Protein AF-A0A927W5B1-F1 (afdb_monomer)

Foldseek 3Di:
DDDDDDDDDDPPVVVVVVVPPDPPVQFAEWDWQLVQKQKQKPVGRGDVQQSPPDLVGKDWFAAFIKIKIATPDWFQKKWWAFLFQQPWKWKDFDPDIDIDSPLSDRIDIDGDPDTHRMMMITGHNRTTMTRYMITIDDHHYDLQRAPADAQDQAFQEEEEAAFLLSCLQQQFLVLLVVCQQVVGRYAYEYNAAQCQPDPQFHHDSVSVVLSVSLNSLSRNRHDYHHDPHTHHFDLAQVVVQVVCCVVPNPCPLLLVLLLVCLRHQHLEYEAEDCCRLVRTNSSVNNVVSNVVSLVPQQPCVPPVVSCVPRNGHHHAWYKYGQDDALKAFEDQCAFGVSNVGHGSNVSSQVSSVSSVVCVVPGGRACDDSSRSRIIHTPDHPQDGADVRHDSCHRGDDPVVVCDPDPPPDPPDDDDDDDDDDDDDDDDDDDDPVVVVVVVVVVVVVVVVVPPPDDDDDDDD

Mean predicted aligned error: 11.05 Å

Secondary structure (DSSP, 8-state):
----------SSSSSSTTS-S-----PPBPPB-GGG-EEEESS-S--GGGGSS-SSS-EEE-TT-EEEEEEEEEEEEEEEEESS---SEEEEETTEEEEE-TT--SEEEEEEEEEEEEEEEE--TT-EEEEEEEEE-SSBPPTTS--PBPPPSS-SEEE--SSTTHHHHTTTTHHIIIIIIT---EEEEES-BSS--STTS---THHHHHHHHHHHHTT--BPPEE-SPBP---SSHHHHHHHHHHHH-TTHHHHHHHHHHHHH--SEEEE--TT-TTT-HHHHHHHHHHHHHHHHTT-TTSSHHHHHHH-----SEEEEET--TTEEE--TTSBPGGGTT-BHHHHHHHHHTT-GGGTTT----SSSTT-TTEEEEEEESS---SSSS-TTTT---GGGG-PPPP----------------PPPP----SHHHHHHHHHHHHHHHHHTTSS--------

pLDDT: mean 85.64, std 22.39, range [27.52, 98.94]

Sequence (460 aa):
MKNRTRWLRPAVLFLLVWMLSCTAAFAGDAEEVTKELKLTLSTEQTVKVLTDSKYTTKRILEGGTVLTIEAPEEISTLYMVWDQIPGRWALRYGDRVELCGQNGFLHEAVFLKEPAKTLTVIIPDGGSVLCDVRAFTEGELPKDVHVWQPPYEDADMLLLPTHADDEHLFFGGTMPTYAGQLGMKVQVAYLTNHWGLREGSWHEPYRVHELLNGLWTVGVKAYPIISEFDDWYSKELDHAKGLYDNAYGEDALLEFQVELLRRFKPEVVIGHDVNGEYGHGVHKLNTYYLQKALELSDDPAAYPESAQKYGLWEVQKCYLHLWKENHVIMDWDQPLSAFDGKTAFQMAEEGYSKHVSQQEYFSVRRTGVHDCRSFGLYWTTVGPDTEQKDFMEHVVFSDAKKEPEPEQEPQQDPQQGTAAEPEPENGFPGVVTAAIAAVLVLLLILAAGKVRGGRKGKRG

Solvent-accessible surface area (backbone atoms only — not comparable to full-atom values): 25638 Å² total; per-residue (Å²): 136,83,87,89,78,89,92,78,84,85,85,72,69,74,71,62,69,74,67,72,64,77,77,71,72,78,62,52,70,28,51,76,50,36,87,64,48,47,42,30,43,78,88,44,80,70,57,70,58,37,49,66,85,35,75,85,41,72,43,83,39,57,43,64,38,37,40,36,42,36,43,94,55,53,33,24,32,43,33,41,32,32,70,42,68,40,47,59,28,38,44,32,40,89,95,47,75,44,83,41,44,82,85,43,55,37,59,39,60,44,75,51,96,62,65,38,39,49,40,36,40,36,36,24,78,88,22,37,35,41,8,24,46,43,34,22,30,74,43,48,71,58,94,87,63,55,75,65,39,72,58,65,74,62,18,58,26,36,38,46,30,41,53,75,51,40,56,21,32,51,42,18,22,49,51,30,42,42,23,34,54,66,64,43,45,54,42,43,38,29,56,30,27,33,66,29,83,53,92,88,34,45,70,42,46,57,45,58,53,17,39,53,50,13,42,49,68,22,41,43,47,49,42,64,46,63,40,94,39,59,31,60,92,36,66,39,44,70,61,31,48,54,55,47,32,75,73,67,37,76,60,47,66,36,52,50,40,24,41,51,42,17,45,26,49,27,44,27,37,42,40,44,20,76,61,15,76,94,32,35,3,48,33,20,42,54,28,54,29,43,62,52,18,66,71,36,21,56,34,73,85,48,60,48,69,52,33,72,74,48,35,66,29,77,58,36,32,31,36,21,29,72,34,78,52,70,57,28,59,47,76,33,77,52,63,27,75,74,55,84,52,43,23,19,42,57,36,17,46,58,15,41,64,38,32,65,92,48,59,89,80,59,71,65,28,87,60,74,95,59,24,20,35,38,28,5,53,77,43,61,75,64,60,82,68,88,84,43,64,58,92,64,58,77,62,77,65,70,73,77,70,65,66,77,73,78,78,75,73,81,81,86,75,93,78,90,80,84,90,80,89,81,84,86,86,85,84,88,87,90,70,72,66,62,60,58,51,52,55,54,53,54,55,52,55,63,63,59,65,74,76,79,80,86,80,92,80,88,90,134

Structure (mmCIF, N/CA/C/O backbone):
data_AF-A0A927W5B1-F1
#
_entry.id   AF-A0A927W5B1-F1
#
loop_
_atom_site.group_PDB
_atom_site.id
_atom_site.type_symbol
_atom_site.label_atom_id
_atom_site.label_alt_id
_atom_site.label_comp_id
_atom_site.label_asym_id
_atom_site.label_entity_id
_atom_site.label_seq_id
_atom_site.pdbx_PDB_ins_code
_atom_site.Cartn_x
_atom_site.Cartn_y
_atom_site.Cartn_z
_atom_site.occupancy
_atom_site.B_iso_or_equiv
_atom_site.auth_seq_id
_atom_site.auth_comp_id
_atom_site.auth_asym_id
_atom_site.auth_atom_id
_atom_site.pdbx_PDB_model_num
ATOM 1 N N . MET A 1 1 ? -58.214 -56.579 -28.109 1.00 37.88 1 MET A N 1
ATOM 2 C CA . MET A 1 1 ? -56.785 -56.907 -28.314 1.00 37.88 1 MET A CA 1
ATOM 3 C C . MET A 1 1 ? -55.949 -55.654 -28.091 1.00 37.88 1 MET A C 1
ATOM 5 O O . MET A 1 1 ? -56.185 -54.672 -28.771 1.00 37.88 1 MET A O 1
ATOM 9 N N . LYS A 1 2 ? -55.001 -55.746 -27.147 1.00 36.94 2 LYS A N 1
ATOM 10 C CA . LYS A 1 2 ? -53.823 -54.886 -26.901 1.00 36.94 2 LYS A CA 1
ATOM 11 C C . LYS A 1 2 ? -54.033 -53.422 -26.456 1.00 36.94 2 LYS A C 1
ATOM 13 O O . LYS A 1 2 ? -54.144 -52.504 -27.254 1.00 36.94 2 LYS A O 1
ATOM 18 N N . ASN A 1 3 ? -53.969 -53.281 -25.128 1.00 40.81 3 ASN A N 1
ATOM 19 C CA . ASN A 1 3 ? -53.430 -52.198 -24.293 1.00 40.81 3 ASN A CA 1
ATOM 20 C C . ASN A 1 3 ? -52.654 -51.074 -24.998 1.00 40.81 3 ASN A C 1
ATOM 22 O O . ASN A 1 3 ? -51.691 -51.358 -25.710 1.00 40.81 3 ASN A O 1
ATOM 26 N N . ARG A 1 4 ? -52.900 -49.827 -24.567 1.00 40.47 4 ARG A N 1
ATOM 27 C CA . ARG A 1 4 ? -51.839 -48.945 -24.051 1.00 40.47 4 ARG A CA 1
ATOM 28 C C . ARG A 1 4 ? -52.399 -47.866 -23.122 1.00 40.47 4 ARG A C 1
ATOM 30 O O . ARG A 1 4 ? -53.492 -47.345 -23.302 1.00 40.47 4 ARG A O 1
ATOM 37 N N . THR A 1 5 ? -51.630 -47.642 -22.074 1.00 41.59 5 THR A N 1
ATOM 38 C CA . THR A 1 5 ? -51.975 -47.084 -20.771 1.00 41.59 5 THR A CA 1
ATOM 39 C C . THR A 1 5 ? -51.475 -45.640 -20.664 1.00 41.59 5 THR A C 1
ATOM 41 O O . THR A 1 5 ? -50.439 -45.319 -21.233 1.00 41.59 5 THR A O 1
ATOM 44 N N . ARG A 1 6 ? -52.190 -44.825 -19.874 1.00 44.03 6 ARG A N 1
ATOM 45 C CA . ARG A 1 6 ? -51.700 -43.732 -19.004 1.00 44.03 6 ARG A CA 1
ATOM 46 C C . ARG A 1 6 ? -50.523 -42.866 -19.497 1.00 44.03 6 ARG A C 1
ATOM 48 O O . ARG A 1 6 ? -49.375 -43.267 -19.367 1.00 44.03 6 ARG A O 1
ATOM 55 N N . TRP A 1 7 ? -50.818 -41.599 -19.794 1.00 34.50 7 TRP A N 1
ATOM 56 C CA . TRP A 1 7 ? -49.922 -40.472 -19.498 1.00 34.50 7 TRP A CA 1
ATOM 57 C C . TRP A 1 7 ? -50.725 -39.377 -18.791 1.00 34.50 7 TRP A C 1
ATOM 59 O O . TRP A 1 7 ? -51.429 -38.586 -19.407 1.00 34.50 7 TRP A O 1
ATOM 69 N N . LEU A 1 8 ? -50.661 -39.394 -17.463 1.00 42.31 8 LEU A N 1
ATOM 70 C CA . LEU A 1 8 ? -51.132 -38.336 -16.577 1.00 42.31 8 LEU A CA 1
ATOM 71 C C . LEU A 1 8 ? -49.919 -37.938 -15.731 1.00 42.31 8 LEU A C 1
ATOM 73 O O . LEU A 1 8 ? -49.445 -38.767 -14.960 1.00 42.31 8 LEU A O 1
ATOM 77 N N . ARG A 1 9 ? -49.512 -36.662 -15.854 1.00 44.91 9 ARG A N 1
ATOM 78 C CA . ARG A 1 9 ? -48.539 -35.908 -15.025 1.00 44.91 9 ARG A CA 1
ATOM 79 C C . ARG A 1 9 ? -47.060 -36.244 -15.314 1.00 44.91 9 ARG A C 1
ATOM 81 O O . ARG A 1 9 ? -46.675 -37.398 -15.180 1.00 44.91 9 ARG A O 1
ATOM 88 N N . PRO A 1 10 ? -46.243 -35.248 -15.726 1.00 40.88 10 PRO A N 1
ATOM 89 C CA . PRO A 1 10 ? -45.794 -34.208 -14.795 1.00 40.88 10 PRO A CA 1
ATOM 90 C C . PRO A 1 10 ? -45.654 -32.816 -15.453 1.00 40.88 10 PRO A C 1
ATOM 92 O O . PRO A 1 10 ? -44.653 -32.515 -16.087 1.00 40.88 10 PRO A O 1
ATOM 95 N N . ALA A 1 11 ? -46.635 -31.933 -15.261 1.00 42.69 11 ALA A N 1
ATOM 96 C CA . ALA A 1 11 ? -46.506 -30.504 -15.598 1.00 42.69 11 ALA A CA 1
ATOM 97 C C . ALA A 1 11 ? -46.522 -29.600 -14.348 1.00 42.69 11 ALA A C 1
ATOM 99 O O . ALA A 1 11 ? -46.569 -28.384 -14.455 1.00 42.69 11 ALA A O 1
ATOM 100 N N . VAL A 1 12 ? -46.479 -30.194 -13.149 1.00 46.75 12 VAL A N 1
ATOM 101 C CA . VAL A 1 12 ? -46.551 -29.474 -11.860 1.00 46.75 12 VAL A CA 1
ATOM 102 C C . VAL A 1 12 ? -45.221 -29.534 -11.091 1.00 46.75 12 VAL A C 1
ATOM 104 O O . VAL A 1 12 ? -45.063 -28.862 -10.082 1.00 46.75 12 VAL A O 1
ATOM 107 N N . LEU A 1 13 ? -44.217 -30.267 -11.591 1.00 40.28 13 LEU A N 1
ATOM 108 C CA . LEU A 1 13 ? -42.900 -30.366 -10.942 1.00 40.28 13 LEU A CA 1
ATOM 109 C C . LEU A 1 13 ? -41.846 -29.388 -11.495 1.00 40.28 13 LEU A C 1
ATOM 111 O O . LEU A 1 13 ? -40.755 -29.314 -10.948 1.00 40.28 13 LEU A O 1
ATOM 115 N N . PHE A 1 14 ? -42.162 -28.624 -12.546 1.00 38.19 14 PHE A N 1
ATOM 116 C CA . PHE A 1 14 ? -41.239 -27.641 -13.142 1.00 38.19 14 PHE A CA 1
ATOM 117 C C . PHE A 1 14 ? -41.417 -26.210 -12.600 1.00 38.19 14 PHE A C 1
ATOM 119 O O . PHE A 1 14 ? -40.596 -25.347 -12.876 1.00 38.19 14 PHE A O 1
ATOM 126 N N . LEU A 1 15 ? -42.456 -25.964 -11.792 1.00 36.47 15 LEU A N 1
ATOM 127 C CA . LEU A 1 15 ? -42.748 -24.658 -11.175 1.00 36.47 15 LEU A CA 1
ATOM 128 C C . LEU A 1 15 ? -42.372 -24.577 -9.683 1.00 36.47 15 LEU A C 1
ATOM 130 O O . LEU A 1 15 ? -42.452 -23.507 -9.095 1.00 36.47 15 LEU A O 1
ATOM 134 N N . LEU A 1 16 ? -41.934 -25.686 -9.075 1.00 35.75 16 LEU A N 1
ATOM 135 C CA . LEU A 1 16 ? -41.485 -25.741 -7.673 1.00 35.75 16 LEU A CA 1
ATOM 136 C C . LEU A 1 16 ? -39.956 -25.797 -7.518 1.00 35.75 16 LEU A C 1
ATOM 138 O O . LEU A 1 16 ? -39.452 -25.548 -6.431 1.00 35.75 16 LEU A O 1
ATOM 142 N N . VAL A 1 17 ? -39.212 -26.061 -8.598 1.00 38.66 17 VAL A N 1
ATOM 143 C CA . VAL A 1 17 ? -37.732 -26.068 -8.601 1.00 38.66 17 VAL A CA 1
ATOM 144 C C . VAL A 1 17 ? -37.153 -24.697 -8.999 1.00 38.66 17 VAL A C 1
ATOM 146 O O . VAL A 1 17 ? -35.970 -24.445 -8.822 1.00 38.66 17 VAL A O 1
ATOM 149 N N . TRP A 1 18 ? -38.002 -23.761 -9.436 1.00 36.25 18 TRP A N 1
ATOM 150 C CA . TRP A 1 18 ? -37.657 -22.356 -9.719 1.00 36.25 18 TRP A CA 1
ATOM 151 C C . TRP A 1 18 ? -38.145 -21.389 -8.619 1.00 36.25 18 TRP A C 1
ATOM 153 O O . TRP A 1 18 ? -38.341 -20.203 -8.860 1.00 36.25 18 TRP A O 1
ATOM 163 N N . MET A 1 19 ? -38.399 -21.912 -7.412 1.00 35.06 19 MET A N 1
ATOM 164 C CA . MET A 1 19 ? -38.649 -21.128 -6.188 1.00 35.06 19 MET A CA 1
ATOM 165 C C . MET A 1 19 ? -37.715 -21.520 -5.027 1.00 35.06 19 MET A C 1
ATOM 167 O O . MET A 1 19 ? -37.920 -21.092 -3.898 1.00 35.06 19 MET A O 1
ATOM 171 N N . LEU A 1 20 ? -36.653 -22.282 -5.316 1.00 39.38 20 LEU A N 1
ATOM 172 C CA . LEU A 1 20 ? -35.427 -22.328 -4.508 1.00 39.38 20 LEU A CA 1
ATOM 173 C C . LEU A 1 20 ? -34.320 -21.527 -5.212 1.00 39.38 20 LEU A C 1
ATOM 175 O O . LEU A 1 20 ? -33.167 -21.935 -5.294 1.00 39.38 20 LEU A O 1
ATOM 179 N N . SER A 1 21 ? -34.689 -20.371 -5.755 1.00 41.56 21 SER A N 1
ATOM 180 C CA . SER A 1 21 ? -33.731 -19.297 -5.983 1.00 41.56 21 SER A CA 1
ATOM 181 C C . SER A 1 21 ? -33.414 -18.744 -4.604 1.00 41.56 21 SER A C 1
ATOM 183 O O . SER A 1 21 ? -34.326 -18.282 -3.918 1.00 41.56 21 SER A O 1
ATOM 185 N N . CYS A 1 22 ? -32.158 -18.882 -4.187 1.00 41.47 22 CYS A N 1
ATOM 186 C CA . CYS A 1 22 ? -31.604 -18.339 -2.959 1.00 41.47 22 CYS A CA 1
ATOM 187 C C . CYS A 1 22 ? -32.291 -17.025 -2.582 1.00 41.47 22 CYS A C 1
ATOM 189 O O . CYS A 1 22 ? -32.067 -15.994 -3.214 1.00 41.47 22 CYS A O 1
ATOM 191 N N . THR A 1 23 ? -33.083 -17.037 -1.513 1.00 38.53 23 THR A N 1
ATOM 192 C CA . THR A 1 23 ? -33.164 -15.849 -0.680 1.00 38.53 23 THR A CA 1
ATOM 193 C C . THR A 1 23 ? -31.769 -15.710 -0.085 1.00 38.53 23 THR A C 1
ATOM 195 O O . THR A 1 23 ? -31.493 -16.238 0.990 1.00 38.53 23 THR A O 1
ATOM 198 N N . ALA A 1 24 ? -30.859 -15.056 -0.812 1.00 43.41 24 ALA A N 1
ATOM 199 C CA . ALA A 1 24 ? -29.892 -14.224 -0.129 1.00 43.41 24 ALA A CA 1
ATOM 200 C C . ALA A 1 24 ? -30.772 -13.317 0.729 1.00 43.41 24 ALA A C 1
ATOM 202 O O . ALA A 1 24 ? -31.505 -12.476 0.204 1.00 43.41 24 ALA A O 1
ATOM 203 N N . ALA A 1 25 ? -30.867 -13.628 2.022 1.00 43.19 25 ALA A N 1
ATOM 204 C CA . ALA A 1 25 ? -31.399 -12.670 2.961 1.00 43.19 25 ALA A CA 1
ATOM 205 C C . ALA A 1 25 ? -30.532 -11.437 2.725 1.00 43.19 25 ALA A C 1
ATOM 207 O O . ALA A 1 25 ? -29.320 -11.510 2.915 1.00 43.19 25 ALA A O 1
ATOM 208 N N . PHE A 1 26 ? -31.120 -10.377 2.173 1.00 47.75 26 PHE A N 1
ATOM 209 C CA . PHE A 1 26 ? -30.476 -9.078 2.172 1.00 47.75 26 PHE A CA 1
ATOM 210 C C . PHE A 1 26 ? -30.285 -8.760 3.651 1.00 47.75 26 PHE A C 1
ATOM 212 O O . PHE A 1 26 ? -31.237 -8.366 4.327 1.00 47.75 26 PHE A O 1
ATOM 219 N N . ALA A 1 27 ? -29.101 -9.068 4.181 1.00 63.66 27 ALA A N 1
ATOM 220 C CA . ALA A 1 27 ? -28.667 -8.484 5.429 1.00 63.66 27 ALA A CA 1
ATOM 221 C C . ALA A 1 27 ? -28.748 -6.973 5.192 1.00 63.66 27 ALA A C 1
ATOM 223 O O . ALA A 1 27 ? -28.298 -6.497 4.149 1.00 63.66 27 ALA A O 1
ATOM 224 N N . GLY A 1 28 ? -29.447 -6.249 6.067 1.00 86.88 28 GLY A N 1
ATOM 225 C CA . GLY A 1 28 ? -29.509 -4.793 5.958 1.00 86.88 28 GLY A CA 1
ATOM 226 C C . GLY A 1 28 ? -28.114 -4.181 6.085 1.00 86.88 28 GLY A C 1
ATOM 227 O O . GLY A 1 28 ? -27.149 -4.879 6.397 1.00 86.88 28 GLY A O 1
ATOM 228 N N . ASP A 1 29 ? -28.006 -2.875 5.869 1.00 94.12 29 ASP A N 1
ATOM 229 C CA . ASP A 1 29 ? -26.767 -2.155 6.165 1.00 94.12 29 ASP A CA 1
ATOM 230 C C . ASP A 1 29 ? -26.439 -2.295 7.659 1.00 94.12 29 ASP A C 1
ATOM 232 O O . ASP A 1 29 ? -27.327 -2.179 8.512 1.00 94.12 29 ASP A O 1
ATOM 236 N N . ALA A 1 30 ? -25.170 -2.546 7.977 1.00 95.44 30 ALA A N 1
ATOM 237 C CA . ALA A 1 30 ? -24.710 -2.589 9.355 1.00 95.44 30 ALA A CA 1
ATOM 238 C C . ALA A 1 30 ? -24.775 -1.183 9.967 1.00 95.44 30 ALA A C 1
ATOM 240 O O . ALA A 1 30 ? -24.283 -0.208 9.392 1.00 95.44 30 ALA A O 1
ATOM 241 N N . GLU A 1 31 ? -25.338 -1.075 11.167 1.00 95.50 31 GLU A N 1
ATOM 242 C CA . GLU A 1 31 ? -25.373 0.180 11.914 1.00 95.50 31 GLU A CA 1
ATOM 243 C C . GLU A 1 31 ? -24.063 0.379 12.680 1.00 95.50 31 GLU A C 1
ATOM 245 O O . GLU A 1 31 ? -23.587 -0.522 13.375 1.00 95.50 31 GLU A O 1
ATOM 250 N N . GLU A 1 32 ? -23.481 1.575 12.574 1.00 96.25 32 GLU A N 1
ATOM 251 C CA . GLU A 1 32 ? -22.303 1.954 13.349 1.00 96.25 32 GLU A CA 1
ATOM 252 C C . GLU A 1 32 ? -22.699 2.434 14.754 1.00 96.25 32 GLU A C 1
ATOM 254 O O . GLU A 1 32 ? -23.218 3.537 14.930 1.00 96.25 32 GLU A O 1
ATOM 259 N N . VAL A 1 33 ? -22.361 1.645 15.775 1.00 95.69 33 VAL A N 1
ATOM 260 C CA . VAL A 1 33 ? -22.694 1.915 17.188 1.00 95.69 33 VAL A CA 1
ATOM 261 C C . VAL A 1 33 ? -21.547 2.582 17.963 1.00 95.69 33 VAL A C 1
ATOM 263 O O . VAL A 1 33 ? -21.609 2.740 19.183 1.00 95.69 33 VAL A O 1
ATOM 266 N N . THR A 1 34 ? -20.494 3.024 17.264 1.00 94.31 34 THR A N 1
ATOM 267 C CA . THR A 1 34 ? -19.247 3.579 17.827 1.00 94.31 34 THR A CA 1
ATOM 268 C C . THR A 1 34 ? -19.466 4.689 18.864 1.00 94.31 34 THR A C 1
ATOM 270 O O . THR A 1 34 ? -18.818 4.711 19.910 1.00 94.31 34 THR A O 1
ATOM 273 N N . LYS A 1 35 ? -20.404 5.613 18.615 1.00 92.25 35 LYS A N 1
ATOM 274 C CA . LYS A 1 35 ? -20.654 6.777 19.495 1.00 92.25 35 LYS A CA 1
ATOM 275 C C . LYS A 1 35 ? -21.284 6.412 20.837 1.00 92.25 35 LYS A C 1
ATOM 277 O O . LYS A 1 35 ? -21.267 7.225 21.761 1.00 92.25 35 LYS A O 1
ATOM 282 N N . GLU A 1 36 ? -21.858 5.221 20.927 1.00 93.50 36 GLU A N 1
ATOM 283 C CA . GLU A 1 36 ? -22.576 4.730 22.101 1.00 93.50 36 GLU A CA 1
ATOM 284 C C . GLU A 1 36 ? -21.725 3.762 22.927 1.00 93.50 36 GLU A C 1
ATOM 286 O O . GLU A 1 36 ? -22.135 3.333 24.008 1.00 93.50 36 GLU A O 1
ATOM 291 N N . LEU A 1 37 ? -20.522 3.444 22.439 1.00 94.81 37 LEU A N 1
ATOM 292 C CA . LEU A 1 37 ? -19.592 2.574 23.128 1.00 94.81 37 LEU A CA 1
ATOM 293 C C . LEU A 1 37 ? -19.097 3.216 24.425 1.00 94.81 37 LEU A C 1
ATOM 295 O O . LEU A 1 37 ? -18.696 4.383 24.489 1.00 94.81 37 LEU A O 1
ATOM 299 N N . LYS A 1 38 ? -19.034 2.399 25.471 1.00 95.19 38 LYS A N 1
ATOM 300 C CA . LYS A 1 38 ? -18.330 2.710 26.708 1.00 95.19 38 LYS A CA 1
ATOM 301 C C . LYS A 1 38 ? -17.011 1.946 26.729 1.00 95.19 38 LYS A C 1
ATOM 303 O O . LYS A 1 38 ? -16.988 0.727 26.878 1.00 95.19 38 LYS A O 1
ATOM 308 N N . LEU A 1 39 ? -15.917 2.693 26.588 1.00 95.62 39 LEU A N 1
ATOM 309 C CA . LEU A 1 39 ? -14.554 2.164 26.593 1.00 95.62 39 LEU A CA 1
ATOM 310 C C . LEU A 1 39 ? -13.911 2.391 27.960 1.00 95.62 39 LEU A C 1
ATOM 312 O O . LEU A 1 39 ? -13.861 3.521 28.456 1.00 95.62 39 LEU A O 1
ATOM 316 N N . THR A 1 40 ? -13.375 1.326 28.549 1.00 95.19 40 THR A N 1
ATOM 317 C CA . THR A 1 40 ? -12.649 1.365 29.823 1.00 95.19 40 THR A CA 1
ATOM 318 C C . THR A 1 40 ? -11.342 0.595 29.695 1.00 95.19 40 THR A C 1
ATOM 320 O O . THR A 1 40 ? -11.350 -0.570 29.301 1.00 95.19 40 THR A O 1
ATOM 323 N N . LEU A 1 41 ? -10.225 1.225 30.054 1.00 94.25 41 LEU A N 1
ATOM 324 C CA . LEU A 1 41 ? -8.938 0.547 30.175 1.00 94.25 41 LEU A CA 1
ATOM 325 C C . LEU A 1 41 ? -8.760 0.023 31.602 1.00 94.25 41 LEU A C 1
ATOM 327 O O . LEU A 1 41 ? -9.290 0.577 32.565 1.00 94.25 41 LEU A O 1
ATOM 331 N N . SER A 1 42 ? -7.946 -1.014 31.773 1.00 92.19 42 SER A N 1
ATOM 332 C CA . SER A 1 42 ? -7.508 -1.469 33.100 1.00 92.19 42 SER A CA 1
ATOM 333 C C . SER A 1 42 ? -6.758 -0.391 33.891 1.00 92.19 42 SER A C 1
ATOM 335 O O . SER A 1 42 ? -6.682 -0.473 35.115 1.00 92.19 42 SER A O 1
ATOM 337 N N . THR A 1 43 ? -6.209 0.609 33.200 1.00 83.12 43 THR A N 1
ATOM 338 C CA . THR A 1 43 ? -5.427 1.717 33.760 1.00 83.12 43 THR A CA 1
ATOM 339 C C . THR A 1 43 ? -6.243 2.998 33.969 1.00 83.12 43 THR A C 1
ATOM 341 O O . THR A 1 43 ? -5.903 3.790 34.846 1.00 83.12 43 THR A O 1
ATOM 344 N N . GLU A 1 44 ? -7.335 3.208 33.223 1.00 83.56 44 GLU A N 1
ATOM 345 C CA . GLU A 1 44 ? -8.166 4.416 33.304 1.00 83.56 44 GLU A CA 1
ATOM 346 C C . GLU A 1 44 ? -9.632 4.181 32.897 1.00 83.56 44 GLU A C 1
ATOM 348 O O . GLU A 1 44 ? -9.959 3.322 32.082 1.00 83.56 44 GLU A O 1
ATOM 353 N N . GLN A 1 45 ? -10.552 4.971 33.460 1.00 72.12 45 GLN A N 1
ATOM 354 C CA . GLN A 1 45 ? -11.990 4.686 33.361 1.00 72.12 45 GLN A CA 1
ATOM 355 C C . GLN A 1 45 ? -12.661 5.091 32.038 1.00 72.12 45 GLN A C 1
ATOM 357 O O . GLN A 1 45 ? -13.753 4.597 31.755 1.00 72.12 45 GLN A O 1
ATOM 362 N N . THR A 1 46 ? -12.096 6.002 31.238 1.00 76.62 46 THR A N 1
ATOM 363 C CA . THR A 1 46 ? -12.746 6.476 29.998 1.00 76.62 46 THR A CA 1
ATOM 364 C C . THR A 1 46 ? -11.736 6.969 28.971 1.00 76.62 46 THR A C 1
ATOM 366 O O . THR A 1 46 ? -10.901 7.809 29.294 1.00 76.62 46 THR A O 1
ATOM 369 N N . VAL A 1 47 ? -11.882 6.526 27.716 1.00 85.44 47 VAL A N 1
ATOM 370 C CA . VAL A 1 47 ? -10.915 6.803 26.638 1.00 85.44 47 VAL A CA 1
ATOM 371 C C . VAL A 1 47 ? -11.601 7.300 25.365 1.00 85.44 47 VAL A C 1
ATOM 373 O O . VAL A 1 47 ? -11.695 6.599 24.367 1.00 85.44 47 VAL A O 1
ATOM 376 N N . LYS A 1 48 ? -12.085 8.547 25.387 1.00 87.38 48 LYS A N 1
ATOM 377 C CA . LYS A 1 48 ? -12.854 9.134 24.266 1.00 87.38 48 LYS A CA 1
ATOM 378 C C . LYS A 1 48 ? -12.081 9.293 22.958 1.00 87.38 48 LYS A C 1
ATOM 380 O O . LYS A 1 48 ? -12.693 9.458 21.914 1.00 87.38 48 LYS A O 1
ATOM 385 N N . VAL A 1 49 ? -10.754 9.322 23.033 1.00 91.38 49 VAL A N 1
ATOM 386 C CA . VAL A 1 49 ? -9.904 9.514 21.855 1.00 91.38 49 VAL A CA 1
ATOM 387 C C . VAL A 1 49 ? -9.940 8.311 20.911 1.00 91.38 49 VAL A C 1
ATOM 389 O O . VAL A 1 49 ? -9.661 8.477 19.744 1.00 91.38 49 VAL A O 1
ATOM 392 N N . LEU A 1 50 ? -10.328 7.129 21.406 1.00 94.56 50 LEU A N 1
ATOM 393 C CA . LEU A 1 50 ? -10.408 5.893 20.623 1.00 94.56 50 LEU A CA 1
ATOM 394 C C . LEU A 1 50 ? -11.754 5.711 19.903 1.00 94.56 50 LEU A C 1
ATOM 396 O O . LEU A 1 50 ? -12.047 4.616 19.446 1.00 94.56 50 LEU A O 1
ATOM 400 N N . THR A 1 51 ? -12.612 6.728 19.899 1.00 94.62 51 THR A N 1
ATOM 401 C CA . THR A 1 51 ? -13.931 6.700 19.241 1.00 94.62 51 THR A CA 1
ATOM 402 C C . THR A 1 51 ? -14.223 8.039 18.561 1.00 94.62 51 THR A C 1
ATOM 404 O O . THR A 1 51 ? -15.377 8.468 18.491 1.00 94.62 51 THR A O 1
ATOM 407 N N . ASP A 1 52 ? -13.182 8.785 18.184 1.00 93.56 52 ASP A N 1
ATOM 408 C CA . ASP A 1 52 ? -13.317 10.102 17.556 1.00 93.56 52 ASP A CA 1
ATOM 409 C C . ASP A 1 52 ? -13.228 10.042 16.021 1.00 93.56 52 ASP A C 1
ATOM 411 O O . ASP A 1 52 ? -13.346 11.087 15.369 1.00 93.56 52 ASP A O 1
ATOM 415 N N . SER A 1 53 ? -13.087 8.830 15.463 1.00 91.44 53 SER A N 1
ATOM 416 C CA . SER A 1 53 ? -12.984 8.557 14.029 1.00 91.44 53 SER A CA 1
ATOM 417 C C . SER A 1 53 ? -11.766 9.209 13.372 1.00 91.44 53 SER A C 1
ATOM 419 O O . SER A 1 53 ? -11.808 9.559 12.189 1.00 91.44 53 SER A O 1
ATOM 421 N N . LYS A 1 54 ? -10.674 9.408 14.125 1.00 93.44 54 LYS A N 1
ATOM 422 C CA . LYS A 1 54 ? -9.426 9.980 13.613 1.00 93.44 54 LYS A CA 1
ATOM 423 C C . LYS A 1 54 ? -8.262 9.020 13.793 1.00 93.44 54 LYS A C 1
ATOM 425 O O . LYS A 1 54 ? -7.995 8.514 14.869 1.00 93.44 54 LYS A O 1
ATOM 430 N N . TYR A 1 55 ? -7.476 8.879 12.732 1.00 93.56 55 TYR A N 1
ATOM 431 C CA . TYR A 1 55 ? -6.201 8.163 12.777 1.00 93.56 55 TYR A CA 1
ATOM 432 C C . TYR A 1 55 ? -5.036 9.024 13.302 1.00 93.56 55 TYR A C 1
ATOM 434 O O . TYR A 1 55 ? -3.931 8.527 13.481 1.00 93.56 55 TYR A O 1
ATOM 442 N N . THR A 1 56 ? -5.252 10.327 13.525 1.00 93.81 56 THR A N 1
ATOM 443 C CA . THR A 1 56 ? -4.221 11.275 13.994 1.00 93.81 56 THR A CA 1
ATOM 444 C C . THR A 1 56 ? -4.203 11.462 15.509 1.00 93.81 56 THR A C 1
ATOM 446 O O . THR A 1 56 ? -3.263 12.039 16.060 1.00 93.81 56 THR A O 1
ATOM 449 N N . THR A 1 57 ? -5.236 10.992 16.200 1.00 94.44 57 THR A N 1
ATOM 450 C CA . THR A 1 57 ? -5.310 10.957 17.656 1.00 94.44 57 THR A CA 1
ATOM 451 C C . THR A 1 57 ? -5.072 9.519 18.115 1.00 94.44 57 THR A C 1
ATOM 453 O O . THR A 1 57 ? -5.399 8.577 17.403 1.00 94.44 57 THR A O 1
ATOM 456 N N . LYS A 1 58 ? -4.398 9.326 19.260 1.00 94.62 58 LYS A N 1
ATOM 457 C CA . LYS A 1 58 ? -3.947 7.985 19.665 1.00 94.62 58 LYS A CA 1
ATOM 458 C C . LYS A 1 58 ? -3.763 7.774 21.161 1.00 94.62 58 LYS A C 1
ATOM 460 O O . LYS A 1 58 ? -3.682 8.718 21.964 1.00 94.62 58 LYS A O 1
ATOM 465 N N . ARG A 1 59 ? -3.669 6.497 21.532 1.00 94.81 59 ARG A N 1
ATOM 466 C CA . ARG A 1 59 ? -3.295 6.003 22.858 1.00 94.81 59 ARG A CA 1
ATOM 467 C C . ARG A 1 59 ? -2.194 4.967 22.760 1.00 94.81 59 ARG A C 1
ATOM 469 O O . ARG A 1 59 ? -2.314 3.980 22.044 1.00 94.81 59 ARG A O 1
ATOM 476 N N . ILE A 1 60 ? -1.147 5.200 23.541 1.00 94.81 60 ILE A N 1
ATOM 477 C CA . ILE A 1 60 ? -0.098 4.221 23.802 1.00 94.81 60 ILE A CA 1
ATOM 478 C C . ILE A 1 60 ? -0.617 3.302 24.903 1.00 94.81 60 ILE A C 1
ATOM 480 O O . ILE A 1 60 ? -1.018 3.776 25.968 1.00 94.81 60 ILE A O 1
ATOM 484 N N . LEU A 1 61 ? -0.643 2.005 24.627 1.00 94.94 61 LEU A N 1
ATOM 485 C CA . LEU A 1 61 ? -1.139 0.979 25.528 1.00 94.94 61 LEU A CA 1
ATOM 486 C C . LEU A 1 61 ? 0.033 0.084 25.927 1.00 94.94 61 LEU A C 1
ATOM 488 O O . LEU A 1 61 ? 0.665 -0.539 25.075 1.00 94.94 61 LEU A O 1
ATOM 492 N N . GLU A 1 62 ? 0.325 0.032 27.225 1.00 95.00 62 GLU A N 1
ATOM 493 C CA . GLU A 1 62 ? 1.358 -0.852 27.767 1.00 95.00 62 GLU A CA 1
ATOM 494 C C . GLU A 1 62 ? 0.954 -2.322 27.613 1.00 95.00 62 GLU A C 1
ATOM 496 O O . GLU A 1 62 ? -0.237 -2.652 27.537 1.00 95.00 62 GLU A O 1
ATOM 501 N N . GLY A 1 63 ? 1.938 -3.219 27.603 1.00 95.62 63 GLY A N 1
ATOM 502 C CA . GLY A 1 63 ? 1.669 -4.642 27.458 1.00 95.62 63 GLY A CA 1
ATOM 503 C C . GLY A 1 63 ? 0.792 -5.213 28.568 1.00 95.62 63 GLY A C 1
ATOM 504 O O . GLY A 1 63 ? 0.908 -4.841 29.736 1.00 95.62 63 GLY A O 1
ATOM 505 N N . GLY A 1 64 ? -0.138 -6.091 28.191 1.00 94.25 64 GLY A N 1
ATOM 506 C CA . GLY A 1 64 ? -1.130 -6.655 29.105 1.00 94.25 64 GLY A CA 1
ATOM 507 C C . GLY A 1 64 ? -2.265 -5.698 29.487 1.00 94.25 64 GLY A C 1
ATOM 508 O O . GLY A 1 64 ? -3.153 -6.093 30.248 1.00 94.25 64 GLY A O 1
ATOM 509 N N . THR A 1 65 ? -2.284 -4.464 28.964 1.00 96.19 65 THR A N 1
ATOM 510 C CA . THR A 1 65 ? -3.429 -3.560 29.128 1.00 96.19 65 THR A CA 1
ATOM 511 C C . THR A 1 65 ? -4.700 -4.225 28.604 1.00 96.19 65 THR A C 1
ATOM 513 O O . THR A 1 65 ? -4.708 -4.854 27.545 1.00 96.19 65 THR A O 1
ATOM 516 N N . VAL A 1 66 ? -5.793 -4.073 29.351 1.00 97.00 66 VAL A N 1
ATOM 517 C CA . VAL A 1 66 ? -7.098 -4.624 28.987 1.00 97.00 66 VAL A CA 1
ATOM 518 C C . VAL A 1 66 ? -8.038 -3.486 28.612 1.00 97.00 66 VAL A C 1
ATOM 520 O O . VAL A 1 66 ? -8.383 -2.671 29.467 1.00 97.00 66 VAL A O 1
ATOM 523 N N . LEU A 1 67 ? -8.483 -3.453 27.358 1.00 97.38 67 LEU A N 1
ATOM 524 C CA . LEU A 1 67 ? -9.536 -2.564 26.872 1.00 97.38 67 LEU A CA 1
ATOM 525 C C . LEU A 1 67 ? -10.875 -3.307 26.894 1.00 97.38 67 LEU A C 1
ATOM 527 O O . LEU A 1 67 ? -11.071 -4.295 26.194 1.00 97.38 67 LEU A O 1
ATOM 531 N N . THR A 1 68 ? -11.807 -2.829 27.711 1.00 97.50 68 THR A N 1
ATOM 532 C CA . THR A 1 68 ? -13.193 -3.309 27.740 1.00 97.50 68 THR A CA 1
ATOM 533 C C . THR A 1 68 ? -14.059 -2.386 26.897 1.00 97.50 68 THR A C 1
ATOM 535 O O . THR A 1 68 ? -14.025 -1.170 27.090 1.00 97.50 68 THR A O 1
ATOM 538 N N . ILE A 1 69 ? -14.833 -2.973 25.987 1.00 97.50 69 ILE A N 1
ATOM 539 C CA . ILE A 1 69 ? -15.757 -2.281 25.087 1.00 97.50 69 ILE A CA 1
ATOM 540 C C . ILE A 1 69 ? -17.161 -2.776 25.421 1.00 97.50 69 ILE A C 1
ATOM 542 O O . ILE A 1 69 ? -17.447 -3.965 25.280 1.00 97.50 69 ILE A O 1
ATOM 546 N N . GLU A 1 70 ? -18.024 -1.882 25.891 1.00 96.94 70 GLU A N 1
ATOM 547 C CA . GLU A 1 70 ? -19.432 -2.173 26.175 1.00 96.94 70 GLU A CA 1
ATOM 548 C C . GLU A 1 70 ? -20.326 -1.382 25.212 1.00 96.94 70 GLU A C 1
ATOM 550 O O . GLU A 1 70 ? -20.164 -0.168 25.089 1.00 96.94 70 GLU A O 1
ATOM 555 N N . ALA A 1 71 ? -21.277 -2.053 24.563 1.00 96.19 71 ALA A N 1
ATOM 556 C CA . ALA A 1 71 ? -22.237 -1.456 23.636 1.00 96.19 71 ALA A CA 1
ATOM 557 C C . ALA A 1 71 ? -23.688 -1.659 24.108 1.00 96.19 71 ALA A C 1
ATOM 559 O O . ALA A 1 71 ? -23.994 -2.654 24.778 1.00 96.19 71 ALA A O 1
ATOM 560 N N . PRO A 1 72 ? -24.610 -0.742 23.763 1.00 92.31 72 PRO A N 1
ATOM 561 C CA . PRO A 1 72 ? -26.036 -0.938 24.023 1.00 92.31 72 PRO A CA 1
ATOM 562 C C . PRO A 1 72 ? -26.643 -2.039 23.139 1.00 92.31 72 PRO A C 1
ATOM 564 O O . PRO A 1 72 ? -27.561 -2.746 23.574 1.00 92.31 72 PRO A O 1
ATOM 567 N N . GLU A 1 73 ? -26.088 -2.230 21.943 1.00 94.25 73 GLU A N 1
ATOM 568 C CA . GLU A 1 73 ? -26.491 -3.222 20.946 1.00 94.25 73 GLU A CA 1
ATOM 569 C C . GLU A 1 73 ? -25.435 -4.313 20.758 1.00 94.25 73 GLU A C 1
ATOM 571 O O . GLU A 1 73 ? -24.316 -4.214 21.265 1.00 94.25 73 GLU A O 1
ATOM 576 N N . GLU A 1 74 ? -25.818 -5.405 20.098 1.00 96.69 74 GLU A N 1
ATOM 577 C CA . GLU A 1 74 ? -24.889 -6.496 19.811 1.00 96.69 74 GLU A CA 1
ATOM 578 C C . GLU A 1 74 ? -23.952 -6.110 18.665 1.00 96.69 74 GLU A C 1
ATOM 580 O O . GLU A 1 74 ? -24.383 -5.777 17.564 1.00 96.69 74 GLU A O 1
ATOM 585 N N . ILE A 1 75 ? -22.651 -6.171 18.939 1.00 97.94 75 ILE A N 1
ATOM 586 C CA . ILE A 1 75 ? -21.601 -5.947 17.953 1.00 97.94 75 ILE A CA 1
ATOM 587 C C . ILE A 1 75 ? -21.397 -7.248 17.184 1.00 97.94 75 ILE A C 1
ATOM 589 O O . ILE A 1 75 ? -21.221 -8.294 17.807 1.00 97.94 75 ILE A O 1
ATOM 593 N N . SER A 1 76 ? -21.355 -7.167 15.856 1.00 97.88 76 SER A N 1
ATOM 594 C CA . SER A 1 76 ? -20.965 -8.274 14.972 1.00 97.88 76 SER A CA 1
ATOM 595 C C . SER A 1 76 ? -19.606 -8.046 14.315 1.00 97.88 76 SER A C 1
ATOM 597 O O . SER A 1 76 ? -18.904 -9.009 14.020 1.00 97.88 76 SER A O 1
ATOM 599 N N . THR A 1 77 ? -19.193 -6.788 14.137 1.00 98.31 77 THR A N 1
ATOM 600 C CA . THR A 1 77 ? -17.865 -6.451 13.608 1.00 98.31 77 THR A CA 1
ATOM 601 C C . THR A 1 77 ? -17.194 -5.394 14.471 1.00 98.31 77 THR A C 1
ATOM 603 O O . THR A 1 77 ? -17.786 -4.356 14.769 1.00 98.31 77 THR A O 1
ATOM 606 N N . LEU A 1 78 ? -15.941 -5.642 14.845 1.00 98.12 78 LEU A N 1
ATOM 607 C CA . LEU A 1 78 ? -15.058 -4.673 15.485 1.00 98.12 78 LEU A CA 1
ATOM 608 C C . LEU A 1 78 ? -14.009 -4.214 14.471 1.00 98.12 78 LEU A C 1
ATOM 610 O O . LEU A 1 78 ? -13.315 -5.045 13.899 1.00 98.12 78 LEU A O 1
ATOM 614 N N . TYR A 1 79 ? -13.869 -2.912 14.260 1.00 98.31 79 TYR A N 1
ATOM 615 C CA . TYR A 1 79 ? -12.860 -2.335 13.378 1.00 98.31 79 TYR A CA 1
ATOM 616 C C . TYR A 1 79 ? -11.843 -1.541 14.193 1.00 98.31 79 TYR A C 1
ATOM 618 O O . TYR A 1 79 ? -12.199 -0.598 14.899 1.00 98.31 79 TYR A O 1
ATOM 626 N N . MET A 1 80 ? -10.582 -1.947 14.110 1.00 97.81 80 MET A N 1
ATOM 627 C CA . MET A 1 80 ? -9.476 -1.412 14.900 1.00 97.81 80 MET A CA 1
ATOM 628 C C . MET A 1 80 ? -8.514 -0.647 13.991 1.00 97.81 80 MET A C 1
ATOM 630 O O . MET A 1 80 ? -8.107 -1.166 12.951 1.00 97.81 80 MET A O 1
ATOM 634 N N . VAL A 1 81 ? -8.123 0.562 14.395 1.00 98.12 81 VAL A N 1
ATOM 635 C CA . VAL A 1 81 ? -7.130 1.382 13.687 1.00 98.12 81 VAL A CA 1
ATOM 636 C C . VAL A 1 81 ? -5.908 1.580 14.576 1.00 98.12 81 VAL A C 1
ATOM 638 O O . VAL A 1 81 ? -5.979 2.291 15.574 1.00 98.12 81 VAL A O 1
ATOM 641 N N . TRP A 1 82 ? -4.785 0.972 14.212 1.00 97.38 82 TRP A N 1
ATOM 642 C CA . TRP A 1 82 ? -3.510 0.977 14.932 1.00 97.38 82 TRP A CA 1
ATOM 643 C C . TRP A 1 82 ? -2.497 1.923 14.283 1.00 97.38 82 TRP A C 1
ATOM 645 O O . TRP A 1 82 ? -2.309 1.853 13.080 1.00 97.38 82 TRP A O 1
ATOM 655 N N . ASP A 1 83 ? -1.781 2.738 15.059 1.00 95.06 83 ASP A N 1
ATOM 656 C CA . ASP A 1 83 ? -0.744 3.674 14.559 1.00 95.06 83 ASP A CA 1
ATOM 657 C C . ASP A 1 83 ? 0.519 2.939 14.066 1.00 95.06 83 ASP A C 1
ATOM 659 O O . ASP A 1 83 ? 1.259 3.420 13.209 1.00 95.06 83 ASP A O 1
ATOM 663 N N . GLN A 1 84 ? 0.775 1.758 14.631 1.00 89.69 84 GLN A N 1
ATOM 664 C CA . GLN A 1 84 ? 1.900 0.878 14.315 1.00 89.69 84 GLN A CA 1
ATOM 665 C C . GLN A 1 84 ? 1.419 -0.570 14.284 1.00 89.69 84 GLN A C 1
ATOM 667 O O . GLN A 1 84 ? 0.366 -0.882 14.842 1.00 89.69 84 GLN A O 1
ATOM 672 N N . ILE A 1 85 ? 2.200 -1.458 13.659 1.00 92.19 85 ILE A N 1
ATOM 673 C CA . ILE A 1 85 ? 1.877 -2.887 13.581 1.00 92.19 85 ILE A CA 1
ATOM 674 C C . ILE A 1 85 ? 1.659 -3.409 15.013 1.00 92.19 85 ILE A C 1
ATOM 676 O O . ILE A 1 85 ? 2.604 -3.415 15.804 1.00 92.19 85 ILE A O 1
ATOM 680 N N . PRO A 1 86 ? 0.437 -3.838 15.378 1.00 91.44 86 PRO A N 1
ATOM 681 C CA . PRO A 1 86 ? 0.068 -4.009 16.784 1.00 91.44 86 PRO A CA 1
ATOM 682 C C . PRO A 1 86 ? 0.692 -5.242 17.438 1.00 91.44 86 PRO A C 1
ATOM 684 O O . PRO A 1 86 ? 0.632 -5.380 18.656 1.00 91.44 86 PRO A O 1
ATOM 687 N N . GLY A 1 87 ? 1.264 -6.156 16.652 1.00 91.56 87 GLY A N 1
ATOM 688 C CA . GLY A 1 87 ? 1.540 -7.517 17.098 1.00 91.56 87 GLY A CA 1
ATOM 689 C C . GLY A 1 87 ? 0.248 -8.322 17.284 1.00 91.56 87 GLY A C 1
ATOM 690 O O . GLY A 1 87 ? -0.848 -7.883 16.936 1.00 91.56 87 GLY A O 1
ATOM 691 N N . ARG A 1 88 ? 0.369 -9.539 17.824 1.00 95.25 88 ARG A N 1
ATOM 692 C CA . ARG A 1 88 ? -0.791 -10.413 18.054 1.00 95.25 88 ARG A CA 1
ATOM 693 C C . ARG A 1 88 ? -1.502 -10.027 19.344 1.00 95.25 88 ARG A C 1
ATOM 695 O O . ARG A 1 88 ? -0.905 -10.103 20.412 1.00 95.25 88 ARG A O 1
ATOM 702 N N . TRP A 1 89 ? -2.779 -9.692 19.257 1.00 97.00 89 TRP A N 1
ATOM 703 C CA . TRP A 1 89 ? -3.610 -9.289 20.392 1.00 97.00 89 TRP A CA 1
ATOM 704 C C . TRP A 1 89 ? -4.796 -10.246 20.545 1.00 97.00 89 TRP A C 1
ATOM 706 O O . TRP A 1 89 ? -5.148 -10.957 19.604 1.00 97.00 89 TRP A O 1
ATOM 716 N N . ALA A 1 90 ? -5.396 -10.323 21.735 1.00 97.62 90 ALA A N 1
ATOM 717 C CA . ALA A 1 90 ? -6.507 -11.247 21.979 1.00 97.62 90 ALA A CA 1
ATOM 718 C C . ALA A 1 90 ? -7.838 -10.507 22.132 1.00 97.62 90 ALA A C 1
ATOM 720 O O . ALA A 1 90 ? -7.932 -9.545 22.893 1.00 97.62 90 ALA A O 1
ATOM 721 N N . LEU A 1 91 ? -8.875 -11.000 21.458 1.00 98.38 91 LEU A N 1
ATOM 722 C CA . LEU A 1 91 ? -10.255 -10.548 21.593 1.00 98.38 91 LEU A CA 1
ATOM 723 C C . LEU A 1 91 ? -11.059 -11.598 22.361 1.00 98.38 91 LEU A C 1
ATOM 725 O O . LEU A 1 91 ? -11.140 -12.752 21.946 1.00 98.38 91 LEU A O 1
ATOM 729 N N . ARG A 1 92 ? -11.687 -11.210 23.470 1.00 98.12 92 ARG A N 1
ATOM 730 C CA . ARG A 1 92 ? -12.595 -12.070 24.238 1.00 98.12 92 ARG A CA 1
ATOM 731 C C . ARG A 1 92 ? -14.012 -11.521 24.221 1.00 98.12 92 ARG A C 1
ATOM 733 O O . ARG A 1 92 ? -14.220 -10.341 24.495 1.00 98.12 92 ARG A O 1
ATOM 740 N N . TYR A 1 93 ? -14.975 -12.401 23.986 1.00 97.19 93 TYR A N 1
ATOM 741 C CA . TYR A 1 93 ? -16.405 -12.107 24.006 1.00 97.19 93 TYR A CA 1
ATOM 742 C C . TYR A 1 93 ? -17.180 -13.385 24.334 1.00 97.19 93 TYR A C 1
ATOM 744 O O . TYR A 1 93 ? -16.845 -14.463 23.844 1.00 97.19 93 TYR A O 1
ATOM 752 N N . GLY A 1 94 ? -18.170 -13.293 25.226 1.00 91.88 94 GLY A N 1
ATOM 753 C CA . GLY A 1 94 ? -18.801 -14.486 25.804 1.00 91.88 94 GLY A CA 1
ATOM 754 C C . GLY A 1 94 ? -17.756 -15.442 26.403 1.00 91.88 94 GLY A C 1
ATOM 755 O O . GLY A 1 94 ? -16.892 -15.015 27.171 1.00 91.88 94 GLY A O 1
ATOM 756 N N . ASP A 1 95 ? -17.808 -16.711 25.995 1.00 92.19 95 ASP A N 1
ATOM 757 C CA . ASP A 1 95 ? -16.840 -17.754 26.372 1.00 92.19 95 ASP A CA 1
ATOM 758 C C . ASP A 1 95 ? -15.709 -17.942 25.335 1.00 92.19 95 ASP A C 1
ATOM 760 O O . ASP A 1 95 ? -14.900 -18.867 25.444 1.00 92.19 95 ASP A O 1
ATOM 764 N N . ARG A 1 96 ? -15.639 -17.083 24.308 1.00 94.81 96 ARG A N 1
ATOM 765 C CA . ARG A 1 96 ? -14.684 -17.188 23.196 1.00 94.81 96 ARG A CA 1
ATOM 766 C C . ARG A 1 96 ? -13.468 -16.302 23.413 1.00 94.81 96 ARG A C 1
ATOM 768 O O . ARG A 1 96 ? -13.566 -15.204 23.959 1.00 94.81 96 ARG A O 1
ATOM 775 N N . VAL A 1 97 ? -12.326 -16.780 22.928 1.00 96.12 97 VAL A N 1
ATOM 776 C CA . VAL A 1 97 ? -11.082 -16.016 22.808 1.00 96.12 97 VAL A CA 1
ATOM 777 C C . VAL A 1 97 ? -10.547 -16.221 21.399 1.00 96.12 97 VAL A C 1
ATOM 779 O O . VAL A 1 97 ? -10.377 -17.360 20.963 1.00 96.12 97 VAL A O 1
ATOM 782 N N . GLU A 1 98 ? -10.281 -15.128 20.699 1.00 95.88 98 GLU A N 1
ATOM 783 C CA . GLU A 1 98 ? -9.723 -15.119 19.350 1.00 95.88 98 GLU A CA 1
ATOM 784 C C . GLU A 1 98 ? -8.400 -14.366 19.333 1.00 95.88 98 GLU A C 1
ATOM 786 O O . GLU A 1 98 ? -8.217 -13.389 20.058 1.00 95.88 98 GLU A O 1
ATOM 791 N N . LEU A 1 99 ? -7.460 -14.861 18.528 1.00 95.94 99 LEU A N 1
ATOM 792 C CA . LEU A 1 99 ? -6.156 -14.241 18.346 1.00 95.94 99 LEU A CA 1
ATOM 793 C C . LEU A 1 99 ? -6.178 -13.418 17.059 1.00 95.94 99 LEU A C 1
ATOM 795 O O . LEU A 1 99 ? -6.250 -13.985 15.968 1.00 95.94 99 LEU A O 1
ATOM 799 N N . CYS A 1 100 ? -6.092 -12.106 17.209 1.00 96.81 100 CYS A N 1
ATOM 800 C CA . CYS A 1 100 ? -6.154 -11.111 16.147 1.00 96.81 100 CYS A CA 1
ATOM 801 C C . CYS A 1 100 ? -4.758 -10.516 15.879 1.00 96.81 100 CYS A C 1
ATOM 803 O O . CYS A 1 100 ? -3.770 -10.894 16.521 1.00 96.81 100 CYS A O 1
ATOM 805 N N . GLY A 1 101 ? -4.646 -9.628 14.891 1.00 94.50 101 GLY A N 1
ATOM 806 C CA . GLY A 1 101 ? -3.389 -8.981 14.507 1.00 94.50 101 GLY A CA 1
ATOM 807 C C . GLY A 1 101 ? -2.397 -9.908 13.800 1.00 94.50 101 GLY A C 1
ATOM 808 O O . GLY A 1 101 ? -1.221 -9.576 13.673 1.00 94.50 101 GLY A O 1
ATOM 809 N N . GLN A 1 102 ? -2.834 -11.088 13.339 1.00 91.44 102 GLN A N 1
ATOM 810 C CA . GLN A 1 102 ? -1.945 -12.100 12.747 1.00 91.44 102 GLN A CA 1
ATOM 811 C C . GLN A 1 102 ? -1.278 -11.620 11.455 1.00 91.44 102 GLN A C 1
ATOM 813 O O . GLN A 1 102 ? -0.125 -11.966 11.208 1.00 91.44 102 GLN A O 1
ATOM 818 N N . ASN A 1 103 ? -1.989 -10.802 10.676 1.00 92.81 103 ASN A N 1
ATOM 819 C CA . ASN A 1 103 ? -1.500 -10.253 9.414 1.00 92.81 103 ASN A CA 1
ATOM 820 C C . ASN A 1 103 ? -0.771 -8.909 9.581 1.00 92.81 103 ASN A C 1
ATOM 822 O O . ASN A 1 103 ? -0.255 -8.376 8.606 1.00 92.81 103 ASN A O 1
ATOM 826 N N . GLY A 1 104 ? -0.746 -8.340 10.793 1.00 94.50 104 GLY A N 1
ATOM 827 C CA . GLY A 1 104 ? -0.098 -7.052 11.055 1.00 94.50 104 GLY A CA 1
ATOM 828 C C . GLY A 1 104 ? -0.774 -5.842 10.398 1.00 94.50 104 GLY A C 1
ATOM 829 O O . GLY A 1 104 ? -0.115 -4.831 10.173 1.00 94.50 104 GLY A O 1
ATOM 830 N N . PHE A 1 105 ? -2.068 -5.927 10.079 1.00 97.31 105 PHE A N 1
ATOM 831 C CA . PHE A 1 105 ? -2.801 -4.818 9.471 1.00 97.31 105 PHE A CA 1
ATOM 832 C C . PHE A 1 105 ? -2.990 -3.669 10.459 1.00 97.31 105 PHE A C 1
ATOM 834 O O . PHE A 1 105 ? -3.388 -3.879 11.604 1.00 97.31 105 PHE A O 1
ATOM 841 N N . LEU A 1 106 ? -2.753 -2.441 9.993 1.00 97.69 106 LEU A N 1
ATOM 842 C CA . LEU A 1 106 ? -3.040 -1.246 10.785 1.00 97.69 106 LEU A CA 1
ATOM 843 C C . LEU A 1 106 ? -4.540 -0.984 10.874 1.00 97.69 106 LEU A C 1
ATOM 845 O O . LEU A 1 106 ? -5.021 -0.467 11.870 1.00 97.69 106 LEU A O 1
ATOM 849 N N . HIS A 1 107 ? -5.281 -1.314 9.823 1.00 98.12 107 HIS A N 1
ATOM 850 C CA . HIS A 1 107 ? -6.734 -1.205 9.766 1.00 98.12 107 HIS A CA 1
ATOM 851 C C . HIS A 1 107 ? -7.292 -2.626 9.748 1.00 98.12 107 HIS A C 1
ATOM 853 O O . HIS A 1 107 ? -7.138 -3.326 8.753 1.00 98.12 107 HIS A O 1
ATOM 859 N N . GLU A 1 108 ? -7.873 -3.089 10.850 1.00 97.50 108 GLU A N 1
ATOM 860 C CA . GLU A 1 108 ? -8.266 -4.490 11.020 1.00 97.50 108 GLU A CA 1
ATOM 861 C C . GLU A 1 108 ? -9.762 -4.607 11.328 1.00 97.50 108 GLU A C 1
ATOM 863 O O . GLU A 1 108 ? -10.216 -4.202 12.398 1.00 97.50 108 GLU A O 1
ATOM 868 N N . ALA A 1 109 ? -10.525 -5.194 10.401 1.00 97.62 109 ALA A N 1
ATOM 869 C CA . ALA A 1 109 ? -11.899 -5.628 10.640 1.00 97.62 109 ALA A CA 1
ATOM 870 C C . ALA A 1 109 ? -11.915 -7.053 11.213 1.00 97.62 109 ALA A C 1
ATOM 872 O O . ALA A 1 109 ? -11.474 -8.004 10.567 1.00 97.62 109 ALA A O 1
ATOM 873 N N . VAL A 1 110 ? -12.454 -7.205 12.421 1.00 97.56 110 VAL A N 1
ATOM 874 C CA . VAL A 1 110 ? -12.635 -8.482 13.113 1.00 97.56 110 VAL A CA 1
ATOM 875 C C . VAL A 1 110 ? -14.121 -8.820 13.151 1.00 97.56 110 VAL A C 1
ATOM 877 O O . VAL A 1 110 ? -14.905 -8.154 13.829 1.00 97.56 110 VAL A O 1
ATOM 880 N N . PHE A 1 111 ? -14.500 -9.873 12.432 1.00 97.31 111 PHE A N 1
ATOM 881 C CA . PHE A 1 111 ? -15.863 -10.399 12.405 1.00 97.31 111 PHE A CA 1
ATOM 882 C C . PHE A 1 111 ? -16.059 -11.383 13.554 1.00 97.31 111 PHE A C 1
ATOM 884 O O . PHE A 1 111 ? -15.380 -12.410 13.628 1.00 97.31 111 PHE A O 1
ATOM 891 N N . LEU A 1 112 ? -16.986 -11.075 14.454 1.00 97.25 112 LEU A N 1
ATOM 892 C CA . LEU A 1 112 ? -17.303 -11.944 15.575 1.00 97.25 112 LEU A CA 1
ATOM 893 C C . LEU A 1 112 ? -18.094 -13.150 15.073 1.00 97.25 112 LEU A C 1
ATOM 895 O O . LEU A 1 112 ? -19.010 -13.026 14.264 1.00 97.25 112 LEU A O 1
ATOM 899 N N . LYS A 1 113 ? -17.778 -14.333 15.602 1.00 95.62 113 LYS A N 1
ATOM 900 C CA . LYS A 1 113 ? -18.522 -15.561 15.273 1.00 95.62 113 LYS A CA 1
ATOM 901 C C . LYS A 1 113 ? -19.928 -15.573 15.859 1.00 95.62 113 LYS A C 1
ATOM 903 O O . LYS A 1 113 ? -20.792 -16.284 15.360 1.00 95.62 113 LYS A O 1
ATOM 908 N N . GLU A 1 114 ? -20.117 -14.834 16.945 1.00 94.56 114 GLU A N 1
ATOM 909 C CA . GLU A 1 114 ? -21.380 -14.656 17.648 1.00 94.56 114 GLU A CA 1
ATOM 910 C C . GLU A 1 114 ? -21.454 -13.196 18.109 1.00 94.56 114 GLU A C 1
ATOM 912 O O . GLU A 1 114 ? -20.490 -12.729 18.731 1.00 94.56 114 GLU A O 1
ATOM 917 N N . PRO A 1 115 ? -22.557 -12.478 17.829 1.00 96.56 115 PRO A N 1
ATOM 918 C CA . PRO A 1 115 ? -22.700 -11.094 18.252 1.00 96.56 115 PRO A CA 1
ATOM 919 C C . PRO A 1 115 ? -22.598 -10.934 19.774 1.00 96.56 115 PRO A C 1
ATOM 921 O O . PRO A 1 115 ? -23.033 -11.798 20.541 1.00 96.56 115 PRO A O 1
ATOM 924 N N . ALA A 1 116 ? -22.016 -9.826 20.236 1.00 97.81 116 ALA A N 1
ATOM 925 C CA . ALA A 1 116 ? -21.809 -9.592 21.664 1.00 97.81 116 ALA A CA 1
ATOM 926 C C . ALA A 1 116 ? -21.879 -8.110 22.049 1.00 97.81 116 ALA A C 1
ATOM 928 O O . ALA A 1 116 ? -21.424 -7.233 21.323 1.00 97.81 116 ALA A O 1
ATOM 929 N N . LYS A 1 117 ? -22.397 -7.829 23.251 1.00 97.69 117 LYS A N 1
ATOM 930 C CA . LYS A 1 117 ? -22.459 -6.465 23.819 1.00 97.69 117 LYS A CA 1
ATOM 931 C C . LYS A 1 117 ? -21.223 -6.061 24.618 1.00 97.69 117 LYS A C 1
ATOM 933 O O . LYS A 1 117 ? -21.069 -4.897 24.980 1.00 97.69 117 LYS A O 1
ATOM 938 N N . THR A 1 118 ? -20.374 -7.022 24.970 1.00 98.06 118 THR A N 1
ATOM 939 C CA . THR A 1 118 ? -19.181 -6.783 25.785 1.00 98.06 118 THR A CA 1
ATOM 940 C C . THR A 1 118 ? -18.001 -7.521 25.192 1.00 98.06 118 THR A C 1
ATOM 942 O O . THR A 1 118 ? -17.992 -8.752 25.150 1.00 98.06 118 THR A O 1
ATOM 945 N N . LEU A 1 119 ? -16.997 -6.753 24.788 1.00 98.38 119 LEU A N 1
ATOM 946 C CA . LEU A 1 119 ? -15.741 -7.247 24.249 1.00 98.38 119 LEU A CA 1
ATOM 947 C C . LEU A 1 119 ? -14.603 -6.878 25.197 1.00 98.38 119 LEU A C 1
ATOM 949 O O . LEU A 1 119 ? -14.635 -5.859 25.890 1.00 98.38 119 LEU A O 1
ATOM 953 N N . THR A 1 120 ? -13.581 -7.719 25.247 1.00 98.12 120 THR A N 1
ATOM 954 C CA . THR A 1 120 ? -12.339 -7.452 25.968 1.00 98.12 120 THR A CA 1
ATOM 955 C C . THR A 1 120 ? -11.171 -7.645 25.012 1.00 98.12 120 THR A C 1
ATOM 957 O O . THR A 1 120 ? -10.917 -8.765 24.581 1.00 98.12 120 THR A O 1
ATOM 960 N N . VAL A 1 121 ? -10.454 -6.570 24.713 1.00 98.06 121 VAL A N 1
ATOM 961 C CA . VAL A 1 121 ? -9.205 -6.572 23.951 1.00 98.06 121 VAL A CA 1
ATOM 962 C C . VAL A 1 121 ? -8.039 -6.624 24.938 1.00 98.06 121 VAL A C 1
ATOM 964 O O . VAL A 1 121 ? -7.969 -5.814 25.863 1.00 98.06 121 VAL A O 1
ATOM 967 N N . ILE A 1 122 ? -7.136 -7.585 24.764 1.00 97.56 122 ILE A N 1
ATOM 968 C CA . ILE A 1 122 ? -5.922 -7.745 25.571 1.00 97.56 122 ILE A CA 1
ATOM 969 C C . ILE A 1 122 ? -4.726 -7.389 24.694 1.00 97.56 122 ILE A C 1
ATOM 971 O O . ILE A 1 122 ? -4.476 -8.049 23.681 1.00 97.56 122 ILE A O 1
ATOM 975 N N . ILE A 1 123 ? -4.007 -6.346 25.099 1.00 97.12 123 ILE A N 1
ATOM 976 C CA . ILE A 1 123 ? -2.854 -5.804 24.380 1.00 97.12 123 ILE A CA 1
ATOM 977 C C . ILE A 1 123 ? -1.633 -6.721 24.576 1.00 97.12 123 ILE A C 1
ATOM 979 O O . ILE A 1 123 ? -1.400 -7.169 25.704 1.00 97.12 123 ILE A O 1
ATOM 983 N N . PRO A 1 124 ? -0.856 -7.014 23.515 1.00 95.12 124 PRO A N 1
ATOM 984 C CA . PRO A 1 124 ? 0.330 -7.865 23.591 1.00 95.12 124 PRO A CA 1
ATOM 985 C C . PRO A 1 124 ? 1.374 -7.325 24.557 1.00 95.12 124 PRO A C 1
ATOM 987 O O . PRO A 1 124 ? 1.460 -6.123 24.763 1.00 95.12 124 PRO A O 1
ATOM 990 N N . ASP A 1 125 ? 2.236 -8.201 25.073 1.00 93.81 125 ASP A N 1
ATOM 991 C CA . ASP A 1 125 ? 3.280 -7.849 26.048 1.00 93.81 125 ASP A CA 1
ATOM 992 C C . ASP A 1 125 ? 4.220 -6.722 25.577 1.00 93.81 125 ASP A C 1
ATOM 994 O O . ASP A 1 125 ? 4.715 -5.951 26.397 1.00 93.81 125 ASP A O 1
ATOM 998 N N . GLY A 1 126 ? 4.439 -6.591 24.263 1.00 93.38 126 GLY A N 1
ATOM 999 C CA . GLY A 1 126 ? 5.233 -5.507 23.669 1.00 93.38 126 GLY A CA 1
ATOM 1000 C C . GLY A 1 126 ? 4.556 -4.130 23.678 1.00 93.38 126 GLY A C 1
ATOM 1001 O O . GLY A 1 126 ? 5.200 -3.140 23.343 1.00 93.38 126 GLY A O 1
ATOM 1002 N N . GLY A 1 127 ? 3.283 -4.053 24.074 1.00 95.31 127 GLY A N 1
ATOM 1003 C CA . GLY A 1 127 ? 2.451 -2.865 23.932 1.00 95.31 127 GLY A CA 1
ATOM 1004 C C . GLY A 1 127 ? 1.971 -2.647 22.496 1.00 95.31 127 GLY A C 1
ATOM 1005 O O . GLY A 1 127 ? 2.389 -3.326 21.558 1.00 95.31 127 GLY A O 1
ATOM 1006 N N . SER A 1 128 ? 1.066 -1.687 22.330 1.00 96.00 128 SER A N 1
ATOM 1007 C CA . SER A 1 128 ? 0.558 -1.264 21.020 1.00 96.00 128 SER A CA 1
ATOM 1008 C C . SER A 1 128 ? 0.142 0.203 21.062 1.00 96.00 128 SER A C 1
ATOM 1010 O O . SER A 1 128 ? -0.067 0.777 22.133 1.00 96.00 128 SER A O 1
ATOM 1012 N N . VAL A 1 129 ? -0.026 0.812 19.890 1.00 95.69 129 VAL A N 1
ATOM 1013 C CA . VAL A 1 129 ? -0.532 2.181 19.769 1.00 95.69 129 VAL A CA 1
ATOM 1014 C C . VAL A 1 129 ? -1.816 2.155 18.949 1.00 95.69 129 VAL A C 1
ATOM 1016 O O . VAL A 1 129 ? -1.805 1.778 17.781 1.00 95.69 129 VAL A O 1
ATOM 1019 N N . LEU A 1 130 ? -2.929 2.517 19.582 1.00 96.56 130 LEU A N 1
ATOM 1020 C CA . LEU A 1 130 ? -4.268 2.456 19.002 1.00 96.56 130 LEU A CA 1
ATOM 1021 C C . LEU A 1 130 ? -4.777 3.873 18.727 1.00 96.56 130 LEU A C 1
ATOM 1023 O O . LEU A 1 130 ? -4.703 4.733 19.610 1.00 96.56 130 LEU A O 1
ATOM 1027 N N . CYS A 1 131 ? -5.284 4.105 17.522 1.00 97.25 131 CYS A N 1
ATOM 1028 C CA . CYS A 1 131 ? -5.868 5.376 17.109 1.00 97.25 131 CYS A CA 1
ATOM 1029 C C . CYS A 1 131 ? -7.377 5.393 17.331 1.00 97.25 131 CYS A C 1
ATOM 1031 O O . CYS A 1 131 ? -7.876 6.270 18.025 1.00 97.25 131 CYS A O 1
ATOM 1033 N N . ASP A 1 132 ? -8.090 4.396 16.805 1.00 97.00 132 ASP A N 1
ATOM 1034 C CA . ASP A 1 132 ? -9.554 4.405 16.786 1.00 97.00 132 ASP A CA 1
ATOM 1035 C C . ASP A 1 132 ? -10.141 2.991 16.865 1.00 97.00 132 ASP A C 1
ATOM 1037 O O . ASP A 1 132 ? -9.506 1.998 16.493 1.00 97.00 132 ASP A O 1
ATOM 1041 N N . VAL A 1 133 ? -11.368 2.917 17.370 1.00 97.50 133 VAL A N 1
ATOM 1042 C CA . VAL A 1 133 ? -12.182 1.712 17.485 1.00 97.50 133 VAL A CA 1
ATOM 1043 C C . VAL A 1 133 ? -13.575 2.045 16.990 1.00 97.50 133 VAL A C 1
ATOM 1045 O O . VAL A 1 133 ? -14.252 2.910 17.544 1.00 97.50 133 VAL A O 1
ATOM 1048 N N . ARG A 1 134 ? -14.032 1.296 15.990 1.00 97.88 134 ARG A N 1
ATOM 1049 C CA . ARG A 1 134 ? -15.402 1.359 15.484 1.00 97.88 134 ARG A CA 1
ATOM 1050 C C . ARG A 1 134 ? -16.077 0.012 15.669 1.00 97.88 134 ARG A C 1
ATOM 1052 O O . ARG A 1 134 ? -15.424 -1.029 15.628 1.00 97.88 134 ARG A O 1
ATOM 1059 N N . ALA A 1 135 ? -17.382 0.021 15.898 1.00 97.81 135 ALA A N 1
ATOM 1060 C CA . ALA A 1 135 ? -18.151 -1.201 16.089 1.00 97.81 135 ALA A CA 1
ATOM 1061 C C . ALA A 1 135 ? -19.445 -1.145 15.289 1.00 97.81 135 ALA A C 1
ATOM 1063 O O . ALA A 1 135 ? -20.102 -0.104 15.232 1.00 97.81 135 ALA A O 1
ATOM 1064 N N . PHE A 1 136 ? -19.804 -2.283 14.706 1.00 98.19 136 PHE A N 1
ATOM 1065 C CA . PHE A 1 136 ? -20.936 -2.401 13.799 1.00 98.19 136 PHE A CA 1
ATOM 1066 C C . PHE A 1 136 ? -21.821 -3.582 14.182 1.00 98.19 136 PHE A C 1
ATOM 1068 O O . PHE A 1 136 ? -21.322 -4.624 14.629 1.00 98.19 136 PHE A O 1
ATOM 1075 N N . THR A 1 137 ? -23.129 -3.421 13.991 1.00 97.50 137 THR A N 1
ATOM 1076 C CA . THR A 1 137 ? -24.108 -4.513 14.078 1.00 97.50 137 THR A CA 1
ATOM 1077 C C . THR A 1 137 ? -23.965 -5.475 12.886 1.00 97.50 137 THR A C 1
ATOM 1079 O O . THR A 1 137 ? -23.046 -5.352 12.072 1.00 97.50 137 THR A O 1
ATOM 1082 N N . GLU A 1 138 ? -24.802 -6.512 12.814 1.00 96.38 138 GLU A N 1
ATOM 1083 C CA . GLU A 1 138 ? -24.811 -7.433 11.670 1.00 96.38 138 GLU A CA 1
ATOM 1084 C C . GLU A 1 138 ? -25.340 -6.725 10.414 1.00 96.38 138 GLU A C 1
ATOM 1086 O O . GLU A 1 138 ? -26.391 -6.086 10.470 1.00 96.38 138 GLU A O 1
ATOM 1091 N N . GLY A 1 139 ? -24.640 -6.853 9.284 1.00 95.44 139 GLY A N 1
ATOM 1092 C CA . GLY A 1 139 ? -25.065 -6.242 8.027 1.00 95.44 139 GLY A CA 1
ATOM 1093 C C . GLY A 1 139 ? -23.937 -5.999 7.029 1.00 95.44 139 GLY A C 1
ATOM 1094 O O . GLY A 1 139 ? -22.791 -6.397 7.253 1.00 95.44 139 GLY A O 1
ATOM 1095 N N . GLU A 1 140 ? -24.266 -5.331 5.923 1.00 96.31 140 GLU A N 1
ATOM 1096 C CA . GLU A 1 140 ? -23.277 -4.830 4.963 1.00 96.31 140 GLU A CA 1
ATOM 1097 C C . GLU A 1 140 ? -22.503 -3.652 5.574 1.00 96.31 140 GLU A C 1
ATOM 1099 O O . GLU A 1 140 ? -23.090 -2.668 6.025 1.00 96.31 140 GLU A O 1
ATOM 1104 N N . LEU A 1 141 ? -21.174 -3.763 5.630 1.00 97.00 141 LEU A N 1
ATOM 1105 C CA . LEU A 1 141 ? -20.326 -2.729 6.220 1.00 97.00 141 LEU A CA 1
ATOM 1106 C C . LEU A 1 141 ? -20.230 -1.495 5.306 1.00 97.00 141 LEU A C 1
ATOM 1108 O O . LEU A 1 141 ? -20.168 -1.640 4.082 1.00 97.00 141 LEU A O 1
ATOM 1112 N N . PRO A 1 142 ? -20.121 -0.282 5.878 1.00 96.06 142 PRO A N 1
ATOM 1113 C CA . PRO A 1 142 ? -19.844 0.926 5.109 1.00 96.06 142 PRO A CA 1
ATOM 1114 C C . PRO A 1 142 ? -18.582 0.811 4.241 1.00 96.06 142 PRO A C 1
ATOM 1116 O O . PRO A 1 142 ? -17.601 0.166 4.617 1.00 96.06 142 PRO A O 1
ATOM 1119 N N . LYS A 1 143 ? -18.575 1.497 3.088 1.00 94.31 143 LYS A N 1
ATOM 1120 C CA . LYS A 1 143 ? -17.480 1.427 2.097 1.00 94.31 143 LYS A CA 1
ATOM 1121 C C . LYS A 1 143 ? -16.109 1.852 2.647 1.00 94.31 143 LYS A C 1
ATOM 1123 O O . LYS A 1 143 ? -15.098 1.473 2.065 1.00 94.31 143 LYS A O 1
ATOM 1128 N N . ASP A 1 144 ? -16.061 2.635 3.722 1.00 94.56 144 ASP A N 1
ATOM 1129 C CA . ASP A 1 144 ? -14.839 3.103 4.389 1.00 94.56 144 ASP A CA 1
ATOM 1130 C C . ASP A 1 144 ? -14.294 2.130 5.453 1.00 94.56 144 ASP A C 1
ATOM 1132 O O . ASP A 1 144 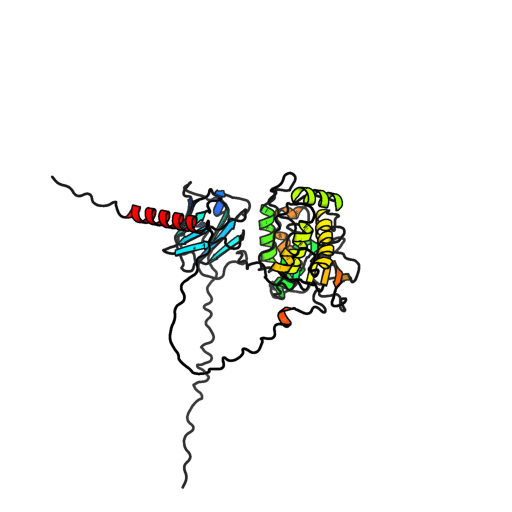? -13.266 2.411 6.064 1.00 94.56 144 ASP A O 1
ATOM 1136 N N . VAL A 1 145 ? -14.949 0.987 5.683 1.00 97.38 145 VAL A N 1
ATOM 1137 C CA . VAL A 1 145 ? -14.425 -0.077 6.550 1.00 97.38 145 VAL A CA 1
ATOM 1138 C C . VAL A 1 145 ? -13.540 -1.009 5.731 1.00 97.38 145 VAL A C 1
ATOM 1140 O O . VAL A 1 145 ? -13.998 -1.673 4.799 1.00 97.38 145 VAL A O 1
ATOM 1143 N N . HIS A 1 146 ? -12.257 -1.072 6.082 1.00 97.69 146 HIS A N 1
ATOM 1144 C CA . HIS A 1 146 ? -11.292 -1.867 5.336 1.00 97.69 146 HIS A CA 1
ATOM 1145 C C . HIS A 1 146 ? -11.318 -3.337 5.762 1.00 97.69 146 HIS A C 1
ATOM 1147 O O . HIS A 1 146 ? -10.954 -3.698 6.881 1.00 97.69 146 HIS A O 1
ATOM 1153 N N . VAL A 1 147 ? -11.696 -4.202 4.827 1.00 97.69 147 VAL A N 1
ATOM 1154 C CA . VAL A 1 147 ? -11.629 -5.661 4.960 1.00 97.69 147 VAL A CA 1
ATOM 1155 C C . VAL A 1 147 ? -10.489 -6.169 4.082 1.00 97.69 147 VAL A C 1
ATOM 1157 O O . VAL A 1 147 ? -10.697 -6.638 2.962 1.00 97.69 147 VAL A O 1
ATOM 1160 N N . TRP A 1 148 ? -9.262 -5.988 4.567 1.00 98.38 148 TRP A N 1
ATOM 1161 C CA . TRP A 1 148 ? -8.054 -6.345 3.829 1.00 98.38 148 TRP A CA 1
ATOM 1162 C C . TRP A 1 148 ? -7.884 -7.854 3.677 1.00 98.38 148 TRP A C 1
ATOM 1164 O O . TRP A 1 148 ? -8.072 -8.628 4.618 1.00 98.38 148 TRP A O 1
ATOM 1174 N N . GLN A 1 149 ? -7.448 -8.256 2.490 1.00 97.81 149 GLN A N 1
ATOM 1175 C CA . GLN A 1 149 ? -6.890 -9.575 2.232 1.00 97.81 149 GLN A CA 1
ATOM 1176 C C . GLN A 1 149 ? -5.376 -9.539 2.489 1.00 97.81 149 GLN A C 1
ATOM 1178 O O . GLN A 1 149 ? -4.755 -8.482 2.335 1.00 97.81 149 GLN A O 1
ATOM 1183 N N . PRO A 1 150 ? -4.751 -10.664 2.878 1.00 97.56 150 PRO A N 1
ATOM 1184 C CA . PRO A 1 150 ? -3.294 -10.764 2.904 1.00 97.56 150 PRO A CA 1
ATOM 1185 C C . PRO A 1 150 ? -2.674 -10.377 1.550 1.00 97.56 150 PRO A C 1
ATOM 1187 O O . PRO A 1 150 ? -3.350 -10.499 0.524 1.00 97.56 150 PRO A O 1
ATOM 1190 N N . PRO A 1 151 ? -1.403 -9.933 1.526 1.00 98.19 151 PRO A N 1
ATOM 1191 C CA . PRO A 1 151 ? -0.666 -9.770 0.277 1.00 98.19 151 PRO A CA 1
ATOM 1192 C C . PRO A 1 151 ? -0.743 -11.043 -0.570 1.00 98.19 151 PRO A C 1
ATOM 1194 O O . PRO A 1 151 ? -0.741 -12.148 -0.019 1.00 98.19 151 PRO A O 1
ATOM 1197 N N . TYR A 1 152 ? -0.797 -10.890 -1.890 1.00 97.38 152 TYR A N 1
ATOM 1198 C CA . TYR A 1 152 ? -0.909 -12.034 -2.790 1.00 97.38 152 TYR A CA 1
ATOM 1199 C C . TYR A 1 152 ? 0.313 -12.963 -2.685 1.00 97.38 152 TYR A C 1
ATOM 1201 O O . TYR A 1 152 ? 1.419 -12.535 -2.367 1.00 97.38 152 TYR A O 1
ATOM 1209 N N . GLU A 1 153 ? 0.128 -14.251 -2.963 1.00 93.69 153 GLU A N 1
ATOM 1210 C CA . GLU A 1 153 ? 1.255 -15.181 -3.164 1.00 93.69 153 GLU A CA 1
ATOM 1211 C C . GLU A 1 153 ? 1.763 -15.163 -4.612 1.00 93.69 153 GLU A C 1
ATOM 1213 O O . GLU A 1 153 ? 2.885 -15.570 -4.879 1.00 93.69 153 GLU A O 1
ATOM 1218 N N . ASP A 1 154 ? 0.915 -14.703 -5.531 1.00 94.38 154 ASP A N 1
ATOM 1219 C CA . ASP A 1 154 ? 1.131 -14.616 -6.971 1.00 94.38 154 ASP A CA 1
ATOM 1220 C C . ASP A 1 154 ? 0.242 -13.473 -7.490 1.00 94.38 154 ASP A C 1
ATOM 1222 O O . ASP A 1 154 ? -0.951 -13.428 -7.159 1.00 94.38 154 ASP A O 1
ATOM 1226 N N . ALA A 1 155 ? 0.827 -12.520 -8.207 1.00 97.38 155 ALA A N 1
ATOM 1227 C CA . ALA A 1 155 ? 0.201 -11.285 -8.648 1.00 97.38 155 ALA A CA 1
ATOM 1228 C C . ALA A 1 155 ? 0.280 -11.154 -10.174 1.00 97.38 155 ALA A C 1
ATOM 1230 O O . ALA A 1 155 ? 1.316 -11.391 -10.776 1.00 97.38 155 ALA A O 1
ATOM 1231 N N . ASP A 1 156 ? -0.786 -10.661 -10.799 1.00 98.44 156 ASP A N 1
ATOM 1232 C CA . ASP A 1 156 ? -0.779 -10.325 -12.227 1.00 98.44 156 ASP A CA 1
ATOM 1233 C C . ASP A 1 156 ? 0.106 -9.094 -12.488 1.00 98.44 156 ASP A C 1
ATOM 1235 O O . ASP A 1 156 ? 0.777 -8.977 -13.516 1.00 98.44 156 ASP A O 1
ATOM 1239 N N . MET A 1 157 ? 0.104 -8.157 -11.531 1.00 98.81 157 MET A N 1
ATOM 1240 C CA . MET A 1 157 ? 0.834 -6.897 -11.605 1.00 98.81 157 MET A CA 1
ATOM 1241 C C . MET A 1 157 ? 1.444 -6.524 -10.255 1.00 98.81 157 MET A C 1
ATOM 1243 O O . MET A 1 157 ? 0.789 -6.637 -9.218 1.00 98.81 157 MET A O 1
ATOM 1247 N N . LEU A 1 158 ? 2.659 -5.979 -10.285 1.00 98.94 158 LEU A N 1
ATOM 1248 C CA . LEU A 1 158 ? 3.297 -5.326 -9.146 1.00 98.94 158 LEU A CA 1
ATOM 1249 C C . LEU A 1 158 ? 3.482 -3.828 -9.420 1.00 98.94 158 LEU A C 1
ATOM 1251 O O . LEU A 1 158 ? 4.117 -3.434 -10.398 1.00 98.94 158 LEU A O 1
ATOM 1255 N N . LEU A 1 159 ? 2.942 -2.993 -8.536 1.00 98.88 159 LEU A N 1
ATOM 1256 C CA . LEU A 1 159 ? 3.084 -1.538 -8.563 1.00 98.88 159 LEU A CA 1
ATOM 1257 C C . LEU A 1 159 ? 4.072 -1.096 -7.477 1.00 98.88 159 LEU A C 1
ATOM 1259 O O . LEU A 1 159 ? 3.904 -1.483 -6.317 1.00 98.88 159 LEU A O 1
ATOM 1263 N N . LEU A 1 160 ? 5.070 -0.282 -7.840 1.00 98.88 160 LEU A N 1
ATOM 1264 C CA . LEU A 1 160 ? 6.194 0.081 -6.963 1.00 98.88 160 LEU A CA 1
ATOM 1265 C C . LEU A 1 160 ? 6.280 1.589 -6.659 1.00 98.88 160 LEU A C 1
ATOM 1267 O O . LEU A 1 160 ? 7.215 2.252 -7.119 1.00 98.88 160 LEU A O 1
ATOM 1271 N N . PRO A 1 161 ? 5.328 2.158 -5.896 1.00 98.81 161 PRO A N 1
ATOM 1272 C CA . PRO A 1 161 ? 5.434 3.531 -5.409 1.00 98.81 161 PRO A CA 1
ATOM 1273 C C . PRO A 1 161 ? 6.609 3.691 -4.446 1.00 98.81 161 PRO A C 1
ATOM 1275 O O . PRO A 1 161 ? 6.997 2.762 -3.737 1.00 98.81 161 PRO A O 1
ATOM 1278 N N . THR A 1 162 ? 7.190 4.885 -4.413 1.00 98.69 162 THR A N 1
ATOM 1279 C CA . THR A 1 162 ? 8.263 5.187 -3.469 1.00 98.69 162 THR A CA 1
ATOM 1280 C C . THR A 1 162 ? 7.673 5.622 -2.136 1.00 98.69 162 THR A C 1
ATOM 1282 O O . THR A 1 162 ? 7.896 4.947 -1.134 1.00 98.69 162 THR A O 1
ATOM 1285 N N . HIS A 1 163 ? 6.884 6.696 -2.143 1.00 98.44 163 HIS A N 1
ATOM 1286 C CA . HIS A 1 163 ? 6.244 7.297 -0.978 1.00 98.44 163 HIS A CA 1
ATOM 1287 C C . HIS A 1 163 ? 4.722 7.123 -1.018 1.00 98.44 163 HIS A C 1
ATOM 1289 O O . HIS A 1 163 ? 4.135 6.696 -2.009 1.00 98.44 163 HIS A O 1
ATOM 1295 N N . ALA A 1 164 ? 4.083 7.464 0.099 1.00 98.12 164 ALA A N 1
ATOM 1296 C CA . ALA A 1 164 ? 2.637 7.493 0.245 1.00 98.12 164 ALA A CA 1
ATOM 1297 C C . ALA A 1 164 ? 2.050 8.722 -0.462 1.00 98.12 164 ALA A C 1
ATOM 1299 O O . ALA A 1 164 ? 2.154 9.810 0.108 1.00 98.12 164 ALA A O 1
ATOM 1300 N N . ASP A 1 165 ? 1.449 8.506 -1.641 1.00 98.25 165 ASP A N 1
ATOM 1301 C CA . ASP A 1 165 ? 0.751 9.439 -2.555 1.00 98.25 165 ASP A CA 1
ATOM 1302 C C . ASP A 1 165 ? 1.135 9.189 -4.025 1.00 98.25 165 ASP A C 1
ATOM 1304 O O . ASP A 1 165 ? 0.302 9.344 -4.931 1.00 98.25 165 ASP A O 1
ATOM 1308 N N . ASP A 1 166 ? 2.377 8.754 -4.252 1.00 98.69 166 ASP A N 1
ATOM 1309 C CA . ASP A 1 166 ? 2.956 8.427 -5.557 1.00 98.69 166 ASP A CA 1
ATOM 1310 C C . ASP A 1 166 ? 2.062 7.496 -6.382 1.00 98.69 166 ASP A C 1
ATOM 1312 O O . ASP A 1 166 ? 1.945 7.656 -7.604 1.00 98.69 166 ASP A O 1
ATOM 1316 N N . GLU A 1 167 ? 1.386 6.551 -5.717 1.00 98.56 167 GLU A N 1
ATOM 1317 C CA . GLU A 1 167 ? 0.526 5.570 -6.369 1.00 98.56 167 GLU A CA 1
ATOM 1318 C C . GLU A 1 167 ? -0.621 6.207 -7.161 1.00 98.56 167 GLU A C 1
ATOM 1320 O O . GLU A 1 167 ? -1.087 5.646 -8.152 1.00 98.56 167 GLU A O 1
ATOM 1325 N N . HIS A 1 168 ? -1.058 7.397 -6.757 1.00 98.50 168 HIS A N 1
ATOM 1326 C CA . HIS A 1 168 ? -2.089 8.149 -7.459 1.00 98.50 168 HIS A CA 1
ATOM 1327 C C . HIS A 1 168 ? -1.486 9.238 -8.343 1.00 98.50 168 HIS A C 1
ATOM 1329 O O . HIS A 1 168 ? -1.963 9.451 -9.459 1.00 98.50 168 HIS A O 1
ATOM 1335 N N . LEU A 1 169 ? -0.431 9.913 -7.877 1.00 98.38 169 LEU A N 1
ATOM 1336 C CA . LEU A 1 169 ? 0.187 11.032 -8.590 1.00 98.38 169 LEU A CA 1
ATOM 1337 C C . LEU A 1 169 ? 0.820 10.610 -9.916 1.00 98.38 169 LEU A C 1
ATOM 1339 O O . LEU A 1 169 ? 0.625 11.294 -10.923 1.00 98.38 169 LEU A O 1
ATOM 1343 N N . PHE A 1 170 ? 1.554 9.497 -9.916 1.00 98.56 170 PHE A N 1
ATOM 1344 C CA . PHE A 1 170 ? 2.346 9.055 -11.066 1.00 98.56 170 PHE A CA 1
ATOM 1345 C C . PHE A 1 170 ? 1.769 7.816 -11.735 1.00 98.56 170 PHE A C 1
ATOM 1347 O O . PHE A 1 170 ? 1.889 7.678 -12.951 1.00 98.56 170 PHE A O 1
ATOM 1354 N N . PHE A 1 171 ? 1.074 6.957 -10.982 1.00 98.38 171 PHE A N 1
ATOM 1355 C CA . PHE A 1 171 ? 0.460 5.752 -11.549 1.00 98.38 171 PHE A CA 1
ATOM 1356 C C . PHE A 1 171 ? -1.027 5.889 -11.878 1.00 98.38 171 PHE A C 1
ATOM 1358 O O . PHE A 1 171 ? -1.586 5.030 -12.566 1.00 98.38 171 PHE A O 1
ATOM 1365 N N . GLY A 1 172 ? -1.652 6.998 -11.473 1.00 97.56 172 GLY A N 1
ATOM 1366 C CA . GLY A 1 172 ? -2.954 7.437 -11.963 1.00 97.56 172 GLY A CA 1
ATOM 1367 C C . GLY A 1 172 ? -4.026 6.349 -11.925 1.00 97.56 172 GLY A C 1
ATOM 1368 O O . GLY A 1 172 ? -4.294 5.734 -10.893 1.00 97.56 172 GLY A O 1
ATOM 1369 N N . GLY A 1 173 ? -4.651 6.116 -13.081 1.00 98.12 173 GLY A N 1
ATOM 1370 C CA . GLY A 1 173 ? -5.763 5.183 -13.246 1.00 98.12 173 GLY A CA 1
ATOM 1371 C C . GLY A 1 173 ? -5.392 3.696 -13.220 1.00 98.12 173 GLY A C 1
ATOM 1372 O O . GLY A 1 173 ? -6.282 2.868 -13.411 1.00 98.12 173 GLY A O 1
ATOM 1373 N N . THR A 1 174 ? -4.129 3.333 -12.972 1.00 98.62 174 THR A N 1
ATOM 1374 C CA . THR A 1 174 ? -3.666 1.934 -13.009 1.00 98.62 174 THR A CA 1
ATOM 1375 C C . THR A 1 174 ? -4.447 1.057 -12.028 1.00 98.62 174 THR A C 1
ATOM 1377 O O . THR A 1 174 ? -5.122 0.116 -12.436 1.00 98.62 174 THR A O 1
ATOM 1380 N N . MET A 1 175 ? -4.435 1.386 -10.734 1.00 98.75 175 MET A N 1
ATOM 1381 C CA . MET A 1 175 ? -5.119 0.581 -9.713 1.00 98.75 175 MET A CA 1
ATOM 1382 C C . MET A 1 175 ? -6.642 0.487 -9.905 1.00 98.75 175 MET A C 1
ATOM 1384 O O . MET A 1 175 ? -7.149 -0.637 -9.907 1.00 98.75 175 MET A O 1
ATOM 1388 N N . PRO A 1 176 ? -7.395 1.588 -10.113 1.00 98.75 176 PRO A N 1
ATOM 1389 C CA . PRO A 1 176 ? -8.835 1.464 -10.326 1.00 98.75 176 PRO A CA 1
ATOM 1390 C C . PRO A 1 176 ? -9.175 0.698 -11.610 1.00 98.75 176 PRO A C 1
ATOM 1392 O O . PRO A 1 176 ? -10.189 0.006 -11.642 1.00 98.75 176 PRO A O 1
ATOM 1395 N N . THR A 1 177 ? -8.328 0.739 -12.642 1.00 98.75 177 THR A N 1
ATOM 1396 C CA . THR A 1 177 ? -8.538 -0.059 -13.859 1.00 98.75 177 THR A CA 1
ATOM 1397 C C . THR A 1 177 ? -8.276 -1.542 -13.604 1.00 98.75 177 THR A C 1
ATOM 1399 O O . THR A 1 177 ? -9.181 -2.362 -13.743 1.00 98.75 177 THR A O 1
ATOM 1402 N N . TYR A 1 178 ? -7.060 -1.911 -13.202 1.00 98.75 178 TYR A N 1
ATOM 1403 C CA . TYR A 1 178 ? -6.665 -3.320 -13.154 1.00 98.75 178 TYR A CA 1
ATOM 1404 C C . TYR A 1 178 ? -7.160 -4.028 -11.889 1.00 98.75 178 TYR A C 1
ATOM 1406 O O . TYR A 1 178 ? -7.739 -5.106 -11.986 1.00 98.75 178 TYR A O 1
ATOM 1414 N N . ALA A 1 179 ? -7.015 -3.416 -10.711 1.00 98.44 179 ALA A N 1
ATOM 1415 C CA . ALA A 1 179 ? -7.477 -4.016 -9.459 1.00 98.44 179 ALA A CA 1
ATOM 1416 C C . ALA A 1 179 ? -8.994 -3.861 -9.295 1.00 98.44 179 ALA A C 1
ATOM 1418 O O . ALA A 1 179 ? -9.709 -4.834 -9.076 1.00 98.44 179 ALA A O 1
ATOM 1419 N N . GLY A 1 180 ? -9.489 -2.627 -9.425 1.00 98.12 180 GLY A N 1
ATOM 1420 C CA . GLY A 1 180 ? -10.880 -2.293 -9.127 1.00 98.12 180 GLY A CA 1
ATOM 1421 C C . GLY A 1 180 ? -11.882 -2.781 -10.175 1.00 98.12 180 GLY A C 1
ATOM 1422 O O . GLY A 1 180 ? -12.858 -3.446 -9.836 1.00 98.12 180 GLY A O 1
ATOM 1423 N N . GLN A 1 181 ? -11.660 -2.439 -11.447 1.00 98.44 181 GLN A N 1
ATOM 1424 C CA . GLN A 1 181 ? -12.591 -2.749 -12.535 1.00 98.44 181 GLN A CA 1
ATOM 1425 C C . GLN A 1 181 ? -12.389 -4.154 -13.108 1.00 98.44 181 GLN A C 1
ATOM 1427 O O . GLN A 1 181 ? -13.376 -4.841 -13.377 1.00 98.44 181 GLN A O 1
ATOM 1432 N N . LEU A 1 182 ? -11.140 -4.564 -13.344 1.00 98.06 182 LEU A N 1
ATOM 1433 C CA . LEU A 1 182 ? -10.829 -5.854 -13.971 1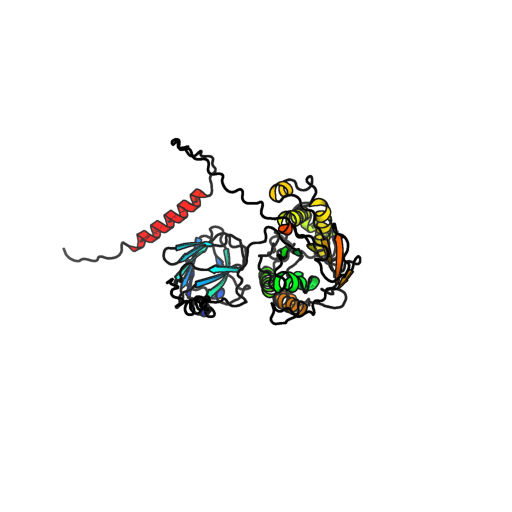.00 98.06 182 LEU A CA 1
ATOM 1434 C C . LEU A 1 182 ? -10.658 -6.995 -12.958 1.00 98.06 182 LEU A C 1
ATOM 1436 O O . LEU A 1 182 ? -10.672 -8.156 -13.361 1.00 98.06 182 LEU A O 1
ATOM 1440 N N . GLY A 1 183 ? -10.533 -6.690 -11.662 1.00 97.31 183 GLY A N 1
ATOM 1441 C CA . GLY A 1 183 ? -10.381 -7.699 -10.612 1.00 97.31 183 GLY A CA 1
ATOM 1442 C C . GLY A 1 183 ? -9.049 -8.452 -10.660 1.00 97.31 183 GLY A C 1
ATOM 1443 O O . GLY A 1 183 ? -8.966 -9.559 -10.133 1.00 97.31 183 GLY A O 1
ATOM 1444 N N . MET A 1 184 ? -8.025 -7.884 -11.304 1.00 98.00 184 MET A N 1
ATOM 1445 C CA . MET A 1 184 ? -6.690 -8.476 -11.373 1.00 98.00 184 MET A CA 1
ATOM 1446 C C . MET A 1 184 ? -5.987 -8.416 -10.017 1.00 98.00 184 MET A C 1
ATOM 1448 O O . MET A 1 184 ? -6.214 -7.514 -9.200 1.00 98.00 184 MET A O 1
ATOM 1452 N N . LYS A 1 185 ? -5.070 -9.357 -9.795 1.00 98.31 185 LYS A N 1
ATOM 1453 C CA . LYS A 1 185 ? -4.225 -9.412 -8.604 1.00 98.31 185 LYS A CA 1
ATOM 1454 C C . LYS A 1 185 ? -3.112 -8.368 -8.701 1.00 98.31 185 LYS A C 1
ATOM 1456 O O . LYS A 1 185 ? -1.972 -8.677 -9.030 1.00 98.31 185 LYS A O 1
ATOM 1461 N N . VAL A 1 186 ? -3.451 -7.110 -8.431 1.00 98.75 186 VAL A N 1
ATOM 1462 C CA . VAL A 1 186 ? -2.478 -6.012 -8.364 1.00 98.75 186 VAL A CA 1
ATOM 1463 C C . VAL A 1 186 ? -1.921 -5.922 -6.946 1.00 98.75 186 VAL A C 1
ATOM 1465 O O . VAL A 1 186 ? -2.625 -5.498 -6.026 1.00 98.75 186 VAL A O 1
ATOM 1468 N N . GLN A 1 187 ? -0.663 -6.316 -6.761 1.00 98.88 187 GLN A N 1
ATOM 1469 C CA . GLN A 1 187 ? 0.065 -6.089 -5.516 1.00 98.88 187 GLN A CA 1
ATOM 1470 C C . GLN A 1 187 ? 0.718 -4.705 -5.552 1.00 98.88 187 GLN A C 1
ATOM 1472 O O . GLN A 1 187 ? 1.352 -4.330 -6.535 1.00 98.88 187 GLN A O 1
ATOM 1477 N N . VAL A 1 188 ? 0.601 -3.953 -4.459 1.00 98.94 188 VAL A N 1
ATOM 1478 C CA . VAL A 1 188 ? 1.305 -2.674 -4.282 1.00 98.94 188 VAL A CA 1
ATOM 1479 C C . VAL A 1 188 ? 2.399 -2.855 -3.235 1.00 98.94 188 VAL A C 1
ATOM 1481 O O . VAL A 1 188 ? 2.142 -3.446 -2.179 1.00 98.94 188 VAL A O 1
ATOM 1484 N N . ALA A 1 189 ? 3.610 -2.382 -3.524 1.00 98.88 189 ALA A N 1
ATOM 1485 C CA . ALA A 1 189 ? 4.739 -2.431 -2.601 1.00 98.88 189 ALA A CA 1
ATOM 1486 C C . ALA A 1 189 ? 5.481 -1.087 -2.565 1.00 98.88 189 ALA A C 1
ATOM 1488 O O . ALA A 1 189 ? 6.080 -0.671 -3.552 1.00 98.88 189 ALA A O 1
ATOM 1489 N N . TYR A 1 190 ? 5.431 -0.423 -1.413 1.00 98.81 190 TYR A N 1
ATOM 1490 C CA . TYR A 1 190 ? 6.054 0.872 -1.171 1.00 98.81 190 TYR A CA 1
ATOM 1491 C C . TYR A 1 190 ? 7.516 0.708 -0.781 1.00 98.81 190 TYR A C 1
ATOM 1493 O O . TYR A 1 190 ? 7.837 -0.096 0.104 1.00 98.81 190 TYR A O 1
ATOM 1501 N N . LEU A 1 191 ? 8.392 1.507 -1.399 1.00 98.56 191 LEU A N 1
ATOM 1502 C CA . LEU A 1 191 ? 9.800 1.521 -1.017 1.00 98.56 191 LEU A CA 1
ATOM 1503 C C . LEU A 1 191 ? 10.007 2.128 0.366 1.00 98.56 191 LEU A C 1
ATOM 1505 O O . LEU A 1 191 ? 10.874 1.625 1.064 1.00 98.56 191 LEU A O 1
ATOM 1509 N N . THR A 1 192 ? 9.273 3.167 0.773 1.00 97.88 192 THR A N 1
ATOM 1510 C CA . THR A 1 192 ? 9.472 3.801 2.085 1.00 97.88 192 THR A CA 1
ATOM 1511 C C . THR A 1 192 ? 8.291 3.597 3.025 1.00 97.88 192 THR A C 1
ATOM 1513 O O . THR A 1 192 ? 7.123 3.586 2.625 1.00 97.88 192 THR A O 1
ATOM 1516 N N . ASN A 1 193 ? 8.599 3.458 4.311 1.00 94.44 193 ASN A N 1
ATOM 1517 C CA . ASN A 1 193 ? 7.659 3.698 5.387 1.00 94.44 193 ASN A CA 1
ATOM 1518 C C . ASN A 1 193 ? 7.725 5.156 5.846 1.00 94.44 193 ASN A C 1
ATOM 1520 O O . ASN A 1 193 ? 8.691 5.876 5.606 1.00 94.44 193 ASN A O 1
ATOM 1524 N N . HIS A 1 194 ? 6.685 5.560 6.568 1.00 95.69 194 HIS A N 1
ATOM 1525 C CA . HIS A 1 194 ? 6.545 6.910 7.117 1.00 95.69 194 HIS A CA 1
ATOM 1526 C C . HIS A 1 194 ? 6.628 6.909 8.649 1.00 95.69 194 HIS A C 1
ATOM 1528 O O . HIS A 1 194 ? 6.160 7.836 9.307 1.00 95.69 194 HIS A O 1
ATOM 1534 N N . TRP A 1 195 ? 7.195 5.853 9.246 1.00 92.88 195 TRP A N 1
ATOM 1535 C CA . TRP A 1 195 ? 7.303 5.727 10.704 1.00 92.88 195 TRP A CA 1
ATOM 1536 C C . TRP A 1 195 ? 8.507 6.460 11.287 1.00 92.88 195 TRP A C 1
ATOM 1538 O O . TRP A 1 195 ? 8.546 6.635 12.502 1.00 92.88 195 TRP A O 1
ATOM 1548 N N . GLY A 1 196 ? 9.460 6.901 10.464 1.00 87.62 196 GLY A N 1
ATOM 1549 C CA . GLY A 1 196 ? 10.586 7.746 10.863 1.00 87.62 196 GLY A CA 1
ATOM 1550 C C . GLY A 1 196 ? 11.362 7.207 12.065 1.00 87.62 196 GLY A C 1
ATOM 1551 O O . GLY A 1 196 ? 11.408 7.851 13.116 1.00 87.62 196 GLY A O 1
ATOM 1552 N N . LEU A 1 197 ? 11.892 5.990 11.944 1.00 87.88 197 LEU A N 1
ATOM 1553 C CA . LEU A 1 197 ? 12.536 5.254 13.033 1.00 87.88 197 LEU A CA 1
ATOM 1554 C C . LEU A 1 197 ? 14.023 5.598 13.185 1.00 87.88 197 LEU A C 1
ATOM 1556 O O . LEU A 1 197 ? 14.588 5.402 14.265 1.00 87.88 197 LEU A O 1
ATOM 1560 N N . ARG A 1 198 ? 14.664 6.114 12.130 1.00 92.69 198 ARG A N 1
ATOM 1561 C CA . ARG A 1 198 ? 16.083 6.508 12.141 1.00 92.69 198 ARG A CA 1
ATOM 1562 C C . ARG A 1 198 ? 16.273 8.019 12.123 1.00 92.69 198 ARG A C 1
ATOM 1564 O O . ARG A 1 198 ? 15.446 8.783 11.627 1.00 92.69 198 ARG A O 1
ATOM 1571 N N . GLU A 1 199 ? 17.415 8.458 12.645 1.00 90.19 199 GLU A N 1
ATOM 1572 C CA . GLU A 1 199 ? 17.786 9.872 12.652 1.00 90.19 199 GLU A CA 1
ATOM 1573 C C . GLU A 1 199 ? 17.809 10.454 11.227 1.00 90.19 199 GLU A C 1
ATOM 1575 O O . GLU A 1 199 ? 18.273 9.824 10.278 1.00 90.19 199 GLU A O 1
ATOM 1580 N N . GLY A 1 200 ? 17.275 11.668 11.075 1.00 89.81 200 GLY A N 1
ATOM 1581 C CA . GLY A 1 200 ? 17.218 12.383 9.799 1.00 89.81 200 GLY A CA 1
ATOM 1582 C C . GLY A 1 200 ? 16.059 11.989 8.881 1.00 89.81 200 GLY A C 1
ATOM 1583 O O . GLY A 1 200 ? 15.838 12.693 7.898 1.00 89.81 200 GLY A O 1
ATOM 1584 N N . SER A 1 201 ? 15.330 10.907 9.182 1.00 93.75 201 SER A N 1
ATOM 1585 C CA . SER A 1 201 ? 14.131 10.513 8.428 1.00 93.75 201 SER A CA 1
ATOM 1586 C C . SER A 1 201 ? 12.900 11.322 8.827 1.00 93.75 201 SER A C 1
ATOM 1588 O O . SER A 1 201 ? 12.827 11.871 9.932 1.00 93.75 201 SER A O 1
ATOM 1590 N N . TRP A 1 202 ? 11.935 11.418 7.916 1.00 92.81 202 TRP A N 1
ATOM 1591 C CA . TRP A 1 202 ? 10.649 12.047 8.195 1.00 92.81 202 TRP A CA 1
ATOM 1592 C C . TRP A 1 202 ? 9.774 11.121 9.045 1.00 92.81 202 TRP A C 1
ATOM 1594 O O . TRP A 1 202 ? 9.609 9.941 8.750 1.00 92.81 202 TRP A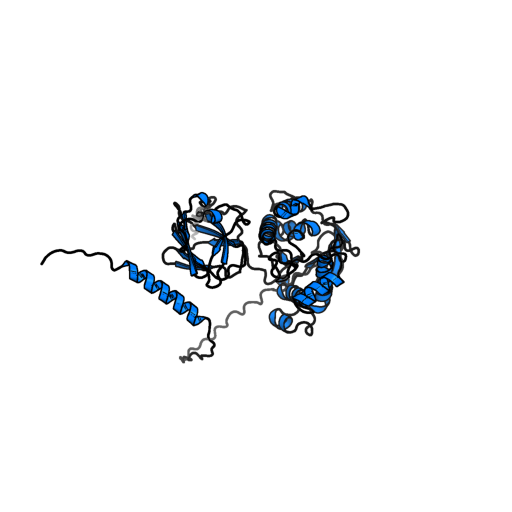 O 1
ATOM 1604 N N . HIS A 1 203 ? 9.201 11.670 10.116 1.00 93.19 203 HIS A N 1
ATOM 1605 C CA . HIS A 1 203 ? 8.297 10.954 11.015 1.00 93.19 203 HIS A CA 1
ATOM 1606 C C . HIS A 1 203 ? 6.854 11.414 10.779 1.00 93.19 203 HIS A C 1
ATOM 1608 O O . HIS A 1 203 ? 6.362 12.328 11.446 1.00 93.19 203 HIS A O 1
ATOM 1614 N N . GLU A 1 204 ? 6.181 10.777 9.822 1.00 94.50 204 GLU A N 1
ATOM 1615 C CA . GLU A 1 204 ? 4.825 11.119 9.376 1.00 94.50 204 GLU A CA 1
ATOM 1616 C C . GLU A 1 204 ? 3.890 9.890 9.377 1.00 94.50 204 GLU A C 1
ATOM 1618 O O . GLU A 1 204 ? 3.280 9.572 8.355 1.00 94.50 204 GLU A O 1
ATOM 1623 N N . PRO A 1 205 ? 3.710 9.180 10.510 1.00 93.31 205 PRO A N 1
ATOM 1624 C CA . PRO A 1 205 ? 2.991 7.899 10.542 1.00 93.31 205 PRO A CA 1
ATOM 1625 C C . PRO A 1 205 ? 1.540 7.995 10.044 1.00 93.31 205 PRO A C 1
ATOM 1627 O O . PRO A 1 205 ? 0.982 7.018 9.548 1.00 93.31 205 PRO A O 1
ATOM 1630 N N . TYR A 1 206 ? 0.941 9.190 10.091 1.00 95.50 206 TYR A N 1
ATOM 1631 C CA . TYR A 1 206 ? -0.375 9.460 9.514 1.00 95.50 206 TYR A CA 1
ATOM 1632 C C . TYR A 1 206 ? -0.442 9.192 8.004 1.00 95.50 206 TYR A C 1
ATOM 1634 O O . TYR A 1 206 ? -1.492 8.767 7.529 1.00 95.50 206 TYR A O 1
ATOM 1642 N N . ARG A 1 207 ? 0.659 9.356 7.256 1.00 97.69 207 ARG A N 1
ATOM 1643 C CA . ARG A 1 207 ? 0.710 9.056 5.815 1.00 97.69 207 ARG A CA 1
ATOM 1644 C C . ARG A 1 207 ? 0.483 7.574 5.528 1.00 97.69 207 ARG A C 1
ATOM 1646 O O . ARG A 1 207 ? -0.079 7.237 4.491 1.00 97.69 207 ARG A O 1
ATOM 1653 N N . VAL A 1 208 ? 0.804 6.692 6.482 1.00 97.31 208 VAL A N 1
ATOM 1654 C CA . VAL A 1 208 ? 0.491 5.258 6.381 1.00 97.31 208 VAL A CA 1
ATOM 1655 C C . VAL A 1 208 ? -1.013 4.990 6.420 1.00 97.31 208 VAL A C 1
ATOM 1657 O O . VAL A 1 208 ? -1.511 4.072 5.780 1.00 97.31 208 VAL A O 1
ATOM 1660 N N . HIS A 1 209 ? -1.784 5.811 7.124 1.00 98.31 209 HIS A N 1
ATOM 1661 C CA . HIS A 1 209 ? -3.241 5.704 7.090 1.00 98.31 209 HIS A CA 1
ATOM 1662 C C . HIS A 1 209 ? -3.829 6.292 5.813 1.00 98.31 209 HIS A C 1
ATOM 1664 O O . HIS A 1 209 ? -4.778 5.740 5.261 1.00 98.31 209 HIS A O 1
ATOM 1670 N N . GLU A 1 210 ? -3.252 7.389 5.335 1.00 98.62 210 GLU A N 1
ATOM 1671 C CA . GLU A 1 210 ? -3.669 8.046 4.101 1.00 98.62 210 GLU A CA 1
ATOM 1672 C C . GLU A 1 210 ? -3.479 7.147 2.876 1.00 98.62 210 GLU A C 1
ATOM 1674 O O . GLU A 1 210 ? -4.427 6.992 2.104 1.00 98.62 210 GLU A O 1
ATOM 1679 N N . LEU A 1 211 ? -2.337 6.452 2.765 1.00 98.31 211 LEU A N 1
ATOM 1680 C CA . LEU A 1 211 ? -2.114 5.477 1.690 1.00 98.31 211 LEU A CA 1
ATOM 1681 C C . LEU A 1 211 ? -3.090 4.297 1.766 1.00 98.31 211 LEU A C 1
ATOM 1683 O O . LEU A 1 211 ? -3.671 3.925 0.753 1.00 98.31 211 LEU A O 1
ATOM 1687 N N . LEU A 1 212 ? -3.360 3.741 2.955 1.00 98.75 212 LEU A N 1
ATOM 1688 C CA . LEU A 1 212 ? -4.328 2.643 3.098 1.00 98.75 212 LEU A CA 1
ATOM 1689 C C . LEU A 1 212 ? -5.739 3.079 2.682 1.00 98.75 212 LEU A C 1
ATOM 1691 O O . LEU A 1 212 ? -6.426 2.353 1.963 1.00 98.75 212 LEU A O 1
ATOM 1695 N N . ASN A 1 213 ? -6.156 4.281 3.087 1.00 98.75 213 ASN A N 1
ATOM 1696 C CA . ASN A 1 213 ? -7.429 4.868 2.673 1.00 98.75 213 ASN A CA 1
ATOM 1697 C C . ASN A 1 213 ? -7.481 5.082 1.148 1.00 98.75 213 ASN A C 1
ATOM 1699 O O . ASN A 1 213 ? -8.511 4.803 0.527 1.00 98.75 213 ASN A O 1
ATOM 1703 N N . GLY A 1 214 ? -6.395 5.576 0.543 1.00 98.75 214 GLY A N 1
ATOM 1704 C CA . GLY A 1 214 ? -6.283 5.811 -0.900 1.00 98.75 214 GLY A CA 1
ATOM 1705 C C . GLY A 1 214 ? -6.411 4.521 -1.708 1.00 98.75 214 GLY A C 1
ATOM 1706 O O . GLY A 1 214 ? -7.290 4.409 -2.567 1.00 98.75 214 GLY A O 1
ATOM 1707 N N . LEU A 1 215 ? -5.626 3.500 -1.349 1.00 98.94 215 LEU A N 1
ATOM 1708 C CA . LEU A 1 215 ? -5.663 2.167 -1.957 1.00 98.94 215 LEU A CA 1
ATOM 1709 C C . LEU A 1 215 ? -7.052 1.526 -1.875 1.00 98.94 215 LEU A C 1
ATOM 1711 O O . LEU A 1 215 ? -7.582 1.047 -2.883 1.00 98.94 215 LEU A O 1
ATOM 1715 N N . TRP A 1 216 ? -7.671 1.551 -0.691 1.00 98.81 216 TRP A N 1
ATOM 1716 C CA . TRP A 1 216 ? -8.998 0.969 -0.500 1.00 98.81 216 TRP A CA 1
ATOM 1717 C C . TRP A 1 216 ? -10.061 1.670 -1.353 1.00 98.81 216 TRP A C 1
ATOM 1719 O O . TRP A 1 216 ? -10.916 1.006 -1.949 1.00 98.81 216 TRP A O 1
ATOM 1729 N N . THR A 1 217 ? -9.971 3.004 -1.454 1.00 98.75 217 THR A N 1
ATOM 1730 C CA . THR A 1 217 ? -10.877 3.852 -2.248 1.00 98.75 217 THR A CA 1
ATOM 1731 C C . THR A 1 217 ? -10.854 3.474 -3.728 1.00 98.75 217 THR A C 1
ATOM 1733 O O . THR A 1 217 ? -11.905 3.450 -4.366 1.00 98.75 217 THR A O 1
ATOM 1736 N N . VAL A 1 218 ? -9.684 3.124 -4.270 1.00 98.69 218 VAL A N 1
ATOM 1737 C CA . VAL A 1 218 ? -9.518 2.766 -5.690 1.00 98.69 218 VAL A CA 1
ATOM 1738 C C . VAL A 1 218 ? -9.651 1.269 -5.975 1.00 98.69 218 VAL A C 1
ATOM 1740 O O . VAL A 1 218 ? -9.323 0.814 -7.067 1.00 98.69 218 VAL A O 1
ATOM 1743 N N . GLY A 1 219 ? -10.158 0.492 -5.016 1.00 98.25 219 GLY A N 1
ATOM 1744 C CA . GLY A 1 219 ? -10.501 -0.915 -5.222 1.00 98.25 219 GLY A CA 1
ATOM 1745 C C . GLY A 1 219 ? -9.372 -1.914 -4.973 1.00 98.25 219 GLY A C 1
ATOM 1746 O O . GLY A 1 219 ? -9.574 -3.097 -5.230 1.00 98.25 219 GLY A O 1
ATOM 1747 N N . VAL A 1 220 ? -8.224 -1.500 -4.426 1.00 98.69 220 VAL A N 1
ATOM 1748 C CA . VAL A 1 220 ? -7.192 -2.448 -3.975 1.00 98.69 220 VAL A CA 1
ATOM 1749 C C . VAL A 1 220 ? -7.671 -3.147 -2.702 1.00 98.69 220 VAL A C 1
ATOM 1751 O O . VAL A 1 220 ? -8.139 -2.495 -1.766 1.00 98.69 220 VAL A O 1
ATOM 1754 N N . LYS A 1 221 ? -7.580 -4.484 -2.676 1.00 97.75 221 LYS A N 1
ATOM 1755 C CA . LYS A 1 221 ? -8.050 -5.326 -1.557 1.00 97.75 221 LYS A CA 1
ATOM 1756 C C . LYS A 1 221 ? -6.964 -6.161 -0.892 1.00 97.75 221 LYS A C 1
ATOM 1758 O O . LYS A 1 221 ? -7.135 -6.514 0.272 1.00 97.75 221 LYS A O 1
ATOM 1763 N N . ALA A 1 222 ? -5.862 -6.445 -1.582 1.00 98.56 222 ALA A N 1
ATOM 1764 C CA . ALA A 1 222 ? -4.676 -7.013 -0.954 1.00 98.56 222 ALA A CA 1
ATOM 1765 C C . ALA A 1 222 ? -3.941 -5.924 -0.168 1.00 98.56 222 ALA A C 1
ATOM 1767 O O . ALA A 1 222 ? -3.772 -4.805 -0.656 1.00 98.56 222 ALA A O 1
ATOM 1768 N N . TYR A 1 223 ? -3.521 -6.244 1.054 1.00 98.75 223 TYR A N 1
ATOM 1769 C CA . TYR A 1 223 ? -2.769 -5.312 1.884 1.00 98.75 223 TYR A CA 1
ATOM 1770 C C . TYR A 1 223 ? -1.435 -4.957 1.204 1.00 98.75 223 TYR A C 1
ATOM 1772 O O . TYR A 1 223 ? -0.761 -5.855 0.678 1.00 98.75 223 TYR A O 1
ATOM 1780 N N . PRO A 1 224 ? -1.031 -3.674 1.184 1.00 98.69 224 PRO A N 1
ATOM 1781 C CA . PRO A 1 224 ? 0.225 -3.288 0.561 1.00 98.69 224 PRO A CA 1
ATOM 1782 C C . PRO A 1 224 ? 1.419 -3.831 1.347 1.00 98.69 224 PRO A C 1
ATOM 1784 O O . PRO A 1 224 ? 1.372 -3.986 2.569 1.00 98.69 224 PRO A O 1
ATOM 1787 N N . ILE A 1 225 ? 2.527 -4.057 0.647 1.00 98.62 225 ILE A N 1
ATOM 1788 C CA . ILE A 1 225 ? 3.824 -4.179 1.307 1.00 98.62 225 ILE A CA 1
ATOM 1789 C C . ILE A 1 225 ? 4.334 -2.770 1.573 1.00 98.62 225 ILE A C 1
ATOM 1791 O O . ILE A 1 225 ? 4.363 -1.937 0.675 1.00 98.62 225 ILE A O 1
ATOM 1795 N N . ILE A 1 226 ? 4.729 -2.505 2.809 1.00 97.75 226 ILE A N 1
ATOM 1796 C CA . ILE A 1 226 ? 5.398 -1.270 3.204 1.00 97.75 226 ILE A CA 1
ATOM 1797 C C . ILE A 1 226 ? 6.729 -1.722 3.777 1.00 97.75 226 ILE A C 1
ATOM 1799 O O . ILE A 1 226 ? 6.743 -2.498 4.735 1.00 97.75 226 ILE A O 1
ATOM 1803 N N . SER A 1 227 ? 7.825 -1.338 3.129 1.00 97.06 227 SER A N 1
ATOM 1804 C CA . SER A 1 227 ? 9.149 -1.811 3.521 1.00 97.06 227 SER A CA 1
ATOM 1805 C C . SER A 1 227 ? 9.549 -1.292 4.916 1.00 97.06 227 SER A C 1
ATOM 1807 O O . SER A 1 227 ? 8.920 -0.410 5.504 1.00 97.06 227 SER A O 1
ATOM 1809 N N . GLU A 1 228 ? 10.656 -1.803 5.445 1.00 95.00 228 GLU A N 1
ATOM 1810 C CA . GLU A 1 228 ? 11.275 -1.259 6.656 1.00 95.00 228 GLU A CA 1
ATOM 1811 C C . GLU A 1 228 ? 12.096 0.020 6.417 1.00 95.00 228 GLU A C 1
ATOM 1813 O O . GLU A 1 228 ? 12.606 0.603 7.378 1.00 95.00 228 GLU A O 1
ATOM 1818 N N . PHE A 1 229 ? 12.227 0.470 5.167 1.00 97.50 229 PHE A N 1
ATOM 1819 C CA . PHE A 1 229 ? 13.074 1.599 4.827 1.00 97.50 229 PHE A CA 1
ATOM 1820 C C . PHE A 1 229 ? 12.411 2.943 5.140 1.00 97.50 229 PHE A C 1
ATOM 1822 O O . PHE A 1 229 ? 11.292 3.215 4.729 1.00 97.50 229 PHE A O 1
ATOM 1829 N N . ASP A 1 230 ? 13.116 3.792 5.870 1.00 96.62 230 ASP A N 1
ATOM 1830 C CA . ASP A 1 230 ? 12.686 5.117 6.305 1.00 96.62 230 ASP A CA 1
ATOM 1831 C C . ASP A 1 230 ? 12.594 6.120 5.138 1.00 96.62 230 ASP A C 1
ATOM 1833 O O . ASP A 1 230 ? 13.414 6.103 4.218 1.00 96.62 230 ASP A O 1
ATOM 1837 N N . ASP A 1 231 ? 11.639 7.052 5.214 1.00 97.06 231 ASP A N 1
ATOM 1838 C CA . ASP A 1 231 ? 11.518 8.154 4.257 1.00 97.06 231 ASP A CA 1
ATOM 1839 C C . ASP A 1 231 ? 12.596 9.235 4.476 1.00 97.06 231 ASP A C 1
ATOM 1841 O O . ASP A 1 231 ? 12.668 9.886 5.526 1.00 97.06 231 ASP A O 1
ATOM 1845 N N . TRP A 1 232 ? 13.411 9.469 3.444 1.00 95.94 232 TRP A N 1
ATOM 1846 C CA . TRP A 1 232 ? 14.415 10.528 3.403 1.00 95.94 232 TRP A CA 1
ATOM 1847 C C . TRP A 1 232 ? 14.289 11.384 2.158 1.00 95.94 232 TRP A C 1
ATOM 1849 O O . TRP A 1 232 ? 14.178 10.904 1.031 1.00 95.94 232 TRP A O 1
ATOM 1859 N N . TYR A 1 233 ? 14.500 12.681 2.348 1.00 94.94 233 TYR A N 1
ATOM 1860 C CA . TYR A 1 233 ? 14.623 13.584 1.222 1.00 94.94 233 TYR A CA 1
ATOM 1861 C C . TYR A 1 233 ? 15.991 13.474 0.537 1.00 94.94 233 TYR A C 1
ATOM 1863 O O . TYR A 1 233 ? 17.044 13.652 1.154 1.00 94.94 233 TYR A O 1
ATOM 1871 N N . SER A 1 234 ? 15.980 13.297 -0.783 1.00 96.88 234 SER A N 1
ATOM 1872 C CA . SER A 1 234 ? 17.160 13.474 -1.631 1.00 96.88 234 SER A CA 1
ATOM 1873 C C . SER A 1 234 ? 16.753 14.004 -3.005 1.00 96.88 234 SER A C 1
ATOM 1875 O O . SER A 1 234 ? 15.656 13.730 -3.480 1.00 96.88 234 SER A O 1
ATOM 1877 N N . LYS A 1 235 ? 17.651 14.732 -3.677 1.00 96.25 235 LYS A N 1
ATOM 1878 C CA . LYS A 1 235 ? 17.515 15.112 -5.101 1.00 96.25 235 LYS A CA 1
ATOM 1879 C C . LYS A 1 235 ? 18.420 14.301 -6.029 1.00 96.25 235 LYS A C 1
ATOM 1881 O O . LYS A 1 235 ? 18.205 14.249 -7.237 1.00 96.25 235 LYS A O 1
ATOM 1886 N N . GLU A 1 236 ? 19.432 13.646 -5.472 1.00 97.38 236 GLU A N 1
ATOM 1887 C CA . GLU A 1 236 ? 20.458 12.952 -6.243 1.00 97.38 236 GLU A CA 1
ATOM 1888 C C . GLU A 1 236 ? 20.470 11.468 -5.905 1.00 97.38 236 GLU A C 1
ATOM 1890 O O . GLU A 1 236 ? 20.321 11.085 -4.740 1.00 97.38 236 GLU A O 1
ATOM 1895 N N . LEU A 1 237 ? 20.666 10.641 -6.933 1.00 98.12 237 LEU A N 1
ATOM 1896 C CA . LEU A 1 237 ? 20.703 9.188 -6.797 1.00 98.12 237 LEU A CA 1
ATOM 1897 C C . LEU A 1 237 ? 21.843 8.748 -5.873 1.00 98.12 237 LEU A C 1
ATOM 1899 O O . LEU A 1 237 ? 21.614 7.955 -4.970 1.00 98.12 237 LEU A O 1
ATOM 1903 N N . ASP A 1 238 ? 23.047 9.291 -6.054 1.00 98.19 238 ASP A N 1
ATOM 1904 C CA . ASP A 1 238 ? 24.219 8.884 -5.267 1.00 98.1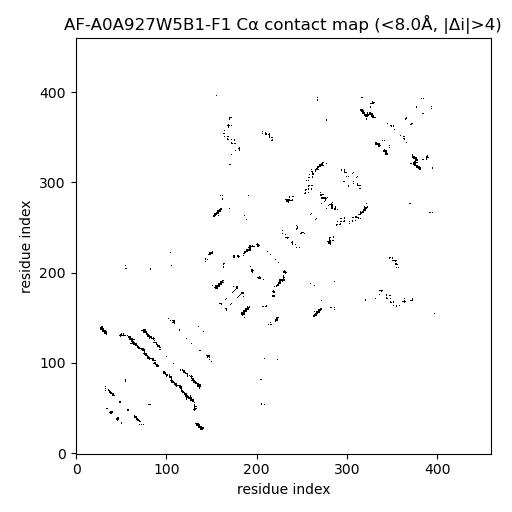9 238 ASP A CA 1
ATOM 1905 C C . ASP A 1 238 ? 24.092 9.276 -3.791 1.00 98.19 238 ASP A C 1
ATOM 1907 O O . ASP A 1 238 ? 24.493 8.521 -2.909 1.00 98.19 238 ASP A O 1
ATOM 1911 N N . HIS A 1 239 ? 23.472 10.426 -3.508 1.00 97.81 239 HIS A N 1
ATOM 1912 C CA . HIS A 1 239 ? 23.158 10.804 -2.132 1.00 97.81 239 HIS A CA 1
ATOM 1913 C C . HIS A 1 239 ? 22.095 9.878 -1.531 1.00 97.81 239 HIS A C 1
ATOM 1915 O O . HIS A 1 239 ? 22.252 9.442 -0.396 1.00 97.81 239 HIS A O 1
ATOM 1921 N N . ALA A 1 240 ? 21.049 9.530 -2.294 1.00 98.00 240 ALA A N 1
ATOM 1922 C CA . ALA A 1 240 ? 20.033 8.585 -1.839 1.00 98.00 240 ALA A CA 1
ATOM 1923 C C . ALA A 1 240 ? 20.647 7.202 -1.555 1.00 98.00 240 ALA A C 1
ATOM 1925 O O . ALA A 1 240 ? 20.446 6.679 -0.470 1.00 98.00 240 ALA A O 1
ATOM 1926 N N . LYS A 1 241 ? 21.479 6.658 -2.454 1.00 98.12 241 LYS A N 1
ATOM 1927 C CA . LYS A 1 241 ? 22.232 5.410 -2.217 1.00 98.12 241 LYS A CA 1
ATOM 1928 C C . LYS A 1 241 ? 23.009 5.466 -0.908 1.00 98.12 241 LYS A C 1
ATOM 1930 O O . LYS A 1 241 ? 22.782 4.642 -0.035 1.00 98.12 241 LYS A O 1
ATOM 1935 N N . GLY A 1 242 ? 23.818 6.511 -0.720 1.00 97.75 242 GLY A N 1
ATOM 1936 C CA . GLY A 1 242 ? 24.603 6.678 0.500 1.00 97.75 242 GLY A CA 1
ATOM 1937 C C . GLY A 1 242 ? 23.762 6.706 1.781 1.00 97.75 242 GLY A C 1
ATOM 1938 O O . GLY A 1 242 ? 24.196 6.162 2.791 1.00 97.75 242 GLY A O 1
ATOM 1939 N N . LEU A 1 243 ? 22.565 7.303 1.774 1.00 96.81 243 LEU A N 1
ATOM 1940 C CA . LEU A 1 243 ? 21.678 7.286 2.947 1.00 96.81 243 LEU A CA 1
ATOM 1941 C C . LEU A 1 243 ? 21.233 5.862 3.303 1.00 96.81 243 LEU A C 1
ATOM 1943 O O . LEU A 1 243 ? 21.348 5.455 4.459 1.00 96.81 243 LEU A O 1
ATOM 1947 N N . TYR A 1 244 ? 20.759 5.106 2.314 1.00 97.62 244 TYR A N 1
ATOM 1948 C CA . TYR A 1 244 ? 20.203 3.775 2.548 1.00 97.62 244 TYR A CA 1
ATOM 1949 C C . TYR A 1 244 ? 21.300 2.731 2.789 1.00 97.62 244 TYR A C 1
ATOM 1951 O O . TYR A 1 244 ? 21.175 1.949 3.728 1.00 97.62 244 TYR A O 1
ATOM 1959 N N . ASP A 1 245 ? 22.414 2.780 2.055 1.00 97.31 245 ASP A N 1
ATOM 1960 C CA . ASP A 1 245 ? 23.553 1.875 2.260 1.00 97.31 245 ASP A CA 1
ATOM 1961 C C . ASP A 1 245 ? 24.121 2.024 3.685 1.00 97.31 245 ASP A C 1
ATOM 1963 O O . ASP A 1 245 ? 24.402 1.037 4.362 1.00 97.31 245 ASP A O 1
ATOM 1967 N N . ASN A 1 246 ? 24.213 3.258 4.201 1.00 95.94 246 ASN A N 1
ATOM 1968 C CA . ASN A 1 246 ? 24.666 3.507 5.574 1.00 95.94 246 ASN A CA 1
ATOM 1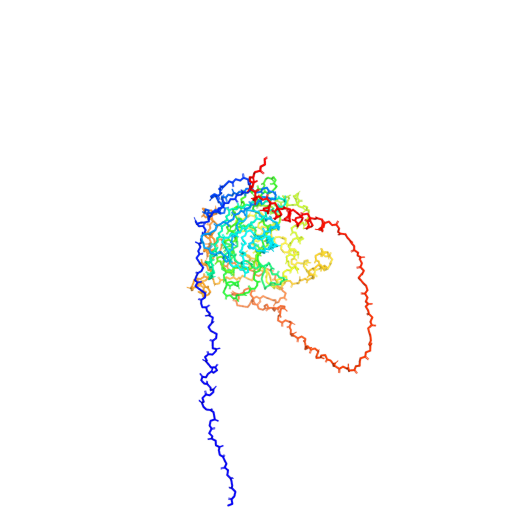969 C C . ASN A 1 246 ? 23.681 3.002 6.642 1.00 95.94 246 ASN A C 1
ATOM 1971 O O . ASN A 1 246 ? 24.098 2.681 7.755 1.00 95.94 246 ASN A O 1
ATOM 1975 N N . ALA A 1 247 ? 22.382 2.983 6.343 1.00 96.44 247 ALA A N 1
ATOM 1976 C CA . ALA A 1 247 ? 21.337 2.690 7.320 1.00 96.44 247 ALA A CA 1
ATOM 1977 C C . ALA A 1 247 ? 20.867 1.228 7.339 1.00 96.44 247 ALA A C 1
ATOM 1979 O O . ALA A 1 247 ? 20.397 0.760 8.383 1.00 96.44 247 ALA A O 1
ATOM 1980 N N . TYR A 1 248 ? 20.975 0.537 6.204 1.00 96.44 248 TYR A N 1
ATOM 1981 C CA . TYR A 1 248 ? 20.466 -0.823 5.990 1.00 96.44 248 TYR A CA 1
ATOM 1982 C C . TYR A 1 248 ? 21.533 -1.794 5.487 1.00 96.44 248 TYR A C 1
ATOM 1984 O O . TYR A 1 248 ? 21.328 -3.002 5.556 1.00 96.44 248 TYR A O 1
ATOM 1992 N N . GLY A 1 249 ? 22.683 -1.281 5.051 1.00 96.88 249 GLY A N 1
ATOM 1993 C CA . GLY A 1 249 ? 23.727 -2.059 4.404 1.00 96.88 249 GLY A CA 1
ATOM 1994 C C . GLY A 1 249 ? 23.659 -1.957 2.885 1.00 96.88 249 GLY A C 1
ATOM 1995 O O . GLY A 1 249 ? 22.609 -1.687 2.297 1.00 96.88 249 GLY A O 1
ATOM 1996 N N . GLU A 1 250 ? 24.816 -2.175 2.262 1.00 91.81 250 GLU A N 1
ATOM 1997 C CA . GLU A 1 250 ? 24.932 -2.299 0.810 1.00 91.81 250 GLU A CA 1
ATOM 1998 C C . GLU A 1 250 ? 23.987 -3.409 0.315 1.00 91.81 250 GLU A C 1
ATOM 2000 O O . GLU A 1 250 ? 23.808 -4.428 0.980 1.00 91.81 250 GLU A O 1
ATOM 2005 N N . ASP A 1 251 ? 23.364 -3.194 -0.841 1.00 93.38 251 ASP A N 1
ATOM 2006 C CA . ASP A 1 251 ? 22.449 -4.125 -1.516 1.00 93.38 251 ASP A CA 1
ATOM 2007 C C . ASP A 1 251 ? 21.087 -4.403 -0.854 1.00 93.38 251 ASP A C 1
ATOM 2009 O O . ASP A 1 251 ? 20.248 -5.014 -1.515 1.00 93.38 251 ASP A O 1
ATOM 2013 N N . ALA A 1 252 ? 20.787 -3.910 0.354 1.00 97.56 252 ALA A N 1
ATOM 2014 C CA . ALA A 1 252 ? 19.511 -4.194 1.037 1.00 97.56 252 ALA A CA 1
ATOM 2015 C C . ALA A 1 252 ? 18.268 -3.863 0.181 1.00 97.56 252 ALA A C 1
ATOM 2017 O O . ALA A 1 252 ? 17.282 -4.599 0.156 1.00 97.56 252 ALA A O 1
ATOM 2018 N N . LEU A 1 253 ? 18.319 -2.766 -0.581 1.00 97.75 253 LEU A N 1
ATOM 2019 C CA . LEU A 1 253 ? 17.217 -2.359 -1.460 1.00 97.75 253 LEU A CA 1
ATOM 2020 C C . LEU A 1 253 ? 17.134 -3.226 -2.713 1.00 97.75 253 LEU A C 1
ATOM 2022 O O . LEU A 1 253 ? 16.039 -3.476 -3.213 1.00 97.75 253 LEU A O 1
ATOM 2026 N N . LEU A 1 254 ? 18.277 -3.674 -3.231 1.00 98.62 254 LEU A N 1
ATOM 2027 C CA . LEU A 1 254 ? 18.306 -4.583 -4.369 1.00 98.62 254 LEU A CA 1
ATOM 2028 C C . LEU A 1 254 ? 17.777 -5.962 -3.968 1.00 98.62 254 LEU A C 1
ATOM 2030 O O . LEU A 1 254 ? 16.973 -6.533 -4.700 1.00 98.62 254 LEU A O 1
ATOM 2034 N N . GLU A 1 255 ? 18.166 -6.452 -2.790 1.00 98.56 255 GLU A N 1
ATOM 2035 C CA . GLU A 1 255 ? 17.636 -7.680 -2.199 1.00 98.56 255 GLU A CA 1
ATOM 2036 C C . GLU A 1 255 ? 16.118 -7.605 -2.053 1.00 98.56 255 GLU A C 1
ATOM 2038 O O . GLU A 1 255 ? 15.413 -8.500 -2.518 1.00 98.56 255 GLU A O 1
ATOM 2043 N N . PHE A 1 256 ? 15.612 -6.502 -1.492 1.00 98.69 256 PHE A N 1
ATOM 2044 C CA . PHE A 1 256 ? 14.179 -6.263 -1.362 1.00 98.69 256 PHE A CA 1
ATOM 2045 C C . PHE A 1 256 ? 13.466 -6.308 -2.719 1.00 98.69 256 PHE A C 1
ATOM 2047 O O . PHE A 1 256 ? 12.480 -7.025 -2.861 1.00 98.69 256 PHE A O 1
ATOM 2054 N N . GLN A 1 257 ? 13.978 -5.611 -3.739 1.00 98.75 257 GLN A N 1
ATOM 2055 C CA . GLN A 1 257 ? 13.379 -5.621 -5.080 1.00 98.75 257 GLN A CA 1
ATOM 2056 C C . GLN A 1 257 ? 13.387 -7.021 -5.709 1.00 98.75 257 GLN A C 1
ATOM 2058 O O . GLN A 1 257 ? 12.370 -7.457 -6.246 1.00 98.75 257 GLN A O 1
ATOM 2063 N N . VAL A 1 258 ? 14.496 -7.763 -5.605 1.00 98.88 258 VAL A N 1
ATOM 2064 C CA . VAL A 1 258 ? 14.575 -9.149 -6.097 1.00 98.88 258 VAL A CA 1
ATOM 2065 C C . VAL A 1 258 ? 13.592 -10.055 -5.355 1.00 98.88 258 VAL A C 1
ATOM 2067 O O . VAL A 1 258 ? 12.911 -10.863 -5.992 1.00 98.88 258 VAL A O 1
ATOM 2070 N N . GLU A 1 259 ? 13.474 -9.915 -4.031 1.00 98.69 259 GLU A N 1
ATOM 2071 C CA . GLU A 1 259 ? 12.467 -10.628 -3.247 1.00 98.69 259 GLU A CA 1
ATOM 2072 C C . GLU A 1 259 ? 11.053 -10.306 -3.734 1.00 98.69 259 GLU A C 1
ATOM 2074 O O . GLU A 1 259 ? 10.288 -11.242 -3.946 1.00 98.69 259 GLU A O 1
ATOM 2079 N N . LEU A 1 260 ? 10.696 -9.035 -3.952 1.00 98.81 260 LEU A N 1
ATOM 2080 C CA . LEU A 1 260 ? 9.360 -8.676 -4.436 1.00 98.81 260 LEU A CA 1
ATOM 2081 C C . LEU A 1 260 ? 9.035 -9.373 -5.767 1.00 98.81 260 LEU A C 1
ATOM 2083 O O . LEU A 1 260 ? 7.957 -9.956 -5.900 1.00 98.81 260 LEU A O 1
ATOM 2087 N N . LEU A 1 261 ? 9.967 -9.368 -6.726 1.00 98.81 261 LEU A N 1
ATOM 2088 C CA . LEU A 1 261 ? 9.760 -10.012 -8.027 1.00 98.81 261 LEU A CA 1
ATOM 2089 C C . LEU A 1 261 ? 9.606 -11.534 -7.900 1.00 98.81 261 LEU A C 1
ATOM 2091 O O . LEU A 1 261 ? 8.691 -12.107 -8.484 1.00 98.81 261 LEU A O 1
ATOM 2095 N N . ARG A 1 262 ? 10.446 -12.197 -7.099 1.00 98.62 262 ARG A N 1
ATOM 2096 C CA . ARG A 1 262 ? 10.377 -13.657 -6.909 1.00 98.62 262 ARG A CA 1
ATOM 2097 C C . ARG A 1 262 ? 9.176 -14.099 -6.085 1.00 98.62 262 ARG A C 1
ATOM 2099 O O . ARG A 1 262 ? 8.590 -15.142 -6.362 1.00 98.62 262 ARG A O 1
ATOM 2106 N N . ARG A 1 263 ? 8.828 -13.326 -5.055 1.00 98.06 263 ARG A N 1
ATOM 2107 C CA . ARG A 1 263 ? 7.729 -13.621 -4.136 1.00 98.06 263 ARG A CA 1
ATOM 2108 C C . ARG A 1 263 ? 6.387 -13.475 -4.824 1.00 98.06 263 ARG A C 1
ATOM 2110 O O . ARG A 1 263 ? 5.576 -14.377 -4.697 1.00 98.06 263 ARG A O 1
ATOM 2117 N N . PHE A 1 264 ? 6.153 -12.344 -5.488 1.00 98.44 264 PHE A N 1
ATOM 2118 C CA . PHE A 1 264 ? 4.848 -12.034 -6.069 1.00 98.44 264 PHE A CA 1
ATOM 2119 C C . PHE A 1 264 ? 4.708 -12.495 -7.512 1.00 98.44 264 PHE A C 1
ATOM 2121 O O . PHE A 1 264 ? 3.592 -12.510 -8.008 1.00 98.44 264 PHE A O 1
ATOM 2128 N N . LYS A 1 265 ? 5.808 -12.862 -8.179 1.00 98.31 265 LYS A N 1
ATOM 2129 C CA . LYS A 1 265 ? 5.807 -13.391 -9.548 1.00 98.31 265 LYS A CA 1
ATOM 2130 C C . LYS A 1 265 ? 4.981 -12.545 -10.529 1.00 98.31 265 LYS A C 1
ATOM 2132 O O . LYS A 1 265 ? 4.156 -13.086 -11.256 1.00 98.31 265 LYS A O 1
ATOM 2137 N N . PRO A 1 266 ? 5.177 -11.212 -10.555 1.00 98.44 266 PRO A N 1
ATOM 2138 C CA . PRO A 1 266 ? 4.382 -10.354 -11.411 1.00 98.44 266 PRO A CA 1
ATOM 2139 C C . PRO A 1 266 ? 4.685 -10.603 -12.881 1.00 98.44 266 PRO A C 1
ATOM 2141 O O . PRO A 1 266 ? 5.850 -10.616 -13.293 1.00 98.44 266 PRO A O 1
ATOM 2144 N N . GLU A 1 267 ? 3.634 -10.700 -13.689 1.00 98.56 267 GLU A N 1
ATOM 2145 C CA . GLU A 1 267 ? 3.789 -10.681 -15.142 1.00 98.56 267 GLU A CA 1
ATOM 2146 C C . GLU A 1 267 ? 4.172 -9.279 -15.626 1.00 98.56 267 GLU A C 1
ATOM 2148 O O . GLU A 1 267 ? 5.018 -9.116 -16.512 1.00 98.56 267 GLU A O 1
ATOM 2153 N N . VAL A 1 268 ? 3.590 -8.258 -14.991 1.00 98.88 268 VAL A N 1
ATOM 2154 C CA . VAL A 1 268 ? 3.852 -6.849 -15.279 1.00 98.88 268 VAL A CA 1
ATOM 2155 C C . VAL A 1 268 ? 4.305 -6.102 -14.031 1.00 98.88 268 VAL A C 1
ATOM 2157 O O . VAL A 1 268 ? 3.664 -6.163 -12.985 1.00 98.88 268 VAL A O 1
ATOM 2160 N N . VAL A 1 269 ? 5.373 -5.317 -14.155 1.00 98.88 269 VAL A N 1
ATOM 2161 C CA . VAL A 1 269 ? 5.843 -4.409 -13.101 1.00 98.88 269 VAL A CA 1
ATOM 2162 C C . VAL A 1 269 ? 5.757 -2.962 -13.569 1.00 98.88 269 VAL A C 1
ATOM 2164 O O . VAL A 1 269 ? 6.199 -2.635 -14.670 1.00 98.88 269 VAL A O 1
ATOM 2167 N N . ILE A 1 270 ? 5.227 -2.078 -12.728 1.00 98.88 270 ILE A N 1
ATOM 2168 C CA . ILE A 1 270 ? 5.111 -0.645 -13.015 1.00 98.88 270 ILE A CA 1
ATOM 2169 C C . ILE A 1 270 ? 5.943 0.149 -12.001 1.00 98.88 270 ILE A C 1
ATOM 2171 O O . ILE A 1 270 ? 5.778 -0.021 -10.790 1.00 98.88 270 ILE A O 1
ATOM 2175 N N . GLY A 1 271 ? 6.828 1.018 -12.495 1.00 98.75 271 GLY A N 1
ATOM 2176 C CA . GLY A 1 271 ? 7.749 1.814 -11.677 1.00 98.75 271 GLY A CA 1
ATOM 2177 C C . GLY A 1 271 ? 7.852 3.288 -12.084 1.00 98.75 271 GLY A C 1
ATOM 2178 O O . GLY A 1 271 ? 7.250 3.741 -13.061 1.00 98.75 271 GLY A O 1
ATOM 2179 N N . HIS A 1 272 ? 8.636 4.041 -11.315 1.00 98.81 272 HIS A N 1
ATOM 2180 C CA . HIS A 1 272 ? 8.876 5.476 -11.500 1.00 98.81 272 HIS A CA 1
ATOM 2181 C C . HIS A 1 272 ? 9.776 5.807 -12.701 1.00 98.81 272 HIS A C 1
ATOM 2183 O O . HIS A 1 272 ? 10.527 4.967 -13.201 1.00 98.81 272 HIS A O 1
ATOM 2189 N N . ASP A 1 273 ? 9.772 7.076 -13.108 1.00 98.44 273 ASP A N 1
ATOM 2190 C CA . ASP A 1 273 ? 10.743 7.647 -14.043 1.00 98.44 273 ASP A CA 1
ATOM 2191 C C . ASP A 1 273 ? 12.181 7.457 -13.538 1.00 98.44 273 ASP A C 1
ATOM 2193 O O . ASP A 1 273 ? 12.502 7.685 -12.370 1.00 98.44 273 ASP A O 1
ATOM 2197 N N . VAL A 1 274 ? 13.094 7.122 -14.451 1.00 98.31 274 VAL A N 1
ATOM 2198 C CA . VAL A 1 274 ? 14.536 7.011 -14.177 1.00 98.31 274 VAL A CA 1
ATOM 2199 C C . VAL A 1 274 ? 15.152 8.327 -13.691 1.00 98.31 274 VAL A C 1
ATOM 2201 O O . VAL A 1 274 ? 16.201 8.316 -13.048 1.00 98.31 274 VAL A O 1
ATOM 2204 N N . ASN A 1 275 ? 14.515 9.468 -13.978 1.00 97.75 275 ASN A N 1
ATOM 2205 C CA . ASN A 1 275 ? 14.922 10.781 -13.470 1.00 97.75 275 ASN A CA 1
ATOM 2206 C C . ASN A 1 275 ? 14.169 11.203 -12.198 1.00 97.75 275 ASN A C 1
ATOM 2208 O O . ASN A 1 275 ? 14.417 12.302 -11.697 1.00 97.75 275 ASN A O 1
ATOM 2212 N N . GLY A 1 276 ? 13.309 10.344 -11.645 1.00 97.44 276 GLY A N 1
ATOM 2213 C CA . GLY A 1 276 ? 12.528 10.613 -10.441 1.00 97.44 276 GLY A CA 1
ATOM 2214 C C . GLY A 1 276 ? 11.540 11.760 -10.605 1.00 97.44 276 GLY A C 1
ATOM 2215 O O . GLY A 1 276 ? 11.417 12.594 -9.705 1.00 97.44 276 GLY A O 1
ATOM 2216 N N . GLU A 1 277 ? 10.923 11.854 -11.786 1.00 96.44 277 GLU A N 1
ATOM 2217 C CA . GLU A 1 277 ? 9.915 12.842 -12.164 1.00 96.44 277 GLU A CA 1
ATOM 2218 C C . GLU A 1 277 ? 10.398 14.283 -11.958 1.00 96.44 277 GLU A C 1
ATOM 2220 O O . GLU A 1 277 ? 11.107 14.850 -12.789 1.00 96.44 277 GLU A O 1
ATOM 2225 N N . TYR A 1 278 ? 10.078 14.875 -10.809 1.00 94.44 278 TYR A N 1
ATOM 2226 C CA . TYR A 1 278 ? 10.535 16.203 -10.406 1.00 94.44 278 TYR A CA 1
ATOM 2227 C C . TYR A 1 278 ? 11.981 16.210 -9.876 1.00 94.44 278 TYR A C 1
ATOM 2229 O O . TYR A 1 278 ? 12.426 17.190 -9.272 1.00 94.44 278 TYR A O 1
ATOM 2237 N N . GLY A 1 279 ? 12.731 15.130 -10.108 1.00 96.62 279 GLY A N 1
ATOM 2238 C CA . GLY A 1 279 ? 14.122 14.976 -9.711 1.00 96.62 279 GLY A CA 1
ATOM 2239 C C . GLY A 1 279 ? 14.317 14.337 -8.339 1.00 96.62 279 GLY A C 1
ATOM 2240 O O . GLY A 1 279 ? 15.398 14.503 -7.777 1.00 96.62 279 GLY A O 1
ATOM 2241 N N . HIS A 1 280 ? 13.323 13.641 -7.775 1.00 97.75 280 HIS A N 1
ATOM 2242 C CA . HIS A 1 280 ? 13.451 13.044 -6.445 1.00 97.75 280 HIS A CA 1
ATOM 2243 C C . HIS A 1 280 ? 14.459 11.887 -6.443 1.00 97.75 280 HIS A C 1
ATOM 2245 O O . HIS A 1 280 ? 14.330 10.908 -7.176 1.00 97.75 280 HIS A O 1
ATOM 2251 N N . GLY A 1 281 ? 15.480 11.985 -5.594 1.00 98.50 281 GLY A N 1
ATOM 2252 C CA . GLY A 1 281 ? 16.582 11.030 -5.512 1.00 98.50 281 GLY A CA 1
ATOM 2253 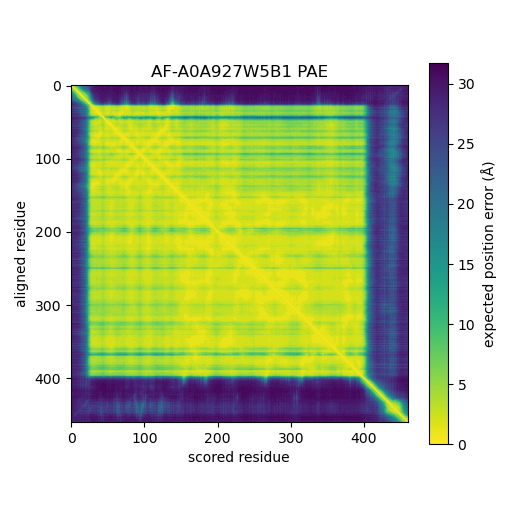C C . GLY A 1 281 ? 16.137 9.626 -5.107 1.00 98.50 281 GLY A C 1
ATOM 2254 O O . GLY A 1 281 ? 16.699 8.658 -5.606 1.00 98.50 281 GLY A O 1
ATOM 2255 N N . VAL A 1 282 ? 15.110 9.506 -4.260 1.00 98.50 282 VAL A N 1
ATOM 2256 C CA . VAL A 1 282 ? 14.596 8.193 -3.832 1.00 98.50 282 VAL A CA 1
ATOM 2257 C C . VAL A 1 282 ? 13.724 7.536 -4.911 1.00 98.50 282 VAL A C 1
ATOM 2259 O O . VAL A 1 282 ? 13.769 6.321 -5.050 1.00 98.50 282 VAL A O 1
ATOM 2262 N N . HIS A 1 283 ? 13.039 8.305 -5.769 1.00 98.75 283 HIS A N 1
ATOM 2263 C CA . HIS A 1 283 ? 12.346 7.722 -6.933 1.00 98.75 283 HIS A CA 1
ATOM 2264 C C . HIS A 1 283 ? 13.370 7.139 -7.911 1.00 98.75 283 HIS A C 1
ATOM 2266 O O . HIS A 1 283 ? 13.261 5.986 -8.317 1.00 98.75 283 HIS A O 1
ATOM 2272 N N . LYS A 1 284 ? 14.438 7.905 -8.201 1.00 98.81 284 LYS A N 1
ATOM 2273 C CA . LYS A 1 284 ? 15.582 7.419 -8.993 1.00 98.81 284 LYS A CA 1
ATOM 2274 C C . LYS A 1 284 ? 16.175 6.147 -8.384 1.00 98.81 284 LYS A C 1
ATOM 2276 O O . LYS A 1 284 ? 16.547 5.241 -9.122 1.00 98.81 284 LYS A O 1
ATOM 2281 N N . LEU A 1 285 ? 16.292 6.089 -7.054 1.00 98.69 285 LEU A N 1
ATOM 2282 C CA . LEU A 1 285 ? 16.827 4.938 -6.323 1.00 98.69 285 LEU A CA 1
ATOM 2283 C C . LEU A 1 285 ? 15.946 3.698 -6.493 1.00 98.69 285 LEU A C 1
ATOM 2285 O O . LEU A 1 285 ? 16.466 2.628 -6.807 1.00 98.69 285 LEU A O 1
ATOM 2289 N N . ASN A 1 286 ? 14.631 3.865 -6.336 1.00 98.75 286 ASN A N 1
ATOM 2290 C CA . ASN A 1 286 ? 13.636 2.816 -6.525 1.00 98.75 286 ASN A CA 1
ATOM 2291 C C . ASN A 1 286 ? 13.724 2.233 -7.944 1.00 98.75 286 ASN A C 1
ATOM 2293 O O . ASN A 1 286 ? 13.973 1.039 -8.114 1.00 98.75 286 ASN A O 1
ATOM 2297 N N . THR A 1 287 ? 13.661 3.093 -8.967 1.00 98.75 287 THR A N 1
ATOM 2298 C CA . THR A 1 287 ? 13.783 2.674 -10.370 1.00 98.75 287 THR A CA 1
ATOM 2299 C C . THR A 1 287 ? 15.137 2.031 -10.665 1.00 98.75 287 THR A C 1
ATOM 2301 O O . THR A 1 287 ? 15.189 0.999 -11.326 1.00 98.75 287 THR A O 1
ATOM 2304 N N . TYR A 1 288 ? 16.239 2.582 -10.148 1.00 98.81 288 TYR A N 1
ATOM 2305 C CA . TYR A 1 288 ? 17.583 2.032 -10.354 1.00 98.81 288 TYR A CA 1
ATOM 2306 C C . TYR A 1 288 ? 17.710 0.588 -9.846 1.00 98.81 288 TYR A C 1
ATOM 2308 O O . TYR A 1 288 ? 18.280 -0.260 -10.537 1.00 98.81 288 TYR A O 1
ATOM 2316 N N . TYR A 1 289 ? 17.190 0.292 -8.650 1.00 98.81 289 TYR A N 1
ATOM 2317 C CA . TYR A 1 289 ? 17.242 -1.064 -8.103 1.00 98.81 289 TYR A CA 1
ATOM 2318 C C . TYR A 1 289 ? 16.210 -2.002 -8.731 1.00 98.81 289 TYR A C 1
ATOM 2320 O O . TYR A 1 289 ? 16.526 -3.174 -8.910 1.00 98.81 289 TYR A O 1
ATOM 2328 N N . LEU A 1 290 ? 15.048 -1.503 -9.167 1.00 98.88 290 LEU A N 1
ATOM 2329 C CA . LEU A 1 290 ? 14.112 -2.285 -9.979 1.00 98.88 290 LEU A CA 1
ATOM 2330 C C . LEU A 1 290 ? 14.760 -2.761 -11.288 1.00 98.88 290 LEU A C 1
ATOM 2332 O O . LEU A 1 290 ? 14.693 -3.944 -11.609 1.00 98.88 290 LEU A O 1
ATOM 2336 N N . GLN A 1 291 ? 15.435 -1.870 -12.022 1.00 98.88 291 GLN A N 1
ATOM 2337 C CA . GLN A 1 291 ? 16.109 -2.225 -13.278 1.00 98.88 291 GLN A CA 1
ATOM 2338 C C . GLN A 1 291 ? 17.126 -3.357 -13.081 1.00 98.88 291 GLN A C 1
ATOM 2340 O O . GLN A 1 291 ? 17.167 -4.301 -13.862 1.00 98.88 291 GLN A O 1
ATOM 2345 N N . LYS A 1 292 ? 17.894 -3.305 -11.989 1.00 98.81 292 LYS A N 1
ATOM 2346 C CA . LYS A 1 292 ? 18.820 -4.379 -11.606 1.00 98.81 292 LYS A CA 1
ATOM 2347 C C . LYS A 1 292 ? 18.101 -5.660 -11.186 1.00 98.81 292 LYS A C 1
ATOM 2349 O O . LYS A 1 292 ? 18.542 -6.746 -11.539 1.00 98.81 292 LYS A O 1
ATOM 2354 N N . ALA A 1 293 ? 17.010 -5.556 -10.434 1.00 98.88 293 ALA A N 1
ATOM 2355 C CA . ALA A 1 293 ? 16.255 -6.720 -9.985 1.00 98.88 293 ALA A CA 1
ATOM 2356 C C . ALA A 1 293 ? 15.626 -7.495 -11.155 1.00 98.88 293 ALA A C 1
ATOM 2358 O O . ALA A 1 293 ? 15.555 -8.722 -11.095 1.00 98.88 293 ALA A O 1
ATOM 2359 N N . LEU A 1 294 ? 15.235 -6.814 -12.238 1.00 98.81 294 LEU A N 1
ATOM 2360 C CA . LEU A 1 294 ? 14.759 -7.463 -13.467 1.00 98.81 294 LEU A CA 1
ATOM 2361 C C . LEU A 1 294 ? 15.826 -8.380 -14.088 1.00 98.81 294 LEU A C 1
ATOM 2363 O O . LEU A 1 294 ? 15.490 -9.460 -14.556 1.00 98.81 294 LEU A O 1
ATOM 2367 N N . GLU A 1 295 ? 17.106 -8.001 -14.026 1.00 98.44 295 GLU A N 1
ATOM 2368 C CA . GLU A 1 295 ? 18.219 -8.831 -14.516 1.00 98.44 295 GLU A CA 1
ATOM 2369 C C . GLU A 1 295 ? 18.537 -10.017 -13.585 1.00 98.44 295 GLU A C 1
ATOM 2371 O O . GLU A 1 295 ? 19.058 -11.033 -14.039 1.00 98.44 295 GLU A O 1
ATOM 2376 N N . LEU A 1 296 ? 18.253 -9.889 -12.283 1.00 98.62 296 LEU A N 1
ATOM 2377 C CA . LEU A 1 296 ? 18.707 -10.829 -11.245 1.00 98.62 296 LEU A CA 1
ATOM 2378 C C . LEU A 1 296 ? 17.618 -11.779 -10.728 1.00 98.62 296 LEU A C 1
ATOM 2380 O O . LEU A 1 296 ? 17.925 -12.796 -10.105 1.00 98.62 296 LEU A O 1
ATOM 2384 N N . SER A 1 297 ? 16.342 -11.463 -10.939 1.00 98.38 297 SER A N 1
ATOM 2385 C CA . SER A 1 297 ? 15.223 -12.234 -10.377 1.00 98.38 297 SER A CA 1
ATOM 2386 C C . SER A 1 297 ? 15.140 -13.671 -10.910 1.00 98.38 297 SER A C 1
ATOM 2388 O O . SER A 1 297 ? 14.747 -14.559 -10.145 1.00 98.38 297 SER A O 1
ATOM 2390 N N . ASP A 1 298 ? 15.637 -13.934 -12.123 1.00 98.19 298 ASP A N 1
ATOM 2391 C CA . ASP A 1 298 ? 15.784 -15.281 -12.700 1.00 98.19 298 ASP A CA 1
ATOM 2392 C C . ASP A 1 298 ? 17.206 -15.876 -12.557 1.00 98.19 298 ASP A C 1
ATOM 2394 O O . ASP A 1 298 ? 17.474 -16.990 -12.998 1.00 98.19 298 ASP A O 1
ATOM 2398 N N . ASP A 1 299 ? 18.144 -15.177 -11.903 1.00 98.25 299 ASP A N 1
ATOM 2399 C CA . ASP A 1 299 ? 19.505 -15.688 -11.686 1.00 98.25 299 ASP A CA 1
ATOM 2400 C C . ASP A 1 299 ? 19.615 -16.487 -10.367 1.00 98.25 299 ASP A C 1
ATOM 2402 O O . ASP A 1 299 ? 19.563 -15.893 -9.284 1.00 98.25 299 ASP A O 1
ATOM 2406 N N . PRO A 1 300 ? 19.843 -17.817 -10.397 1.00 96.81 300 PRO A N 1
ATOM 2407 C CA . PRO A 1 300 ? 20.009 -18.622 -9.185 1.00 96.81 300 PRO A CA 1
ATOM 2408 C C . PRO A 1 300 ? 21.245 -18.278 -8.345 1.00 96.81 300 PRO A C 1
ATOM 2410 O O . PRO A 1 300 ? 21.295 -18.664 -7.176 1.00 96.81 300 PRO A O 1
ATOM 2413 N N . ALA A 1 301 ? 22.250 -17.597 -8.905 1.00 97.62 301 ALA A N 1
ATOM 2414 C CA . ALA A 1 301 ? 23.422 -17.161 -8.149 1.00 97.62 301 ALA A CA 1
ATOM 2415 C C . ALA A 1 301 ? 23.147 -15.896 -7.317 1.00 97.62 301 ALA A C 1
ATOM 2417 O O . ALA A 1 301 ? 23.804 -15.683 -6.295 1.00 97.62 301 ALA A O 1
ATOM 2418 N N . ALA A 1 302 ? 22.175 -15.076 -7.725 1.00 97.31 302 ALA A N 1
ATOM 2419 C CA . ALA A 1 302 ? 21.787 -13.861 -7.023 1.00 97.31 302 ALA A CA 1
ATOM 2420 C C . ALA A 1 302 ? 20.798 -14.174 -5.889 1.00 97.31 302 ALA A C 1
ATOM 2422 O O . ALA A 1 302 ? 19.739 -14.763 -6.116 1.00 97.31 302 ALA A O 1
ATOM 2423 N N . TYR A 1 303 ? 21.121 -13.749 -4.663 1.00 97.88 303 TYR A N 1
ATOM 2424 C CA . TYR A 1 303 ? 20.278 -13.916 -3.467 1.00 97.88 303 TYR A CA 1
ATOM 2425 C C . TYR A 1 303 ? 19.732 -15.354 -3.305 1.00 97.88 303 TYR A C 1
ATOM 2427 O O . TYR A 1 303 ? 18.520 -15.574 -3.422 1.00 97.88 303 TYR A O 1
ATOM 2435 N N . PRO A 1 304 ? 20.596 -16.361 -3.062 1.00 97.94 304 PRO A N 1
ATOM 2436 C CA . PRO A 1 304 ? 20.210 -17.775 -3.091 1.00 97.94 304 PRO A CA 1
ATOM 2437 C C . PRO A 1 304 ? 19.148 -18.149 -2.047 1.00 97.94 304 PRO A C 1
ATOM 2439 O O . PRO A 1 304 ? 18.340 -19.038 -2.302 1.00 97.94 304 PRO A O 1
ATOM 2442 N N . GLU A 1 305 ? 19.096 -17.460 -0.902 1.00 97.62 305 GLU A N 1
ATOM 2443 C CA . GLU A 1 305 ? 18.053 -17.677 0.114 1.00 97.62 305 GLU A CA 1
ATOM 2444 C C . GLU A 1 305 ? 16.665 -17.265 -0.401 1.00 97.62 305 GLU A C 1
ATOM 2446 O O . GLU A 1 305 ? 15.696 -18.013 -0.257 1.00 97.62 305 GLU A O 1
ATOM 2451 N N . SER A 1 306 ? 16.578 -16.119 -1.083 1.00 98.00 306 SER A N 1
ATOM 2452 C CA . SER A 1 306 ? 15.354 -15.659 -1.750 1.00 98.00 306 SER A CA 1
ATOM 2453 C C . SER A 1 306 ? 14.939 -16.621 -2.872 1.00 98.00 306 SER A C 1
ATOM 2455 O O . SER A 1 306 ? 13.778 -17.029 -2.933 1.00 98.00 306 SER A O 1
ATOM 2457 N N . ALA A 1 307 ? 15.893 -17.080 -3.695 1.00 98.00 307 ALA A N 1
ATOM 2458 C CA . ALA A 1 307 ? 15.638 -18.077 -4.740 1.00 98.00 307 ALA A CA 1
ATOM 2459 C C . ALA A 1 307 ? 15.134 -19.410 -4.162 1.00 98.00 307 ALA A C 1
ATOM 2461 O O . ALA A 1 307 ? 14.212 -20.012 -4.705 1.00 98.00 307 ALA A O 1
ATOM 2462 N N . GLN A 1 308 ? 15.700 -19.869 -3.043 1.00 98.00 308 GLN A N 1
ATOM 2463 C CA . GLN A 1 308 ? 15.250 -21.085 -2.367 1.00 98.00 308 GLN A CA 1
ATOM 2464 C C . GLN A 1 308 ? 13.831 -20.935 -1.807 1.00 98.00 308 GLN A C 1
ATOM 2466 O O . GLN A 1 308 ? 13.044 -21.880 -1.868 1.00 98.00 308 GLN A O 1
ATOM 2471 N N . LYS A 1 309 ? 13.514 -19.771 -1.233 1.00 97.81 309 LYS A N 1
ATOM 2472 C CA . LYS A 1 309 ? 12.236 -19.525 -0.560 1.00 97.81 309 LYS A CA 1
ATOM 2473 C C . LYS A 1 309 ? 11.082 -19.314 -1.537 1.00 97.81 309 LYS A C 1
ATOM 2475 O O . LYS A 1 309 ? 10.003 -19.856 -1.315 1.00 97.81 309 LYS A O 1
ATOM 2480 N N . TYR A 1 310 ? 11.295 -18.525 -2.586 1.00 97.25 310 TYR A N 1
ATOM 2481 C CA . TYR A 1 310 ? 10.225 -18.077 -3.483 1.00 97.25 310 TYR A CA 1
ATOM 2482 C C . TYR A 1 310 ? 10.317 -18.670 -4.898 1.00 97.25 310 TYR A C 1
ATOM 2484 O O . TYR A 1 310 ? 9.328 -18.687 -5.640 1.00 97.25 310 TYR A O 1
ATOM 2492 N N . GLY A 1 311 ? 11.472 -19.237 -5.248 1.00 97.81 311 GLY A N 1
ATOM 2493 C CA . GLY A 1 311 ? 11.804 -19.645 -6.607 1.00 97.81 311 GLY A CA 1
ATOM 2494 C C . GLY A 1 311 ? 12.430 -18.508 -7.412 1.00 97.81 311 GLY A C 1
ATOM 2495 O O . GLY A 1 311 ? 12.616 -17.395 -6.923 1.00 97.81 311 GLY A O 1
ATOM 2496 N N . LEU A 1 312 ? 12.766 -18.818 -8.659 1.00 98.06 312 LEU A N 1
ATOM 2497 C CA . LEU A 1 312 ? 13.195 -17.844 -9.659 1.00 98.06 312 LEU A CA 1
ATOM 2498 C C . LEU A 1 312 ? 11.981 -17.283 -10.394 1.00 98.06 312 LEU A C 1
ATOM 2500 O O . LEU A 1 312 ? 10.933 -17.937 -10.456 1.00 98.06 312 LEU A O 1
ATOM 2504 N N . TRP A 1 313 ? 12.127 -16.080 -10.938 1.00 98.12 313 TRP A N 1
ATOM 2505 C CA . TRP A 1 313 ? 11.074 -15.459 -11.723 1.00 98.12 313 TRP A CA 1
ATOM 2506 C C . TRP A 1 313 ? 11.635 -14.527 -12.791 1.00 98.12 313 TRP A C 1
ATOM 2508 O O . TRP A 1 313 ? 12.415 -13.634 -12.475 1.00 98.12 313 TRP A O 1
ATOM 2518 N N . GLU A 1 314 ? 11.186 -14.704 -14.033 1.00 97.81 314 GLU A N 1
ATOM 2519 C CA . GLU A 1 314 ? 11.475 -13.803 -15.148 1.00 97.81 314 GLU A CA 1
ATOM 2520 C C . GLU A 1 314 ? 10.234 -12.947 -15.440 1.00 97.81 314 GLU A C 1
ATOM 2522 O O . GLU A 1 314 ? 9.227 -13.434 -15.955 1.00 97.81 314 GLU A O 1
ATOM 2527 N N . VAL A 1 315 ? 10.302 -11.656 -15.109 1.00 98.44 315 VAL A N 1
ATOM 2528 C CA . VAL A 1 315 ? 9.210 -10.702 -15.361 1.00 98.44 315 VAL A CA 1
ATOM 2529 C C . VAL A 1 315 ? 9.004 -10.508 -16.866 1.00 98.44 315 VAL A C 1
ATOM 2531 O O . VAL A 1 315 ? 9.952 -10.200 -17.596 1.00 98.44 315 VAL A O 1
ATOM 2534 N N . GLN A 1 316 ? 7.751 -10.599 -17.329 1.00 98.62 316 GLN A N 1
ATOM 2535 C CA . GLN A 1 316 ? 7.441 -10.473 -18.756 1.00 98.62 316 GLN A CA 1
ATOM 2536 C C . GLN A 1 316 ? 7.516 -9.041 -19.265 1.00 98.62 316 GLN A C 1
ATOM 2538 O O . GLN A 1 316 ? 7.979 -8.829 -20.390 1.00 98.62 316 GLN A O 1
ATOM 2543 N N . LYS A 1 317 ? 7.055 -8.061 -18.476 1.00 98.81 317 LYS A N 1
ATOM 2544 C CA . LYS A 1 317 ? 7.085 -6.639 -18.844 1.00 98.81 317 LYS A CA 1
ATOM 2545 C C . LYS A 1 317 ? 7.366 -5.715 -17.667 1.00 98.81 317 LYS A C 1
ATOM 2547 O O . LYS A 1 317 ? 6.827 -5.894 -16.580 1.00 98.81 317 LYS A O 1
ATOM 2552 N N . CYS A 1 318 ? 8.143 -4.662 -17.918 1.00 98.88 318 CYS A N 1
ATOM 2553 C CA . CYS A 1 318 ? 8.250 -3.525 -17.007 1.00 98.88 318 CYS A CA 1
ATOM 2554 C C . CYS A 1 318 ? 7.969 -2.212 -17.734 1.00 98.88 318 CYS A C 1
ATOM 2556 O O . CYS A 1 318 ? 8.631 -1.898 -18.729 1.00 98.88 318 CYS A O 1
ATOM 2558 N N . TYR A 1 319 ? 7.027 -1.434 -17.203 1.00 98.88 319 TYR A N 1
ATOM 2559 C CA . TYR A 1 319 ? 6.743 -0.076 -17.651 1.00 98.88 319 TYR A CA 1
ATOM 2560 C C . TYR A 1 319 ? 7.237 0.929 -16.622 1.00 98.88 319 TYR A C 1
ATOM 2562 O O . TYR A 1 319 ? 6.998 0.785 -15.423 1.00 98.88 319 TYR A O 1
ATOM 2570 N N . LEU A 1 320 ? 7.892 1.979 -17.105 1.00 98.88 320 LEU A N 1
ATOM 2571 C CA . LEU A 1 320 ? 8.346 3.082 -16.269 1.00 98.88 320 LEU A CA 1
ATOM 2572 C C . LEU A 1 320 ? 7.603 4.356 -16.662 1.00 98.88 320 LEU A C 1
ATOM 2574 O O . LEU A 1 320 ? 7.423 4.654 -17.850 1.00 98.88 320 LEU A O 1
ATOM 2578 N N . HIS A 1 321 ? 7.163 5.108 -15.658 1.00 98.69 321 HIS A N 1
ATOM 2579 C CA . HIS A 1 321 ? 6.547 6.413 -15.858 1.00 98.69 321 HIS A CA 1
ATOM 2580 C C . HIS A 1 321 ? 7.511 7.334 -16.633 1.00 98.69 321 HIS A C 1
ATOM 2582 O O . HIS A 1 321 ? 8.714 7.356 -16.389 1.00 98.69 321 HIS A O 1
ATOM 2588 N N . LEU A 1 322 ? 6.994 8.049 -17.635 1.00 97.69 322 LEU A N 1
ATOM 2589 C CA . LEU A 1 322 ? 7.740 8.952 -18.531 1.00 97.69 322 LEU A CA 1
ATOM 2590 C C . LEU A 1 322 ? 8.899 8.320 -19.334 1.00 97.69 322 LEU A C 1
ATOM 2592 O O . LEU A 1 322 ? 9.707 9.048 -19.924 1.00 97.69 322 LEU A O 1
ATOM 2596 N N . TRP A 1 323 ? 8.977 6.989 -19.427 1.00 97.69 323 TRP A N 1
ATOM 2597 C CA . TRP A 1 323 ? 9.962 6.333 -20.286 1.00 97.69 323 TRP A CA 1
ATOM 2598 C C . TRP A 1 323 ? 9.695 6.611 -21.770 1.00 97.69 323 TRP A C 1
ATOM 2600 O O . TRP A 1 323 ? 8.555 6.628 -22.232 1.00 97.69 323 TRP A O 1
ATOM 2610 N N . LYS A 1 324 ? 10.766 6.883 -22.522 1.00 95.00 324 LYS A N 1
ATOM 2611 C CA . LYS A 1 324 ? 10.668 7.436 -23.884 1.00 95.00 324 LYS A CA 1
ATOM 2612 C C . LYS A 1 324 ? 10.485 6.382 -24.968 1.00 95.00 324 LYS A C 1
ATOM 2614 O O . LYS A 1 324 ? 9.949 6.696 -26.028 1.00 95.00 324 LYS A O 1
ATOM 2619 N N . GLU A 1 325 ? 10.999 5.179 -24.750 1.00 95.44 325 GLU A N 1
ATOM 2620 C CA . GLU A 1 325 ? 10.936 4.106 -25.743 1.00 95.44 325 GLU A CA 1
ATOM 2621 C C . GLU A 1 325 ? 9.640 3.320 -25.570 1.00 95.44 325 GLU A C 1
ATOM 2623 O O . GLU A 1 325 ? 9.174 3.151 -24.445 1.00 95.44 325 GLU A O 1
ATOM 2628 N N . ASN A 1 326 ? 9.059 2.853 -26.683 1.00 94.62 326 ASN A N 1
ATOM 2629 C CA . ASN A 1 326 ? 7.793 2.107 -26.685 1.00 94.62 326 ASN A CA 1
ATOM 2630 C C . ASN A 1 326 ? 6.728 2.800 -25.817 1.00 94.62 326 ASN A C 1
ATOM 2632 O O . ASN A 1 326 ? 6.177 2.217 -24.884 1.00 94.62 326 ASN A O 1
ATOM 2636 N N . HIS A 1 327 ? 6.549 4.096 -26.077 1.00 94.62 327 HIS A N 1
ATOM 2637 C CA . HIS A 1 327 ? 5.700 4.982 -25.293 1.00 94.62 327 HIS A CA 1
ATOM 2638 C C . HIS A 1 327 ? 4.227 4.571 -25.399 1.00 94.62 327 HIS A C 1
ATOM 2640 O O . HIS A 1 327 ? 3.737 4.262 -26.481 1.00 94.62 327 HIS A O 1
ATOM 2646 N N . VAL A 1 328 ? 3.535 4.601 -24.266 1.00 94.88 328 VAL A N 1
ATOM 2647 C CA . VAL A 1 328 ? 2.131 4.250 -24.077 1.00 94.88 328 VAL A CA 1
ATOM 2648 C C . VAL A 1 328 ? 1.457 5.401 -23.333 1.00 94.88 328 VAL A C 1
ATOM 2650 O O . VAL A 1 328 ? 1.917 5.834 -22.273 1.00 94.88 328 VAL A O 1
ATOM 2653 N N . ILE A 1 329 ? 0.352 5.898 -23.890 1.00 95.44 329 ILE A N 1
ATOM 2654 C CA . ILE A 1 329 ? -0.531 6.851 -23.214 1.00 95.44 329 ILE A CA 1
ATOM 2655 C C . ILE A 1 329 ? -1.808 6.121 -22.825 1.00 95.44 329 ILE A C 1
ATOM 2657 O O . ILE A 1 329 ? -2.641 5.814 -23.676 1.00 95.44 329 ILE A O 1
ATOM 2661 N N . MET A 1 330 ? -1.965 5.884 -21.530 1.00 97.19 330 MET A N 1
ATOM 2662 C CA . MET A 1 330 ? -3.118 5.181 -20.989 1.00 97.19 330 MET A CA 1
ATOM 2663 C C . MET A 1 330 ? -4.383 6.043 -21.042 1.00 97.19 330 MET A C 1
ATOM 2665 O O . MET A 1 330 ? -4.373 7.225 -20.681 1.00 97.19 330 MET A O 1
ATOM 2669 N N . ASP A 1 331 ? -5.498 5.445 -21.459 1.00 96.25 331 ASP A N 1
ATOM 2670 C CA . ASP A 1 331 ? -6.798 6.113 -21.469 1.00 96.25 331 ASP A CA 1
ATOM 2671 C C . ASP A 1 331 ? -7.538 5.910 -20.141 1.00 96.25 331 ASP A C 1
ATOM 2673 O O . ASP A 1 331 ? -8.319 4.978 -19.954 1.00 96.25 331 ASP A O 1
ATOM 2677 N N . TRP A 1 332 ? -7.289 6.826 -19.208 1.00 97.44 332 TRP A N 1
ATOM 2678 C CA . TRP A 1 332 ? -7.942 6.853 -17.900 1.00 97.44 332 TRP A CA 1
ATOM 2679 C C . TRP A 1 332 ? -9.313 7.540 -17.888 1.00 97.44 332 TRP A C 1
ATOM 2681 O O . TRP A 1 332 ? -9.899 7.671 -16.814 1.00 97.44 332 TRP A O 1
ATOM 2691 N N . ASP A 1 333 ? -9.838 7.971 -19.039 1.00 96.75 333 ASP A N 1
ATOM 2692 C CA . ASP A 1 333 ? -11.139 8.643 -19.142 1.00 96.75 333 ASP A CA 1
ATOM 2693 C C . ASP A 1 333 ? -12.288 7.666 -19.473 1.00 96.75 333 ASP A C 1
ATOM 2695 O O . ASP A 1 333 ? -13.450 8.073 -19.566 1.00 96.75 333 ASP A O 1
ATOM 2699 N N . GLN A 1 334 ? -11.999 6.365 -19.593 1.00 94.88 334 GLN A N 1
ATOM 2700 C CA . GLN A 1 334 ? -13.033 5.344 -19.749 1.00 94.88 334 GLN A CA 1
ATOM 2701 C C . GLN A 1 334 ? -13.827 5.154 -18.442 1.00 94.88 334 GLN A C 1
ATOM 2703 O O . GLN A 1 334 ? -13.222 5.035 -17.371 1.00 94.88 334 GLN A O 1
ATOM 2708 N N . PRO A 1 335 ? -15.174 5.125 -18.497 1.00 98.00 335 PRO A N 1
ATOM 2709 C CA . PRO A 1 335 ? -16.008 4.933 -17.317 1.00 98.00 335 PRO A CA 1
ATOM 2710 C C . PRO A 1 335 ? -15.891 3.501 -16.786 1.00 98.00 335 PRO A C 1
ATOM 2712 O O . PRO A 1 335 ? -15.992 2.531 -17.537 1.00 98.00 335 PRO A O 1
ATOM 2715 N N . LEU A 1 336 ? -15.744 3.374 -15.470 1.00 98.56 336 LEU A N 1
ATOM 2716 C CA . LEU A 1 336 ? -15.610 2.104 -14.770 1.00 98.56 336 LEU A CA 1
ATOM 2717 C C . LEU A 1 336 ? -16.936 1.753 -14.086 1.00 98.56 336 LEU A C 1
ATOM 2719 O O . LEU A 1 336 ? -17.415 2.467 -13.201 1.00 98.56 336 LEU A O 1
ATOM 2723 N N . SER A 1 337 ? -17.544 0.633 -14.475 1.00 98.31 337 SER A N 1
ATOM 2724 C CA . SER A 1 337 ? -18.790 0.152 -13.868 1.00 98.31 337 SER A CA 1
ATOM 2725 C C . SER A 1 337 ? -18.628 -0.202 -12.389 1.00 98.31 337 SER A C 1
ATOM 2727 O O . SER A 1 337 ? -19.582 -0.057 -11.633 1.00 98.31 337 SER A O 1
ATOM 2729 N N . ALA A 1 338 ? -17.432 -0.633 -11.971 1.00 97.75 338 ALA A N 1
ATOM 2730 C CA . ALA A 1 338 ? -17.117 -0.925 -10.571 1.00 97.75 338 ALA A CA 1
ATOM 2731 C C . ALA A 1 338 ? -17.157 0.324 -9.667 1.00 97.75 338 ALA A C 1
ATOM 2733 O O . ALA A 1 338 ? -17.256 0.200 -8.448 1.00 97.75 338 ALA A O 1
ATOM 2734 N N . PHE A 1 339 ? -17.119 1.522 -10.260 1.00 98.19 339 PHE A N 1
ATOM 2735 C CA . PHE A 1 339 ? -17.090 2.806 -9.559 1.00 98.19 339 PHE A CA 1
ATOM 2736 C C . PHE A 1 339 ? -18.237 3.724 -9.988 1.00 98.19 339 PHE A C 1
ATOM 2738 O O . PHE A 1 339 ? -18.058 4.931 -10.150 1.00 98.19 339 PHE A O 1
ATOM 2745 N N . ASP A 1 340 ? -19.423 3.148 -10.204 1.00 97.62 340 ASP A N 1
ATOM 2746 C CA . ASP A 1 340 ? -20.648 3.888 -10.529 1.00 97.62 340 ASP A CA 1
ATOM 2747 C C . ASP A 1 340 ? -20.501 4.795 -11.775 1.00 97.62 340 ASP A C 1
ATOM 2749 O O . ASP A 1 340 ? -21.120 5.855 -11.882 1.00 97.62 340 ASP A O 1
ATOM 2753 N N . GLY A 1 341 ? -19.664 4.379 -12.736 1.00 98.31 341 GLY A N 1
ATOM 2754 C CA . GLY A 1 341 ? -19.410 5.090 -13.990 1.00 98.31 341 GLY A CA 1
ATOM 2755 C C . GLY A 1 341 ? -18.333 6.176 -13.920 1.00 98.31 341 GLY A C 1
ATOM 2756 O O . GLY A 1 341 ? -18.091 6.831 -14.935 1.00 98.31 341 GLY A O 1
ATOM 2757 N N . LYS A 1 342 ? -17.671 6.370 -12.771 1.00 98.69 342 LYS A N 1
ATOM 2758 C CA . LYS A 1 342 ? -16.490 7.242 -12.669 1.00 98.69 342 LYS A CA 1
ATOM 2759 C C . LYS A 1 342 ? -15.350 6.712 -13.528 1.00 98.69 342 LYS A C 1
ATOM 2761 O O . LYS A 1 342 ? -15.206 5.503 -13.704 1.00 98.69 342 LYS A O 1
ATOM 2766 N N . THR A 1 343 ? -14.527 7.611 -14.050 1.00 98.75 343 THR A N 1
ATOM 2767 C CA . THR A 1 343 ? -13.347 7.226 -14.825 1.00 98.75 343 THR A CA 1
ATOM 2768 C C . THR A 1 343 ? -12.192 6.807 -13.919 1.00 98.75 343 THR A C 1
ATOM 2770 O O . THR A 1 343 ? -12.149 7.160 -12.737 1.00 98.75 343 THR A O 1
ATOM 2773 N N . ALA A 1 344 ? -11.217 6.083 -14.469 1.00 98.50 344 ALA A N 1
ATOM 2774 C CA . ALA A 1 344 ? -10.011 5.716 -13.730 1.00 98.50 344 ALA A CA 1
ATOM 2775 C C . ALA A 1 344 ? -9.234 6.952 -13.232 1.00 98.50 344 ALA A C 1
ATOM 2777 O O . ALA A 1 344 ? -8.685 6.932 -12.133 1.00 98.50 344 ALA A O 1
ATOM 2778 N N . PHE A 1 345 ? -9.241 8.049 -13.999 1.00 98.62 345 PHE A N 1
ATOM 2779 C CA . PHE A 1 345 ? -8.638 9.320 -13.592 1.00 98.62 345 PHE A CA 1
ATOM 2780 C C . PHE A 1 345 ? -9.365 9.942 -12.392 1.00 98.62 345 PHE A C 1
ATOM 2782 O O . PHE A 1 345 ? -8.717 10.330 -11.425 1.00 98.62 345 PHE A O 1
ATOM 2789 N N . GLN A 1 346 ? -10.702 9.973 -12.409 1.00 98.69 346 GLN A N 1
ATOM 2790 C CA . GLN A 1 346 ? -11.490 10.465 -11.271 1.00 98.69 346 GLN A CA 1
ATOM 2791 C C . GLN A 1 346 ? -11.257 9.618 -10.018 1.00 98.69 346 GLN A C 1
ATOM 2793 O O . GLN A 1 346 ? -11.149 10.152 -8.919 1.00 98.69 346 GLN A O 1
ATOM 2798 N N . MET A 1 347 ? -11.129 8.300 -10.177 1.00 98.75 347 MET A N 1
ATOM 2799 C CA . MET A 1 347 ? -10.790 7.426 -9.058 1.00 98.75 347 MET A CA 1
ATOM 2800 C C . MET A 1 347 ? -9.377 7.680 -8.531 1.00 98.75 347 MET A C 1
ATOM 2802 O O . MET A 1 347 ? -9.184 7.660 -7.321 1.00 98.75 347 MET A O 1
ATOM 2806 N N . ALA A 1 348 ? -8.404 7.976 -9.396 1.00 98.69 348 ALA A N 1
ATOM 2807 C CA . ALA A 1 348 ? -7.077 8.396 -8.954 1.00 98.69 348 ALA A CA 1
ATOM 2808 C C . ALA A 1 348 ? -7.129 9.714 -8.160 1.00 98.69 348 ALA A C 1
ATOM 2810 O O . ALA A 1 348 ? -6.476 9.821 -7.126 1.00 98.69 348 ALA A O 1
ATOM 2811 N N . GLU A 1 349 ? -7.945 10.689 -8.581 1.00 98.69 349 GLU A N 1
ATOM 2812 C CA . GLU A 1 349 ? -8.188 11.920 -7.814 1.00 98.69 349 GLU A CA 1
ATOM 2813 C C . GLU A 1 349 ? -8.844 11.633 -6.450 1.00 98.69 349 GLU A C 1
ATOM 2815 O O . GLU A 1 349 ? -8.440 12.215 -5.445 1.00 98.69 349 GLU A O 1
ATOM 2820 N N . GLU A 1 350 ? -9.813 10.715 -6.380 1.00 98.69 350 GLU A N 1
ATOM 2821 C CA . GLU A 1 350 ? -10.472 10.325 -5.122 1.00 98.69 350 GLU A CA 1
ATOM 2822 C C . GLU A 1 350 ? -9.564 9.532 -4.178 1.00 98.69 350 GLU A C 1
ATOM 2824 O O . GLU A 1 350 ? -9.632 9.716 -2.961 1.00 98.69 350 GLU A O 1
ATOM 2829 N N . GLY A 1 351 ? -8.703 8.670 -4.720 1.00 98.69 351 GLY A N 1
ATOM 2830 C CA . GLY A 1 351 ? -7.652 8.006 -3.956 1.00 98.69 351 GLY A CA 1
ATOM 2831 C C . GLY A 1 351 ? -6.656 9.024 -3.408 1.00 98.69 351 GLY A C 1
ATOM 2832 O O . GLY A 1 351 ? -6.417 9.076 -2.200 1.00 98.69 351 GLY A O 1
ATOM 2833 N N . TYR A 1 352 ? -6.172 9.932 -4.265 1.00 98.75 352 TYR A N 1
ATOM 2834 C CA . TYR A 1 352 ? -5.274 11.006 -3.849 1.00 98.75 352 TYR A CA 1
ATOM 2835 C C . TYR A 1 352 ? -5.908 11.922 -2.802 1.00 98.75 352 TYR A C 1
ATOM 2837 O O . TYR A 1 352 ? -5.219 12.351 -1.884 1.00 98.75 352 TYR A O 1
ATOM 2845 N N . SER A 1 353 ? -7.220 12.174 -2.854 1.00 98.56 353 SER A N 1
ATOM 2846 C CA . SER A 1 353 ? -7.906 13.008 -1.859 1.00 98.56 353 SER A CA 1
ATOM 2847 C C . SER A 1 353 ? -7.847 12.435 -0.434 1.00 98.56 353 SER A C 1
ATOM 2849 O O . SER A 1 353 ? -8.263 13.111 0.509 1.00 98.56 353 SER A O 1
ATOM 2851 N N . LYS A 1 354 ? -7.411 11.179 -0.259 1.00 98.50 354 LYS A N 1
ATOM 2852 C CA . LYS A 1 354 ? -7.167 10.569 1.054 1.00 98.50 354 LYS A CA 1
ATOM 2853 C C . LYS A 1 354 ? -5.807 10.937 1.639 1.00 98.50 354 LYS A C 1
ATOM 2855 O O . LYS A 1 354 ? -5.661 10.862 2.854 1.00 98.50 354 LYS A O 1
ATOM 2860 N N . HIS A 1 355 ? -4.878 11.429 0.821 1.00 98.50 355 HIS A N 1
ATOM 2861 C CA . HIS A 1 355 ? -3.602 12.026 1.230 1.00 98.50 355 HIS A CA 1
ATOM 2862 C C . HIS A 1 355 ? -3.795 13.461 1.691 1.00 98.50 355 HIS A C 1
ATOM 2864 O O . HIS A 1 355 ? -3.312 14.410 1.071 1.00 98.50 355 HIS A O 1
ATOM 2870 N N . VAL A 1 356 ? -4.577 13.618 2.765 1.00 97.88 356 VAL A N 1
ATOM 2871 C CA . VAL A 1 356 ? -4.990 14.912 3.326 1.00 97.88 356 VAL A CA 1
ATOM 2872 C C . VAL A 1 356 ? -3.775 15.783 3.633 1.00 97.88 356 VAL A C 1
ATOM 2874 O O . VAL A 1 356 ? -3.803 16.982 3.357 1.00 97.88 356 VAL A O 1
ATOM 2877 N N . SER A 1 357 ? -2.702 15.182 4.147 1.00 97.25 357 SER A N 1
ATOM 2878 C CA . SER A 1 357 ? -1.465 15.890 4.476 1.00 97.25 357 SER A CA 1
ATOM 2879 C C . SER A 1 357 ? -0.709 16.444 3.260 1.00 97.25 357 SER A C 1
ATOM 2881 O O . SER A 1 357 ? 0.057 17.393 3.414 1.00 97.25 357 SER A O 1
ATOM 2883 N N . GLN A 1 358 ? -0.948 15.910 2.056 1.00 97.50 358 GLN A N 1
ATOM 2884 C CA . GLN A 1 358 ? -0.181 16.243 0.848 1.00 97.50 358 GLN A CA 1
ATOM 2885 C C . GLN A 1 358 ? -0.916 17.176 -0.130 1.00 97.50 358 GLN A C 1
ATOM 2887 O O . GLN A 1 358 ? -0.308 17.666 -1.084 1.00 97.50 358 GLN A O 1
ATOM 2892 N N . GLN A 1 359 ? -2.202 17.471 0.110 1.00 95.94 359 GLN A N 1
ATOM 2893 C CA . GLN A 1 359 ? -3.079 18.186 -0.837 1.00 95.94 359 GLN A CA 1
ATOM 2894 C C . GLN A 1 359 ? -2.608 19.599 -1.220 1.00 95.94 359 GLN A C 1
ATOM 2896 O O . GLN A 1 359 ? -2.996 20.111 -2.267 1.00 95.94 359 GLN A O 1
ATOM 2901 N N . GLU A 1 360 ? -1.815 20.267 -0.377 1.00 95.88 360 GLU A N 1
ATOM 2902 C CA . GLU A 1 360 ? -1.295 21.608 -0.686 1.00 95.88 360 GLU A CA 1
ATOM 2903 C C . GLU A 1 360 ? -0.146 21.567 -1.710 1.00 95.88 360 GLU A C 1
ATOM 2905 O O . GLU A 1 360 ? 0.098 22.548 -2.416 1.00 95.88 360 GLU A O 1
ATOM 2910 N N . TYR A 1 361 ? 0.551 20.433 -1.817 1.00 91.94 361 TYR A N 1
ATOM 2911 C CA . TYR A 1 361 ? 1.806 20.325 -2.559 1.00 91.94 361 TYR A CA 1
ATOM 2912 C C . TYR A 1 361 ? 1.635 19.694 -3.939 1.00 91.94 361 TYR A C 1
ATOM 2914 O O . TYR A 1 361 ? 2.291 20.120 -4.897 1.00 91.94 361 TYR A O 1
ATOM 2922 N N . PHE A 1 362 ? 0.751 18.701 -4.060 1.00 95.12 362 PHE A N 1
ATOM 2923 C CA . PHE A 1 362 ? 0.630 17.898 -5.273 1.00 95.12 362 PHE A CA 1
ATOM 2924 C C . PHE A 1 362 ? -0.810 17.796 -5.783 1.00 95.12 362 PHE A C 1
ATOM 2926 O O . PHE A 1 362 ? -1.763 18.330 -5.226 1.00 95.12 362 PHE A O 1
ATOM 2933 N N . SER A 1 363 ? -0.944 17.217 -6.970 1.00 94.56 363 SER A N 1
ATOM 2934 C CA . SER A 1 363 ? -2.222 16.967 -7.638 1.00 94.56 363 SER A CA 1
ATOM 2935 C C . SER A 1 363 ? -2.021 15.885 -8.682 1.00 94.56 363 SER A C 1
ATOM 2937 O O . SER A 1 363 ? -0.982 15.857 -9.348 1.00 94.56 363 SER A O 1
ATOM 2939 N N . VAL A 1 364 ? -3.032 15.036 -8.861 1.00 97.06 364 VAL A N 1
ATOM 2940 C CA . VAL A 1 364 ? -3.056 14.057 -9.950 1.00 97.06 364 VAL A CA 1
ATOM 2941 C C . VAL A 1 364 ? -3.173 14.812 -11.270 1.00 97.06 364 VAL A C 1
ATOM 2943 O O . VAL A 1 364 ? -4.050 15.659 -11.455 1.00 97.06 364 VAL A O 1
ATOM 2946 N N . ARG A 1 365 ? -2.251 14.556 -12.199 1.00 94.81 365 ARG A N 1
ATOM 2947 C CA . ARG A 1 365 ? -2.154 15.306 -13.456 1.00 94.81 365 ARG A CA 1
ATOM 2948 C C . ARG A 1 365 ? -2.326 14.374 -14.635 1.00 94.81 365 ARG A C 1
ATOM 2950 O O . ARG A 1 365 ? -1.618 13.391 -14.759 1.00 94.81 365 ARG A O 1
ATOM 2957 N N . ARG A 1 366 ? -3.212 14.743 -15.557 1.00 91.12 366 ARG A N 1
ATOM 2958 C CA . ARG A 1 366 ? -3.393 14.078 -16.862 1.00 91.12 366 ARG A CA 1
ATOM 2959 C C . ARG A 1 366 ? -2.787 14.849 -18.032 1.00 91.12 366 ARG A C 1
ATOM 2961 O O . ARG A 1 366 ? -3.177 14.646 -19.170 1.00 91.12 366 ARG A O 1
ATOM 2968 N N . THR A 1 367 ? -1.941 15.838 -17.758 1.00 88.75 367 THR A N 1
ATOM 2969 C CA . THR A 1 367 ? -1.248 16.640 -18.776 1.00 88.75 367 THR A CA 1
ATOM 2970 C C . THR A 1 367 ? 0.023 17.235 -18.184 1.00 88.75 367 THR A C 1
ATOM 2972 O O . THR A 1 367 ? 0.077 17.511 -16.983 1.00 88.75 367 THR A O 1
ATOM 2975 N N . GLY A 1 368 ? 0.983 17.576 -19.040 1.00 89.31 368 GLY A N 1
ATOM 2976 C CA . GLY A 1 368 ? 2.200 18.281 -18.642 1.00 89.31 368 GLY A CA 1
ATOM 2977 C C . GLY A 1 368 ? 3.324 17.327 -18.253 1.00 89.31 368 GLY A C 1
ATOM 2978 O O . GLY A 1 368 ? 3.354 16.185 -18.691 1.00 89.31 368 GLY A O 1
ATOM 2979 N N . VAL A 1 369 ? 4.276 17.823 -17.462 1.00 86.56 369 VAL A N 1
ATOM 2980 C CA . VAL A 1 369 ? 5.556 17.137 -17.209 1.00 86.56 369 VAL A CA 1
ATOM 2981 C C . VAL A 1 369 ? 5.458 15.899 -16.313 1.00 86.56 369 VAL A C 1
ATOM 2983 O O . VAL A 1 369 ? 6.399 15.123 -16.292 1.00 86.56 369 VAL A O 1
ATOM 2986 N N . HIS A 1 370 ? 4.337 15.698 -15.614 1.00 92.88 370 HIS A N 1
ATOM 2987 C CA . HIS A 1 370 ? 4.073 14.530 -14.762 1.00 92.88 370 HIS A CA 1
ATOM 2988 C C . HIS A 1 370 ? 2.690 13.942 -15.092 1.00 92.88 370 HIS A C 1
ATOM 2990 O O . HIS A 1 370 ? 1.835 13.800 -14.223 1.00 92.88 370 HIS A O 1
ATOM 2996 N N . ASP A 1 371 ? 2.408 13.753 -16.383 1.00 96.94 371 ASP A N 1
ATOM 2997 C CA . ASP A 1 371 ? 1.151 13.160 -16.844 1.00 96.94 371 ASP A CA 1
ATOM 2998 C C . ASP A 1 371 ? 1.073 11.682 -16.423 1.00 96.94 371 ASP A C 1
ATOM 3000 O O . ASP A 1 371 ? 1.745 10.843 -17.016 1.00 96.94 371 ASP A O 1
ATOM 3004 N N . CYS A 1 372 ? 0.207 11.362 -15.457 1.00 97.62 372 CYS A N 1
ATOM 3005 C CA . CYS A 1 372 ? 0.002 10.020 -14.888 1.00 97.62 372 CYS A CA 1
ATOM 3006 C C . CYS A 1 372 ? -0.523 8.964 -15.882 1.00 97.62 372 CYS A C 1
ATOM 3008 O O . CYS A 1 372 ? -0.817 7.828 -15.508 1.00 97.62 372 CYS A O 1
ATOM 3010 N N . ARG A 1 373 ? -0.715 9.338 -17.151 1.00 97.69 373 ARG A N 1
ATOM 3011 C CA . ARG A 1 373 ? -1.049 8.431 -18.257 1.00 97.69 373 ARG A CA 1
ATOM 3012 C C . ARG A 1 373 ? 0.180 7.981 -19.038 1.00 97.69 373 ARG A C 1
ATOM 3014 O O . ARG A 1 373 ? 0.064 7.068 -19.845 1.00 97.69 373 ARG A O 1
ATOM 3021 N N . SER A 1 374 ? 1.312 8.662 -18.876 1.00 97.44 374 SER A N 1
ATOM 3022 C CA . SER A 1 374 ? 2.461 8.556 -19.769 1.00 97.44 374 SER A CA 1
ATOM 3023 C C . SER A 1 374 ? 3.491 7.557 -19.258 1.00 97.44 374 SER A C 1
ATOM 3025 O O . SER A 1 374 ? 4.264 7.869 -18.356 1.00 97.44 374 SER A O 1
ATOM 3027 N N . PHE A 1 375 ? 3.574 6.401 -19.908 1.00 98.56 375 PHE A N 1
ATOM 3028 C CA . PHE A 1 375 ? 4.516 5.325 -19.588 1.00 98.56 375 PHE A CA 1
ATOM 3029 C C . PHE A 1 375 ? 5.296 4.904 -20.824 1.00 98.56 375 PHE A C 1
ATOM 3031 O O . PHE A 1 375 ? 4.876 5.170 -21.940 1.00 98.56 375 PHE A O 1
ATOM 3038 N N . GLY A 1 376 ? 6.403 4.197 -20.649 1.00 98.25 376 GLY A N 1
ATOM 3039 C CA . GLY A 1 376 ? 7.043 3.478 -21.747 1.00 98.25 376 GLY A CA 1
ATOM 3040 C C . GLY A 1 376 ? 7.467 2.085 -21.312 1.00 98.25 376 GLY A C 1
ATOM 3041 O O . GLY A 1 376 ? 7.814 1.875 -20.147 1.00 98.25 376 GLY A O 1
ATOM 3042 N N . LEU A 1 377 ? 7.435 1.141 -22.251 1.00 98.56 377 LEU A N 1
ATOM 3043 C CA . LEU A 1 377 ? 7.886 -0.229 -22.022 1.00 98.56 377 LEU A CA 1
ATOM 3044 C C . LEU A 1 377 ? 9.421 -0.265 -21.992 1.00 98.56 377 LEU A C 1
ATOM 3046 O O . LEU A 1 377 ? 10.083 -0.146 -23.027 1.00 98.56 377 LEU A O 1
ATOM 3050 N N . TYR A 1 378 ? 9.968 -0.415 -20.787 1.00 98.56 378 TYR A N 1
ATOM 3051 C CA . TYR A 1 378 ? 11.404 -0.468 -20.512 1.00 98.56 378 TYR A CA 1
ATOM 3052 C C . TYR A 1 378 ? 11.983 -1.871 -20.728 1.00 98.56 378 TYR A C 1
ATOM 3054 O O . TYR A 1 378 ? 13.057 -2.017 -21.305 1.00 98.56 378 TYR A O 1
ATOM 3062 N N . TRP A 1 379 ? 11.262 -2.901 -20.283 1.00 98.56 379 TRP A N 1
ATOM 3063 C CA . TRP A 1 379 ? 11.705 -4.295 -20.326 1.00 98.56 379 TRP A CA 1
ATOM 3064 C C . TRP A 1 379 ? 10.615 -5.178 -20.908 1.00 98.56 379 TRP A C 1
ATOM 3066 O O . TRP A 1 379 ? 9.448 -5.017 -20.548 1.00 98.56 379 TRP A O 1
ATOM 3076 N N . THR A 1 380 ? 10.982 -6.141 -21.756 1.00 98.25 380 THR A N 1
ATOM 3077 C CA . THR A 1 380 ? 10.054 -7.194 -22.164 1.00 98.25 380 THR A CA 1
ATOM 3078 C C . THR A 1 380 ? 10.741 -8.488 -22.593 1.00 98.25 380 THR A C 1
ATOM 3080 O O . THR A 1 380 ? 11.750 -8.450 -23.295 1.00 98.25 380 THR A O 1
ATOM 3083 N N . THR A 1 381 ? 10.142 -9.627 -22.240 1.00 97.81 381 THR A N 1
ATOM 3084 C CA . THR A 1 381 ? 10.512 -10.967 -22.740 1.00 97.81 381 THR A CA 1
ATOM 3085 C C . THR A 1 381 ? 9.484 -11.535 -23.726 1.00 97.81 381 THR A C 1
ATOM 3087 O O . THR A 1 381 ? 9.747 -12.522 -24.412 1.00 97.81 381 THR A O 1
ATOM 3090 N N . VAL A 1 382 ? 8.334 -10.866 -23.868 1.00 97.25 382 VAL A N 1
ATOM 3091 C CA . VAL A 1 382 ? 7.216 -11.250 -24.753 1.00 97.25 382 VAL A CA 1
ATOM 3092 C C . VAL A 1 382 ? 6.996 -10.288 -25.925 1.00 97.25 382 VAL A C 1
ATOM 3094 O O . VAL A 1 382 ? 6.046 -10.428 -26.694 1.00 97.25 382 VAL A O 1
ATOM 3097 N N . GLY A 1 383 ? 7.911 -9.338 -26.107 1.00 96.56 383 GLY A N 1
ATOM 3098 C CA . GLY A 1 383 ? 7.902 -8.388 -27.213 1.00 96.56 383 GLY A CA 1
ATOM 3099 C C . GLY A 1 383 ? 7.102 -7.108 -26.935 1.00 96.56 383 GLY A C 1
ATOM 3100 O O . GLY A 1 383 ? 6.348 -7.020 -25.962 1.00 96.56 383 GLY A O 1
ATOM 3101 N N . PRO A 1 384 ? 7.293 -6.081 -27.783 1.00 96.44 384 PRO A N 1
ATOM 3102 C CA . PRO A 1 384 ? 6.704 -4.763 -27.583 1.00 96.44 384 PRO A CA 1
ATOM 3103 C C . PRO A 1 384 ? 5.186 -4.757 -27.785 1.00 96.44 384 PRO A C 1
ATOM 3105 O O . PRO A 1 384 ? 4.621 -5.673 -28.384 1.00 96.44 384 PRO A O 1
ATOM 3108 N N . ASP A 1 385 ? 4.545 -3.689 -27.316 1.00 95.19 385 ASP A N 1
ATOM 3109 C CA . ASP A 1 385 ? 3.118 -3.435 -27.531 1.00 95.19 385 ASP A CA 1
ATOM 3110 C C . ASP A 1 385 ? 2.828 -3.143 -29.002 1.00 95.19 385 ASP A C 1
ATOM 3112 O O . ASP A 1 385 ? 3.609 -2.469 -29.685 1.00 95.19 385 ASP A O 1
ATOM 3116 N N . THR A 1 386 ? 1.683 -3.631 -29.481 1.00 94.19 386 THR A N 1
ATOM 3117 C CA . THR A 1 386 ? 1.230 -3.372 -30.852 1.00 94.19 386 THR A CA 1
ATOM 3118 C C . THR A 1 386 ? 0.271 -2.191 -30.883 1.00 94.19 386 THR A C 1
ATOM 3120 O O . THR A 1 386 ? 0.395 -1.322 -31.747 1.00 94.19 386 THR A O 1
ATOM 3123 N N . GLU A 1 387 ? -0.693 -2.158 -29.960 1.00 92.38 387 GLU A N 1
ATOM 3124 C CA . GLU A 1 387 ? -1.693 -1.095 -29.882 1.00 92.38 387 GLU A CA 1
ATOM 3125 C C . GLU A 1 387 ? -1.267 0.068 -28.988 1.00 92.38 387 GLU A C 1
ATOM 3127 O O . GLU A 1 387 ? -1.731 1.185 -29.230 1.00 92.38 387 GLU A O 1
ATOM 3132 N N . GLN A 1 388 ? -0.379 -0.182 -28.018 1.00 91.94 388 GLN A N 1
ATOM 3133 C CA . GLN A 1 388 ? 0.119 0.797 -27.045 1.00 91.94 388 GLN A CA 1
ATOM 3134 C C . GLN A 1 388 ? -1.022 1.417 -26.230 1.00 91.94 388 GLN A C 1
ATOM 3136 O O . GLN A 1 388 ? -1.140 2.642 -26.130 1.00 91.94 388 GLN A O 1
ATOM 3141 N N . LYS A 1 389 ? -1.894 0.566 -25.679 1.00 91.38 389 LYS A N 1
ATOM 3142 C CA . LYS A 1 389 ? -3.073 0.991 -24.896 1.00 91.38 389 LYS A CA 1
ATOM 3143 C C . LYS A 1 389 ? -3.270 0.240 -23.586 1.00 91.38 389 LYS A C 1
ATOM 3145 O O . LYS A 1 389 ? -4.077 0.685 -22.772 1.00 91.38 389 LYS A O 1
ATOM 3150 N N . ASP A 1 390 ? -2.596 -0.887 -23.404 1.00 95.50 390 ASP A N 1
ATOM 3151 C CA . ASP A 1 390 ? -2.780 -1.762 -22.250 1.00 95.50 390 ASP A CA 1
ATOM 3152 C C . ASP A 1 390 ? -1.422 -2.319 -21.807 1.00 95.50 390 ASP A C 1
ATOM 3154 O O . ASP A 1 390 ? -0.609 -2.727 -22.635 1.00 95.50 390 ASP A O 1
ATOM 3158 N N . PHE A 1 391 ? -1.172 -2.348 -20.498 1.00 97.88 391 PHE A N 1
ATOM 3159 C CA . PHE A 1 391 ? 0.065 -2.916 -19.959 1.00 97.88 391 PHE A CA 1
ATOM 3160 C C . PHE A 1 391 ? 0.136 -4.443 -20.132 1.00 97.88 391 PHE A C 1
ATOM 3162 O O . PHE A 1 391 ? 1.215 -5.028 -20.056 1.00 97.88 391 PHE A O 1
ATOM 3169 N N . MET A 1 392 ? -1.008 -5.088 -20.368 1.00 97.06 392 MET A N 1
ATOM 3170 C CA . MET A 1 392 ? -1.166 -6.535 -20.491 1.00 97.06 392 MET A CA 1
ATOM 3171 C C . MET A 1 392 ? -1.080 -7.043 -21.934 1.00 97.06 392 MET A C 1
ATOM 3173 O O . MET A 1 392 ? -1.295 -8.232 -22.180 1.00 97.06 392 MET A O 1
ATOM 3177 N N . GLU A 1 393 ? -0.771 -6.187 -22.915 1.00 96.12 393 GLU A N 1
ATOM 3178 C CA . GLU A 1 393 ? -0.604 -6.632 -24.303 1.00 96.12 393 GLU A CA 1
ATOM 3179 C C . GLU A 1 393 ? 0.422 -7.778 -24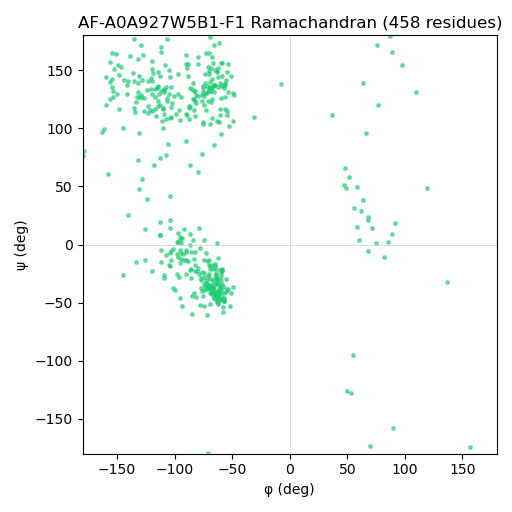.378 1.00 96.12 393 GLU A C 1
ATOM 3181 O O . GLU A 1 393 ? 1.503 -7.692 -23.811 1.00 96.12 393 GLU A O 1
ATOM 3186 N N . HIS A 1 394 ? 0.095 -8.873 -25.066 1.00 95.44 394 HIS A N 1
ATOM 3187 C CA . HIS A 1 394 ? 0.959 -10.060 -25.222 1.00 95.44 394 HIS A CA 1
ATOM 3188 C C . HIS A 1 394 ? 1.379 -10.793 -23.929 1.00 95.44 394 HIS A C 1
ATOM 3190 O O . HIS A 1 394 ? 2.142 -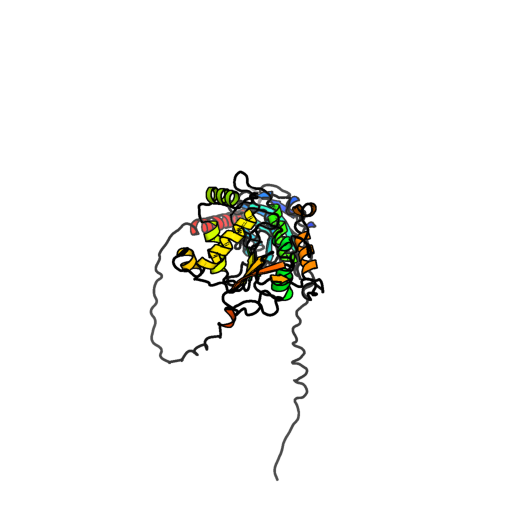11.755 -24.018 1.00 95.44 394 HIS A O 1
ATOM 3196 N N . VAL A 1 395 ? 0.888 -10.391 -22.753 1.00 96.75 395 VAL A N 1
ATOM 3197 C CA . VAL A 1 395 ? 1.202 -11.061 -21.485 1.00 96.75 395 VAL A CA 1
ATOM 3198 C C . VAL A 1 395 ? 0.581 -12.458 -21.450 1.00 96.75 395 VAL A C 1
ATOM 3200 O O . VAL A 1 395 ? -0.581 -12.655 -21.813 1.00 96.75 395 VAL A O 1
ATOM 3203 N N . VAL A 1 396 ? 1.358 -13.442 -20.997 1.00 93.88 396 VAL A N 1
ATOM 3204 C CA . VAL A 1 396 ? 0.913 -14.829 -20.820 1.00 93.88 396 VAL A CA 1
ATOM 3205 C C . VAL A 1 396 ? 0.828 -15.152 -19.335 1.00 93.88 396 VAL A C 1
ATOM 3207 O O . VAL A 1 396 ? 1.837 -15.481 -18.726 1.00 93.88 396 VAL A O 1
ATOM 3210 N N . PHE A 1 397 ? -0.369 -15.120 -18.756 1.00 91.56 397 PHE A N 1
ATOM 3211 C CA . PHE A 1 397 ? -0.558 -15.392 -17.328 1.00 91.56 397 PHE A CA 1
ATOM 3212 C C . PHE A 1 397 ? -0.089 -16.799 -16.933 1.00 91.56 397 PHE A C 1
ATOM 3214 O O . PHE A 1 397 ? -0.528 -17.806 -17.499 1.00 91.56 397 PHE A O 1
ATOM 3221 N N . SER A 1 398 ? 0.789 -16.881 -15.940 1.00 81.50 398 SER A N 1
ATOM 3222 C CA . SER A 1 398 ? 1.333 -18.133 -15.410 1.00 81.50 398 SER A CA 1
ATOM 3223 C C . SER A 1 398 ? 0.273 -19.043 -14.791 1.00 81.50 398 SER A C 1
ATOM 3225 O O . SER A 1 398 ? 0.348 -20.263 -14.957 1.00 81.50 398 SER A O 1
ATOM 3227 N N . ASP A 1 399 ? -0.777 -18.479 -14.192 1.00 73.62 399 ASP A N 1
ATOM 3228 C CA . ASP A 1 399 ? -1.925 -19.239 -13.685 1.00 73.62 399 ASP A CA 1
ATOM 3229 C C . ASP A 1 399 ? -2.719 -19.950 -14.797 1.00 73.62 399 ASP A C 1
ATOM 3231 O O . ASP A 1 399 ? -3.308 -21.004 -14.553 1.00 73.62 399 ASP A O 1
ATOM 3235 N N . ALA A 1 400 ? -2.672 -19.466 -16.045 1.00 60.59 400 ALA A N 1
ATOM 3236 C CA . ALA A 1 400 ? -3.298 -20.146 -17.182 1.00 60.59 400 ALA A CA 1
ATOM 3237 C C . ALA A 1 400 ? -2.578 -21.453 -17.577 1.00 60.59 400 ALA A C 1
ATOM 3239 O O . ALA A 1 400 ? -3.130 -22.252 -18.332 1.00 60.59 400 ALA A O 1
ATOM 3240 N N . LYS A 1 401 ? -1.360 -21.697 -17.063 1.00 48.06 401 LYS A N 1
ATOM 3241 C CA . LYS A 1 401 ? -0.604 -22.946 -17.275 1.00 48.06 401 LYS A CA 1
ATOM 3242 C C . LYS A 1 401 ? -0.958 -24.049 -16.270 1.00 48.06 401 LYS A C 1
ATOM 3244 O O . LYS A 1 401 ? -0.492 -25.174 -16.435 1.00 48.06 401 LYS A O 1
ATOM 3249 N N . LYS A 1 402 ? -1.783 -23.767 -15.255 1.00 44.06 402 LYS A N 1
ATOM 3250 C CA . LYS A 1 402 ? -2.317 -24.775 -14.326 1.00 44.06 402 LYS A CA 1
ATOM 3251 C C . LYS A 1 402 ? -3.594 -25.390 -14.916 1.00 44.06 402 LYS A C 1
ATOM 3253 O O . LYS A 1 402 ? -4.691 -25.172 -14.406 1.00 44.06 402 LYS A O 1
ATOM 3258 N N . GLU A 1 403 ? -3.476 -26.154 -16.005 1.00 38.84 403 GLU A N 1
ATOM 3259 C CA . GLU A 1 403 ? -4.511 -27.159 -16.290 1.00 38.84 403 GLU A CA 1
ATOM 3260 C C . GLU A 1 403 ? -4.573 -28.106 -15.079 1.00 38.84 403 GLU A C 1
ATOM 3262 O O . GLU A 1 403 ? -3.517 -28.478 -14.559 1.00 38.84 403 GLU A O 1
ATOM 3267 N N . PRO A 1 404 ? -5.763 -28.487 -14.581 1.00 41.38 404 PRO A N 1
ATOM 3268 C CA . PRO A 1 404 ? -5.833 -29.502 -13.546 1.00 41.38 404 PRO A CA 1
ATOM 3269 C C . PRO A 1 404 ? -5.220 -30.778 -14.119 1.00 41.38 404 PRO A C 1
ATOM 3271 O O . PRO A 1 404 ? -5.735 -31.335 -15.092 1.00 41.38 404 PRO A O 1
ATOM 3274 N N . GLU A 1 405 ? -4.112 -31.238 -13.529 1.00 42.66 405 GLU A N 1
ATOM 3275 C CA . GLU A 1 405 ? -3.676 -32.614 -13.737 1.00 42.66 405 GLU A CA 1
ATOM 3276 C C . GLU A 1 405 ? -4.898 -33.508 -13.489 1.00 42.66 405 GLU A C 1
ATOM 3278 O O . GLU A 1 405 ? -5.598 -33.303 -12.489 1.00 42.66 405 GLU A O 1
ATOM 3283 N N . PRO A 1 406 ? -5.223 -34.444 -14.398 1.00 40.22 406 PRO A N 1
ATOM 3284 C CA . PRO A 1 406 ? -6.354 -35.324 -14.191 1.00 40.22 406 PRO A CA 1
ATOM 3285 C C . PRO A 1 406 ? -6.141 -36.039 -12.864 1.00 40.22 406 PRO A C 1
ATOM 3287 O O . PRO A 1 406 ? -5.167 -36.774 -12.694 1.00 40.22 406 PRO A O 1
ATOM 3290 N N . GLU A 1 407 ? -7.051 -35.770 -11.932 1.00 42.72 407 GLU A N 1
ATOM 3291 C CA . GLU A 1 407 ? -7.146 -36.426 -10.641 1.00 42.72 407 GLU A CA 1
ATOM 3292 C C . GLU A 1 407 ? -7.096 -37.932 -10.916 1.00 42.72 407 GLU A C 1
ATOM 3294 O O . GLU A 1 407 ? -8.012 -38.499 -11.519 1.00 42.72 407 GLU A O 1
ATOM 3299 N N . GLN A 1 408 ? -5.963 -38.569 -10.604 1.00 38.81 408 GLN A N 1
ATOM 3300 C CA . GLN A 1 408 ? -5.846 -40.010 -10.754 1.00 38.81 408 GLN A CA 1
ATOM 3301 C C . GLN A 1 408 ? -6.862 -40.619 -9.794 1.00 38.81 408 GLN A C 1
ATOM 3303 O O . GLN A 1 408 ? -6.674 -40.580 -8.577 1.00 38.81 408 GLN A O 1
ATOM 3308 N N . GLU A 1 409 ? -7.960 -41.140 -10.348 1.00 35.88 409 GLU A N 1
ATOM 3309 C CA . GLU A 1 409 ? -8.937 -41.911 -9.591 1.00 35.88 409 GLU A CA 1
ATOM 3310 C C . GLU A 1 409 ? -8.183 -42.957 -8.757 1.00 35.88 409 GLU A C 1
ATOM 3312 O O . GLU A 1 409 ? -7.362 -43.701 -9.310 1.00 35.88 409 GLU A O 1
ATOM 3317 N N . PRO A 1 410 ? -8.430 -43.048 -7.438 1.00 37.94 410 PRO A N 1
ATOM 3318 C CA . PRO A 1 410 ? -7.792 -44.065 -6.625 1.00 37.94 410 PRO A CA 1
ATOM 3319 C C . PRO A 1 410 ? -8.185 -45.442 -7.164 1.00 37.94 410 PRO A C 1
ATOM 3321 O O . PRO A 1 410 ? -9.342 -45.856 -7.050 1.00 37.94 410 PRO A O 1
ATOM 3324 N N . GLN A 1 411 ? -7.225 -46.170 -7.739 1.00 32.75 411 GLN A N 1
ATOM 3325 C CA . GLN A 1 411 ? -7.400 -47.592 -8.007 1.00 32.75 411 GLN A CA 1
ATOM 3326 C C . GLN A 1 411 ? -7.624 -48.293 -6.664 1.00 32.75 411 GLN A C 1
ATOM 3328 O O . GLN A 1 411 ? -6.708 -48.459 -5.860 1.00 32.75 411 GLN A O 1
ATOM 3333 N N . GLN A 1 412 ? -8.873 -48.679 -6.412 1.00 33.94 412 GLN A N 1
ATOM 3334 C CA . GLN A 1 412 ? -9.222 -49.577 -5.324 1.00 33.94 412 GLN A CA 1
ATOM 3335 C C . GLN A 1 412 ? -8.678 -50.966 -5.653 1.00 33.94 412 GLN A C 1
ATOM 3337 O O . GLN A 1 412 ? -9.270 -51.684 -6.458 1.00 33.94 412 GLN A O 1
ATOM 3342 N N . ASP A 1 413 ? -7.581 -51.351 -5.007 1.00 31.83 413 ASP A N 1
ATOM 3343 C CA . ASP A 1 413 ? -7.181 -52.752 -4.912 1.00 31.83 413 ASP A CA 1
ATOM 3344 C C . ASP A 1 413 ? -7.561 -53.276 -3.511 1.00 31.83 413 ASP A C 1
ATOM 3346 O O . ASP A 1 413 ? -7.171 -52.681 -2.498 1.00 31.83 413 ASP A O 1
ATOM 3350 N N . PRO A 1 414 ? -8.390 -54.329 -3.398 1.00 37.88 414 PRO A N 1
ATOM 3351 C CA . PRO A 1 414 ? -8.893 -54.790 -2.117 1.00 37.88 414 PRO A CA 1
ATOM 3352 C C . PRO A 1 414 ? -7.949 -55.828 -1.509 1.00 37.88 414 PRO A C 1
ATOM 3354 O O . PRO A 1 414 ? -7.939 -56.973 -1.952 1.00 37.88 414 PRO A O 1
ATOM 3357 N N . GLN A 1 415 ? -7.260 -55.493 -0.412 1.00 33.72 415 GLN A N 1
ATOM 3358 C CA . GLN A 1 415 ? -6.918 -56.501 0.600 1.00 33.72 415 GLN A CA 1
ATOM 3359 C C . GLN A 1 415 ? -6.578 -55.915 1.980 1.00 33.72 415 GLN A C 1
ATOM 3361 O O . GLN A 1 415 ? -5.642 -55.145 2.161 1.00 33.72 415 GLN A O 1
ATOM 3366 N N . GLN A 1 416 ? -7.376 -56.335 2.967 1.00 34.81 416 GLN A N 1
ATOM 3367 C CA . GLN A 1 416 ? -7.176 -56.148 4.405 1.00 34.81 416 GLN A CA 1
ATOM 3368 C C . GLN A 1 416 ? -5.900 -56.834 4.908 1.00 34.81 416 GLN A C 1
ATOM 3370 O O . GLN A 1 416 ? -5.629 -57.977 4.541 1.00 34.81 416 GLN A O 1
ATOM 3375 N N . GLY A 1 417 ? -5.228 -56.206 5.880 1.00 28.72 417 GLY A N 1
ATOM 3376 C CA . GLY A 1 417 ? -4.213 -56.880 6.686 1.00 28.72 417 GLY A CA 1
ATOM 3377 C C . GLY A 1 417 ? -3.558 -56.030 7.777 1.00 28.72 417 GLY A C 1
ATOM 3378 O O . GLY A 1 417 ? -2.412 -55.651 7.623 1.00 28.72 417 GLY A O 1
ATOM 3379 N N . THR A 1 418 ? -4.253 -55.878 8.912 1.00 30.61 418 THR A N 1
ATOM 3380 C CA . THR A 1 418 ? -3.715 -55.751 10.293 1.00 30.61 418 THR A CA 1
ATOM 3381 C C . THR A 1 418 ? -2.831 -54.557 10.705 1.00 30.61 418 THR A C 1
ATOM 3383 O O . THR A 1 418 ? -1.934 -54.107 10.009 1.00 30.61 418 THR A O 1
ATOM 3386 N N . ALA A 1 419 ? -3.114 -54.081 11.921 1.00 33.72 419 ALA A N 1
ATOM 3387 C CA . ALA A 1 419 ? -2.597 -52.887 12.579 1.00 33.72 419 ALA A CA 1
ATOM 3388 C C . ALA A 1 419 ? -1.116 -52.938 12.997 1.00 33.72 419 ALA A C 1
ATOM 3390 O O . ALA A 1 419 ? -0.631 -53.979 13.440 1.00 33.72 419 ALA A O 1
ATOM 3391 N N . ALA A 1 420 ? -0.479 -51.762 12.997 1.00 30.25 420 ALA A N 1
ATOM 3392 C CA . ALA A 1 420 ? 0.563 -51.364 13.945 1.00 30.25 420 ALA A CA 1
ATOM 3393 C C . ALA A 1 420 ? 0.618 -49.821 14.033 1.00 30.25 420 ALA A C 1
ATOM 3395 O O . ALA A 1 420 ? 0.731 -49.147 13.011 1.00 30.25 420 ALA A O 1
ATOM 3396 N N . GLU A 1 421 ? 0.495 -49.278 15.246 1.00 37.28 421 GLU A N 1
ATOM 3397 C CA . GLU A 1 421 ? 0.797 -47.879 15.596 1.00 37.28 421 GLU A CA 1
ATOM 3398 C C . GLU A 1 421 ? 2.287 -47.560 15.387 1.00 37.28 421 GLU A C 1
ATOM 3400 O O . GLU A 1 421 ? 3.129 -48.417 15.670 1.00 37.28 421 GLU A O 1
ATOM 3405 N N . PRO A 1 422 ? 2.627 -46.307 15.037 1.00 35.47 422 PRO A N 1
ATOM 3406 C CA . PRO A 1 422 ? 3.899 -45.722 15.431 1.00 35.47 422 PRO A CA 1
ATOM 3407 C C . PRO A 1 422 ? 3.720 -44.541 16.402 1.00 35.47 422 PRO A C 1
ATOM 3409 O O . PRO A 1 422 ? 2.866 -43.671 16.226 1.00 35.47 422 PRO A O 1
ATOM 3412 N N . GLU A 1 423 ? 4.563 -44.550 17.435 1.00 31.47 423 GLU A N 1
ATOM 3413 C CA . GLU A 1 423 ? 4.767 -43.495 18.433 1.00 31.47 423 GLU A CA 1
ATOM 3414 C C . GLU A 1 423 ? 5.230 -42.158 17.811 1.00 31.47 423 GLU A C 1
ATOM 3416 O O . GLU A 1 423 ? 5.846 -42.157 16.742 1.00 31.47 423 GLU A O 1
ATOM 3421 N N . PRO A 1 424 ? 5.000 -41.011 18.483 1.00 34.50 424 PRO A N 1
ATOM 3422 C CA . PRO A 1 424 ? 5.471 -39.713 18.013 1.00 34.50 424 PRO A CA 1
ATOM 3423 C C . PRO A 1 424 ? 6.934 -39.459 18.414 1.00 34.50 424 PRO A C 1
ATOM 3425 O O . PRO A 1 424 ? 7.280 -39.460 19.598 1.00 34.50 424 PRO A O 1
ATOM 3428 N N . GLU A 1 425 ? 7.788 -39.163 17.432 1.00 32.25 425 GLU A N 1
ATOM 3429 C CA . GLU A 1 425 ? 9.120 -38.607 17.685 1.00 32.25 425 GLU A CA 1
ATOM 3430 C C . GLU A 1 425 ? 9.038 -37.126 18.091 1.00 32.25 425 GLU A C 1
ATOM 3432 O O . GLU A 1 425 ? 8.445 -36.285 17.416 1.00 32.25 425 GLU A O 1
ATOM 3437 N N . ASN A 1 426 ? 9.675 -36.826 19.224 1.00 34.03 426 ASN A N 1
ATOM 3438 C CA . ASN A 1 426 ? 9.942 -35.490 19.745 1.00 34.03 426 ASN A CA 1
ATOM 3439 C C . ASN A 1 426 ? 11.222 -34.899 19.124 1.00 34.03 426 ASN A C 1
ATOM 3441 O O . ASN A 1 426 ? 12.255 -35.567 19.106 1.00 34.03 426 ASN A O 1
ATOM 3445 N N . GLY A 1 427 ? 11.199 -33.604 18.783 1.00 27.52 427 GLY A N 1
ATOM 3446 C CA . GLY A 1 427 ? 12.388 -32.797 18.464 1.00 27.52 427 GLY A CA 1
ATOM 3447 C C . GLY A 1 427 ? 12.120 -31.280 18.523 1.00 27.52 427 GLY A C 1
ATOM 3448 O O . GLY A 1 427 ? 11.590 -30.710 17.582 1.00 27.52 427 GLY A O 1
ATOM 3449 N N . PHE A 1 428 ? 12.464 -30.666 19.663 1.00 33.44 428 PHE A N 1
ATOM 3450 C CA . PHE A 1 428 ? 12.333 -29.256 20.128 1.00 33.44 428 PHE A CA 1
ATOM 3451 C C . PHE A 1 428 ? 13.258 -28.234 19.393 1.00 33.44 428 PHE A C 1
ATOM 3453 O O . PHE A 1 428 ? 14.063 -28.705 18.591 1.00 33.44 428 PHE A O 1
ATOM 3460 N N . PRO A 1 429 ? 13.265 -26.887 19.662 1.00 43.62 429 PRO A N 1
ATOM 3461 C CA . PRO A 1 429 ? 12.833 -26.146 20.872 1.00 43.62 429 PRO A CA 1
ATOM 3462 C C . PRO A 1 429 ? 11.911 -24.924 20.622 1.00 43.62 429 PRO A C 1
ATOM 3464 O O . PRO A 1 429 ? 11.836 -24.385 19.532 1.00 43.62 429 PRO A O 1
ATOM 3467 N N . GLY A 1 430 ? 11.128 -24.389 21.562 1.00 41.38 430 GLY A N 1
ATOM 3468 C CA . GLY A 1 430 ? 11.268 -24.358 23.018 1.00 41.38 430 GLY A CA 1
ATOM 3469 C C . GLY A 1 430 ? 11.346 -22.912 23.534 1.00 41.38 430 GLY A C 1
ATOM 3470 O O . GLY A 1 430 ? 12.254 -22.607 24.289 1.00 41.38 430 GLY A O 1
ATOM 3471 N N . VAL A 1 431 ? 10.429 -22.027 23.105 1.00 36.03 431 VAL A N 1
ATOM 3472 C CA . VAL A 1 431 ? 10.201 -20.682 23.702 1.00 36.03 431 VAL A CA 1
ATOM 3473 C C . VAL A 1 431 ? 8.711 -20.280 23.672 1.00 36.03 431 VAL A C 1
ATOM 3475 O O . VAL A 1 431 ? 8.238 -19.569 24.551 1.00 36.03 431 VAL A O 1
ATOM 3478 N N . VAL A 1 432 ? 7.915 -20.797 22.730 1.00 40.19 432 VAL A N 1
ATOM 3479 C CA . VAL A 1 432 ? 6.530 -20.329 22.501 1.00 40.19 432 VAL A CA 1
ATOM 3480 C C . VAL A 1 432 ? 5.490 -20.953 23.454 1.00 40.19 432 VAL A C 1
ATOM 3482 O O . VAL A 1 432 ? 4.448 -20.362 23.724 1.00 40.19 432 VAL A O 1
ATOM 3485 N N . THR A 1 433 ? 5.765 -22.117 24.045 1.00 35.69 433 THR A N 1
ATOM 3486 C CA . THR A 1 433 ? 4.794 -22.837 24.892 1.00 35.69 433 THR A CA 1
ATOM 3487 C C . THR A 1 433 ? 4.685 -22.307 26.325 1.00 35.69 433 THR A C 1
ATOM 3489 O O . THR A 1 433 ? 3.637 -22.467 26.951 1.00 35.69 433 THR A O 1
ATOM 3492 N N . ALA A 1 434 ? 5.709 -21.622 26.846 1.00 37.50 434 ALA A N 1
ATOM 3493 C CA . ALA A 1 434 ? 5.669 -21.066 28.201 1.00 37.50 434 ALA A CA 1
ATOM 3494 C C . ALA A 1 434 ? 4.753 -19.830 28.304 1.00 37.50 434 ALA A C 1
ATOM 3496 O O . ALA A 1 434 ? 4.033 -19.684 29.293 1.00 37.50 434 ALA A O 1
ATOM 3497 N N . ALA A 1 435 ? 4.710 -18.990 27.262 1.00 45.16 435 ALA A N 1
ATOM 3498 C CA . ALA A 1 435 ? 3.834 -17.817 27.209 1.00 45.16 435 ALA A CA 1
ATOM 3499 C C . ALA A 1 435 ? 2.347 -18.215 27.119 1.00 45.16 435 ALA A C 1
ATOM 3501 O O . ALA A 1 435 ? 1.507 -17.670 27.833 1.00 45.16 435 ALA A O 1
ATOM 3502 N N . ILE A 1 436 ? 2.030 -19.247 26.327 1.00 42.84 436 ILE A N 1
ATOM 3503 C CA . ILE A 1 436 ? 0.659 -19.761 26.163 1.00 42.84 436 ILE A CA 1
ATOM 3504 C C . ILE A 1 436 ? 0.126 -20.351 27.482 1.00 42.84 436 ILE A C 1
ATOM 3506 O O . ILE A 1 436 ? -1.025 -20.116 27.852 1.00 42.84 436 ILE A O 1
ATOM 3510 N N . ALA A 1 437 ? 0.968 -21.066 28.236 1.00 41.09 437 ALA A N 1
ATOM 3511 C CA . ALA A 1 437 ? 0.578 -21.625 29.529 1.00 41.09 437 ALA A CA 1
ATOM 3512 C C . ALA A 1 437 ? 0.403 -20.544 30.615 1.00 41.09 437 ALA A C 1
ATOM 3514 O O . ALA A 1 437 ? -0.526 -20.634 31.419 1.00 41.09 437 ALA A O 1
ATOM 3515 N N . ALA A 1 438 ? 1.243 -19.503 30.628 1.00 46.16 438 ALA A N 1
ATOM 3516 C CA . ALA A 1 438 ? 1.152 -18.422 31.610 1.00 46.16 438 ALA A CA 1
ATOM 3517 C C . ALA A 1 438 ? -0.134 -17.589 31.448 1.00 46.16 438 ALA A C 1
ATOM 3519 O O . ALA A 1 438 ? -0.797 -17.290 32.444 1.00 46.16 438 ALA A O 1
ATOM 3520 N N . VAL A 1 439 ? -0.541 -17.298 30.206 1.00 49.41 439 VAL A N 1
ATOM 3521 C CA . VAL A 1 439 ? -1.787 -16.568 29.909 1.00 49.41 439 VAL A CA 1
ATOM 3522 C C . VAL A 1 439 ? -3.024 -17.391 30.301 1.00 49.41 439 VAL A C 1
ATOM 3524 O O . VAL A 1 439 ? -3.942 -16.865 30.933 1.00 49.41 439 VAL A O 1
ATOM 3527 N N . LEU A 1 440 ? -3.032 -18.701 30.026 1.00 42.75 440 LEU A N 1
ATOM 3528 C CA . LEU A 1 440 ? -4.140 -19.591 30.403 1.00 42.75 440 LEU A CA 1
ATOM 3529 C C . LEU A 1 440 ? -4.275 -19.772 31.926 1.00 42.75 440 LEU A C 1
ATOM 3531 O O . LEU A 1 440 ? -5.392 -19.811 32.448 1.00 42.75 440 LEU A O 1
ATOM 3535 N N . VAL A 1 441 ? -3.158 -19.830 32.659 1.00 47.47 441 VAL A N 1
ATOM 3536 C CA . VAL A 1 441 ? -3.171 -19.946 34.128 1.00 47.47 441 VAL A CA 1
ATOM 3537 C C . VAL A 1 441 ? -3.623 -18.638 34.791 1.00 47.47 441 VAL A C 1
ATOM 3539 O O . VAL A 1 441 ? -4.388 -18.687 35.758 1.00 47.47 441 VAL A O 1
ATOM 3542 N N . LEU A 1 442 ? -3.252 -17.467 34.254 1.00 47.06 442 LEU A N 1
ATOM 3543 C CA . LEU A 1 442 ? -3.727 -16.177 34.774 1.00 47.06 442 LEU A CA 1
ATOM 3544 C C . LEU A 1 442 ? -5.243 -15.984 34.554 1.00 47.06 442 LEU A C 1
ATOM 3546 O O . LEU A 1 442 ? -5.943 -15.480 35.437 1.00 47.06 442 LEU A O 1
ATOM 3550 N N . LEU A 1 443 ? -5.768 -16.448 33.412 1.00 46.38 443 LEU A N 1
ATOM 3551 C CA . LEU A 1 443 ? -7.198 -16.396 33.077 1.00 46.38 443 LEU A CA 1
ATOM 3552 C C . LEU A 1 443 ? -8.060 -17.274 34.004 1.00 46.38 443 LEU A C 1
ATOM 3554 O O . LEU A 1 443 ? -9.155 -16.865 34.399 1.00 46.38 443 LEU A O 1
ATOM 3558 N N . LEU A 1 444 ? -7.556 -18.438 34.425 1.00 45.25 444 LEU A N 1
ATOM 3559 C CA . LEU A 1 444 ? -8.261 -19.336 35.351 1.00 45.25 444 LEU A CA 1
ATOM 3560 C C . LEU A 1 444 ? -8.316 -18.799 36.794 1.00 45.25 444 LEU A C 1
ATOM 3562 O O . LEU A 1 444 ? -9.321 -18.981 37.487 1.00 45.25 444 LEU A O 1
ATOM 3566 N N . ILE A 1 445 ? -7.279 -18.090 37.251 1.00 53.28 445 ILE A N 1
ATOM 3567 C CA . ILE A 1 445 ? -7.229 -17.516 38.608 1.00 53.28 445 ILE A CA 1
ATOM 3568 C C . ILE A 1 445 ? -8.220 -16.346 38.753 1.00 53.28 445 ILE A C 1
ATOM 3570 O O . ILE A 1 445 ? -8.873 -16.209 39.792 1.00 53.28 445 ILE A O 1
ATOM 3574 N N . LEU A 1 446 ? -8.413 -15.548 37.698 1.00 47.34 446 LEU A N 1
ATOM 3575 C CA . LEU A 1 446 ? -9.383 -14.446 37.693 1.00 47.34 446 LEU A CA 1
ATOM 3576 C C . LEU A 1 446 ? -10.843 -14.931 37.626 1.00 47.34 446 LEU A C 1
ATOM 3578 O O . LEU A 1 446 ? -11.720 -14.303 38.224 1.00 47.34 446 LEU A O 1
ATOM 3582 N N . ALA A 1 447 ? -11.111 -16.076 36.990 1.00 46.25 447 ALA A N 1
ATOM 3583 C CA . ALA A 1 447 ? -12.437 -16.701 36.988 1.00 46.25 447 ALA A CA 1
ATOM 3584 C C . ALA A 1 447 ? -12.823 -17.288 38.365 1.00 46.25 447 ALA A C 1
ATOM 3586 O O . ALA A 1 447 ? -13.970 -17.166 38.800 1.00 46.25 447 ALA A O 1
ATOM 3587 N N . ALA A 1 448 ? -11.865 -17.859 39.105 1.00 46.50 448 ALA A N 1
ATOM 3588 C CA . ALA A 1 448 ? -12.119 -18.448 40.424 1.00 46.50 448 ALA A CA 1
ATOM 3589 C C . ALA A 1 448 ? -12.332 -17.403 41.544 1.00 46.50 448 ALA A C 1
ATOM 3591 O O . ALA A 1 448 ? -13.021 -17.676 42.533 1.00 46.50 448 ALA A O 1
ATOM 3592 N N . GLY A 1 449 ? -11.796 -16.186 41.388 1.00 41.03 449 GLY A N 1
ATOM 3593 C CA . GLY A 1 449 ? -11.905 -15.103 42.375 1.00 41.03 449 GLY A CA 1
ATOM 3594 C C . GLY A 1 449 ? -13.316 -14.529 42.568 1.00 41.03 449 GLY A C 1
ATOM 3595 O O . GLY A 1 449 ? -13.588 -13.913 43.597 1.00 41.03 449 GLY A O 1
ATOM 3596 N N . LYS A 1 450 ? -14.246 -14.763 41.630 1.00 42.94 450 LYS A N 1
ATOM 3597 C CA . LYS A 1 450 ? -15.617 -14.217 41.683 1.00 42.94 450 LYS A CA 1
ATOM 3598 C C . LYS A 1 450 ? -16.639 -15.105 42.411 1.00 42.94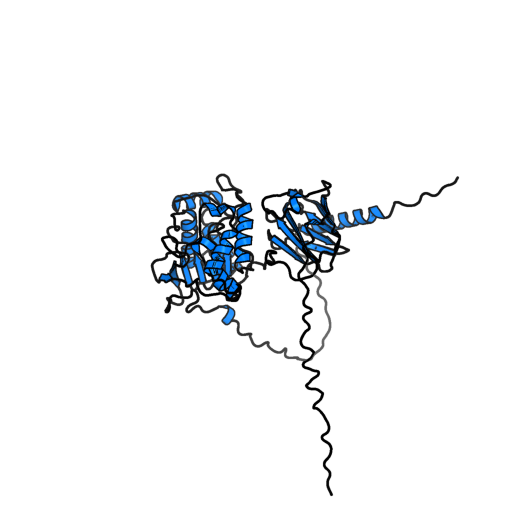 450 LYS A C 1
ATOM 3600 O O . LYS A 1 450 ? -17.755 -14.655 42.650 1.00 42.94 450 LYS A O 1
ATOM 3605 N N . VAL A 1 451 ? -16.280 -16.330 42.819 1.00 45.03 451 VAL A N 1
ATOM 3606 C CA . VAL A 1 451 ? -17.241 -17.302 43.398 1.00 45.03 451 VAL A CA 1
ATOM 3607 C C . VAL A 1 451 ? -17.263 -17.318 44.941 1.00 45.03 451 VAL A C 1
ATOM 3609 O O . VAL A 1 451 ? -18.183 -17.866 45.546 1.00 45.03 451 VAL A O 1
ATOM 3612 N N . ARG A 1 452 ? -16.323 -16.662 45.637 1.00 43.25 452 ARG A N 1
ATOM 3613 C CA . ARG A 1 452 ? -16.290 -16.628 47.118 1.00 43.25 452 ARG A CA 1
ATOM 3614 C C . ARG A 1 452 ? -16.575 -15.240 47.689 1.00 43.25 452 ARG A C 1
ATOM 3616 O O . ARG A 1 452 ? -15.697 -14.573 48.217 1.00 43.25 452 ARG A O 1
ATOM 3623 N N . GLY A 1 453 ? -17.840 -14.835 47.648 1.00 43.56 453 GLY A N 1
ATOM 3624 C CA . GLY A 1 453 ? -18.281 -13.586 48.268 1.00 43.56 453 GLY A CA 1
ATOM 3625 C C . GLY A 1 453 ? -19.770 -13.563 48.582 1.00 43.56 453 GLY A C 1
ATOM 3626 O O . GLY A 1 453 ? -20.486 -12.722 48.058 1.00 43.56 453 GLY A O 1
ATOM 3627 N N . GLY A 1 454 ? -20.266 -14.476 49.425 1.00 41.56 454 GLY A N 1
ATOM 3628 C CA . GLY A 1 454 ? -21.677 -14.419 49.812 1.00 41.56 454 GLY A CA 1
ATOM 3629 C C . GLY A 1 454 ? -22.167 -15.490 50.779 1.00 41.56 454 GLY A C 1
ATOM 3630 O O . GLY A 1 454 ? -22.916 -16.373 50.378 1.00 41.56 454 GLY A O 1
ATOM 3631 N N . ARG A 1 455 ? -21.844 -15.371 52.075 1.00 36.25 455 ARG A N 1
ATOM 3632 C CA . ARG A 1 455 ? -22.787 -15.757 53.144 1.00 36.25 455 ARG A CA 1
ATOM 3633 C C . ARG A 1 455 ? -22.416 -15.124 54.488 1.00 36.25 455 ARG A C 1
ATOM 3635 O O . ARG A 1 455 ? -21.567 -15.618 55.220 1.00 36.25 455 ARG A O 1
ATOM 3642 N N . LYS A 1 456 ? -23.109 -14.031 54.828 1.00 45.16 456 LYS A N 1
ATOM 3643 C CA . LYS A 1 456 ? -23.351 -13.627 56.220 1.00 45.16 456 LYS A CA 1
ATOM 3644 C C . LYS A 1 456 ? -24.394 -14.579 56.814 1.00 45.16 456 LYS A C 1
ATOM 3646 O O . LYS A 1 456 ? -25.460 -14.752 56.228 1.00 45.16 456 LYS A O 1
ATOM 3651 N N . GLY A 1 457 ? -24.120 -15.131 57.993 1.00 35.38 457 GLY A N 1
ATOM 3652 C CA . GLY A 1 457 ? -25.079 -15.884 58.801 1.00 35.38 457 GLY A CA 1
ATOM 3653 C C . GLY A 1 457 ? -24.771 -15.706 60.285 1.00 35.38 457 GLY A C 1
ATOM 3654 O O . GLY A 1 457 ? -23.688 -16.048 60.736 1.00 35.38 457 GLY A O 1
ATOM 3655 N N . LYS A 1 458 ? -25.718 -15.096 61.003 1.00 41.84 458 LYS A N 1
ATOM 3656 C CA . LYS A 1 458 ? -25.704 -14.764 62.436 1.00 41.84 458 LYS A CA 1
ATOM 3657 C C . LYS A 1 458 ? -25.743 -16.002 63.354 1.00 41.84 458 LYS A C 1
ATOM 3659 O O . LYS A 1 458 ? -26.372 -16.990 62.990 1.00 41.84 458 LYS A O 1
ATOM 3664 N N . ARG A 1 459 ? -25.340 -15.747 64.611 1.00 38.97 459 ARG A N 1
ATOM 3665 C CA . ARG A 1 459 ? -25.779 -16.302 65.919 1.00 38.97 459 ARG A CA 1
ATOM 3666 C C . ARG A 1 459 ? -24.775 -17.217 66.624 1.00 38.97 459 ARG A C 1
ATOM 3668 O O . ARG A 1 459 ? -24.299 -18.180 66.038 1.00 38.97 459 ARG A O 1
ATOM 3675 N N . GLY A 1 460 ? -24.582 -16.912 67.908 1.00 37.88 460 GLY A N 1
ATOM 3676 C CA . GLY A 1 460 ? -23.771 -17.622 68.892 1.00 37.88 460 GLY A CA 1
ATOM 3677 C C . GLY A 1 460 ? -23.061 -16.613 69.763 1.00 37.88 460 GLY A C 1
ATOM 3678 O O . GLY A 1 460 ? -21.862 -16.414 69.493 1.00 37.88 460 GLY A O 1
#

Radius of gyration: 28.16 Å; Cα contacts (8 Å, |Δi|>4): 896; chains: 1; bounding box: 82×78×100 Å

Nearest PDB structures (foldseek):
  1q74-assembly3_C  TM=6.387E-01  e=3.766E-09  Mycobacterium tuberculosis
  4ewl-assembly2_B  TM=6.069E-01  e=2.646E-09  Mycobacterium tuberculosis
  1q7t-assembly2_B  TM=5.928E-01  e=1.753E-09  Mycobacterium tuberculosis
  1q74-assembly2_B  TM=6.199E-01  e=4.493E-09  Mycobacterium tuberculosis
  1q74-assembly4_D  TM=6.001E-01  e=1.024E-08  Mycobacterium tuberculosis